Protein AF-0000000087527255 (afdb_homodimer)

Nearest PDB structures (foldseek):
  1r8g-assembly1_B  TM=9.088E-01  e=5.194E-16  Escherichia coli
  1r8g-assembly1_A  TM=9.231E-01  e=1.152E-15  Escherichia coli
  1tt4-assembly1_B  TM=8.937E-01  e=1.327E-14  Salmonella enterica subsp. enterica serovar Typhimurium str. LT2
  2d32-assembly1_C  TM=6.213E-01  e=2.165E-03  Escherichia coli
  1r8g-assembly1_A  TM=9.231E-01  e=9.782E-16  Escherichia coli

Sequence (514 aa):
MDELQLVGRQFITQGMHVHVGMPDGDTAIKVCDIIQPYLPILLALSSSSPFFRGQDTGFQSYRTKLFELLPLAGIFGYLGNWQGFAEEVNNLHAHQAIKRLKDLWWDVRPSPGFGTVEVRICDLPCRFYSILGLTAVIQALAACLAEINLSSRPVSLQLLKYNKWQAARYGLDGRFVDIYGLLGSSDLTFRQAADKLFQLIQPVTDRFHTTGYVRELCKILEQGTGADRQRQLAGGEKKNFKEMIISLRNDYWLREQMDELQLVGRQFITQGMHVHVGMPDGDTAIKVCDIIQPYLPILLALSSSSPFFRGQDTGFQSYRTKLFELLPLAGIFGYLGNWQGFAEEVNNLHAHQAIKRLKDLWWDVRPSPGFGTVEVRICDLPCRFYSILGLTAVIQALAACLAEINLSSRPVSLQLLKYNKWQAARYGLDGRFVDIYGLLGSSDLTFRQAADKLFQLIQPVTDRFHTTGYVRELCKILEQGTGADRQRQLAGGEKKNFKEMIISLRNDYWLREQ

Organism: NCBI:txid1859131

pLDDT: mean 91.33, std 10.26, range [47.25, 98.75]

InterPro domains:
  IPR006336 Glutamate--cysteine ligase, GCS2 [PF04107] (1-233)
  IPR011793 Putative glutamate--cysteine ligase YbdK [MF_01609] (1-257)
  IPR011793 Putative glutamate--cysteine ligase YbdK [TIGR02050] (2-177)
  IPR014746 Glutamine synthetase/guanido kinase, catalytic domain [SSF55931] (2-235)
  IPR050141 Glutamate--cysteine ligase type 2, YbdK subfamily [PTHR36510] (2-238)

Secondary structure (DSSP, 8-state):
-TTTHHHHHT----EEEEEEE-SSHHHHHHHHHHHGGGHHHHHHHH--B-EETTEE-S-SBHHHHHHTTSTTEE------SHHHHHHHHHHHHHTTS-SSGGG-EESEEEETTTTEEEEEEEE--SSHHHHHHHHHHHHHHHHHHHHSS-------HHHHHHHHHHHHHHGGGSEE--TT-TTS-SSEEHHHHHHHHHHHHHHHHHHHT-HHHHHHHHTHHHH--HHHHHHHHH-SSS--HHHHHHHHHHHTT----/-TTTHHHHHT----EEEEEEE-SSHHHHHHHHHHHGGGHHHHHHHH--B-EETTEE-S-SBHHHHHHTTSTTEE------SHHHHHHHHHHHHHTTS-SSGGG-EESEEEETTTTEEEEEEEEPPSSHHHHHHHHHHHHHHHHHHHHSS-------HHHHHHHHHHHHHHGGGSEE--TT-TTS-SSEEHHHHHHHHHHHHHHHHHHHT-HHHHHHHHTHHHH--HHHHHHHHH-SSS--HHHHHHHHHHHTT----

Solvent-accessible surface area (backbone atoms only — not comparable to full-atom values): 26947 Å² total; per-residue (Å²): 111,84,85,48,35,48,58,44,70,66,54,79,68,68,65,37,70,48,76,37,82,41,96,45,58,46,49,33,34,35,30,46,56,56,44,55,68,50,43,31,47,51,25,16,63,20,15,42,29,26,59,55,96,91,33,80,36,70,24,22,22,42,56,58,58,49,49,55,64,41,69,51,27,37,82,76,63,81,39,81,28,42,67,43,41,50,50,52,52,49,51,35,42,74,64,61,73,36,93,52,76,81,58,52,45,38,34,51,41,74,34,76,94,75,40,21,34,34,41,45,59,24,36,43,49,59,27,54,59,46,47,49,7,50,51,41,47,52,48,22,45,48,51,46,53,58,68,45,96,67,80,68,72,83,71,61,52,57,55,46,43,42,30,42,45,23,15,27,43,44,14,43,76,13,58,32,63,43,86,87,46,84,70,74,51,64,84,29,35,28,44,56,45,45,55,41,46,51,59,71,26,39,69,45,23,55,74,68,70,34,46,69,36,38,54,59,38,52,48,36,74,77,74,44,35,40,22,52,51,47,52,64,52,19,47,72,92,74,65,35,58,68,60,28,52,52,51,44,61,68,41,20,81,48,70,88,124,110,85,85,50,34,47,58,45,70,67,54,80,70,66,66,38,71,49,76,37,79,43,97,45,58,46,48,34,33,34,29,47,56,56,44,55,68,50,44,30,47,52,25,16,64,19,15,40,28,26,60,56,96,90,32,79,37,69,25,23,23,43,54,58,57,48,48,54,63,43,69,52,27,36,84,77,62,80,40,80,29,41,66,43,42,51,50,52,53,48,51,35,42,74,65,62,72,35,93,49,76,82,58,53,45,38,34,52,41,73,34,77,94,75,41,19,34,34,41,45,61,24,33,42,50,61,28,54,59,45,48,51,7,48,50,40,47,52,48,22,44,48,52,47,52,56,66,46,96,67,79,68,71,82,70,61,52,57,57,47,44,43,28,41,44,24,14,27,42,45,14,43,76,13,58,33,63,44,84,87,46,84,70,73,50,67,83,29,35,28,44,55,46,44,55,42,47,52,60,70,27,40,71,46,22,55,75,68,71,35,47,68,36,37,55,60,37,53,47,34,76,76,74,43,34,39,22,52,50,49,52,64,51,19,47,72,91,75,64,37,57,67,60,27,52,54,51,44,61,67,41,21,80,51,71,87,125

Structure (mmCIF, N/CA/C/O backbone):
data_AF-0000000087527255-model_v1
#
loop_
_entity.id
_entity.type
_entity.pdbx_description
1 polymer 'Putative glutamate--cysteine ligase 2'
#
loop_
_atom_site.group_PDB
_atom_site.id
_atom_site.type_symbol
_atom_site.label_atom_id
_atom_site.label_alt_id
_atom_site.label_comp_id
_atom_site.label_asym_id
_atom_site.label_entity_id
_atom_site.label_seq_id
_atom_site.pdbx_PDB_ins_code
_atom_site.Cartn_x
_atom_site.Cartn_y
_atom_site.Cartn_z
_atom_site.occupancy
_atom_site.B_iso_or_equiv
_atom_site.auth_seq_id
_atom_site.auth_comp_id
_atom_site.auth_asym_id
_atom_site.auth_atom_id
_atom_site.pdbx_PDB_model_num
ATOM 1 N N . MET A 1 1 ? -12.289 6.496 -15.75 1 50.69 1 MET A N 1
ATOM 2 C CA . MET A 1 1 ? -13.391 5.773 -15.133 1 50.69 1 MET A CA 1
ATOM 3 C C . MET A 1 1 ? -13.336 4.293 -15.484 1 50.69 1 MET A C 1
ATOM 5 O O . MET A 1 1 ? -13.484 3.436 -14.609 1 50.69 1 MET A O 1
ATOM 9 N N . ASP A 1 2 ? -12.992 3.971 -16.75 1 61 2 ASP A N 1
ATOM 10 C CA . ASP A 1 2 ? -12.969 2.568 -17.156 1 61 2 ASP A CA 1
ATOM 11 C C . ASP A 1 2 ? -11.797 1.83 -16.516 1 61 2 ASP A C 1
ATOM 13 O O . ASP A 1 2 ? -11.898 0.646 -16.203 1 61 2 ASP A O 1
ATOM 17 N N . GLU A 1 3 ? -10.781 2.584 -16.141 1 63.41 3 GLU A N 1
ATOM 18 C CA . GLU A 1 3 ? -9.578 1.945 -15.625 1 63.41 3 GLU A CA 1
ATOM 19 C C . GLU A 1 3 ? -9.75 1.546 -14.164 1 63.41 3 GLU A C 1
ATOM 21 O O . GLU A 1 3 ? -9.305 0.476 -13.75 1 63.41 3 GLU A O 1
ATOM 26 N N . LEU A 1 4 ? -10.5 2.248 -13.359 1 71.69 4 LEU A N 1
ATOM 27 C CA . LEU A 1 4 ? -10.508 2.086 -11.914 1 71.69 4 LEU A CA 1
ATOM 28 C C . LEU A 1 4 ? -11.648 1.177 -11.477 1 71.69 4 LEU A C 1
ATOM 30 O O . LEU A 1 4 ? -11.602 0.589 -10.391 1 71.69 4 LEU A O 1
ATOM 34 N N . GLN A 1 5 ? -12.711 1.046 -12.312 1 75.44 5 GLN A N 1
ATOM 35 C CA . GLN A 1 5 ? -13.844 0.172 -12.047 1 75.44 5 GLN A CA 1
ATOM 36 C C . GLN A 1 5 ? -14.414 0.418 -10.656 1 75.44 5 GLN A C 1
ATOM 38 O O . GLN A 1 5 ? -14.758 1.549 -10.305 1 75.44 5 GLN A O 1
ATOM 43 N N . LEU A 1 6 ? -14.727 -0.599 -9.859 1 66.5 6 LEU A N 1
ATOM 44 C CA . LEU A 1 6 ? -15.391 -0.474 -8.562 1 66.5 6 LEU A CA 1
ATOM 45 C C . LEU A 1 6 ? -14.586 0.418 -7.625 1 66.5 6 LEU A C 1
ATOM 47 O O . LEU A 1 6 ? -15.156 1.193 -6.852 1 66.5 6 LEU A O 1
ATOM 51 N N . VAL A 1 7 ? -13.312 0.271 -7.652 1 68.69 7 VAL A N 1
ATOM 52 C CA . VAL A 1 7 ? -12.461 1.093 -6.797 1 68.69 7 VAL A CA 1
ATOM 53 C C . VAL A 1 7 ? -12.711 2.57 -7.09 1 68.69 7 VAL A C 1
ATOM 55 O O . VAL A 1 7 ? -12.812 3.385 -6.168 1 68.69 7 VAL A O 1
ATOM 58 N N . GLY A 1 8 ? -12.789 2.842 -8.367 1 69.25 8 GLY A N 1
ATOM 59 C CA . GLY A 1 8 ? -13.07 4.215 -8.758 1 69.25 8 GLY A CA 1
ATOM 60 C C . GLY A 1 8 ? -14.461 4.676 -8.367 1 69.25 8 GLY A C 1
ATOM 61 O O . GLY A 1 8 ? -14.641 5.812 -7.922 1 69.25 8 GLY A O 1
ATOM 62 N N . ARG A 1 9 ? -15.398 3.801 -8.5 1 64 9 ARG A N 1
ATOM 63 C CA . ARG A 1 9 ? -16.797 4.141 -8.219 1 64 9 ARG A CA 1
ATOM 64 C C . ARG A 1 9 ? -17 4.418 -6.734 1 64 9 ARG A C 1
ATOM 66 O O . ARG A 1 9 ? -17.922 5.148 -6.359 1 64 9 ARG A O 1
ATOM 73 N N . GLN A 1 10 ? -16.188 3.854 -5.977 1 70.94 10 GLN A N 1
ATOM 74 C CA . GLN A 1 10 ? -16.328 4.027 -4.535 1 70.94 10 GLN A CA 1
ATOM 75 C C . GLN A 1 10 ? -15.617 5.285 -4.059 1 70.94 10 GLN A C 1
ATOM 77 O O . GLN A 1 10 ? -15.828 5.742 -2.934 1 70.94 10 GLN A O 1
ATOM 82 N N . PHE A 1 11 ? -14.938 5.828 -5.074 1 67.31 11 PHE A N 1
ATOM 83 C CA . PHE A 1 11 ? -14.094 6.945 -4.668 1 67.31 11 PHE A CA 1
ATOM 84 C C . PHE A 1 11 ? -14.828 8.266 -4.832 1 67.31 11 PHE A C 1
ATOM 86 O O . PHE A 1 11 ? -14.594 9.008 -5.793 1 67.31 11 PHE A O 1
ATOM 93 N N . ILE A 1 12 ? -15.844 8.547 -4.18 1 57.56 12 ILE A N 1
ATOM 94 C CA . ILE A 1 12 ? -16.531 9.836 -4.129 1 57.56 12 ILE A CA 1
ATOM 95 C C . ILE A 1 12 ? -16.156 10.57 -2.842 1 57.56 12 ILE A C 1
ATOM 97 O O . ILE A 1 12 ? -16.859 10.469 -1.835 1 57.56 12 ILE A O 1
ATOM 101 N N . THR A 1 13 ? -14.961 11.031 -2.893 1 69.75 13 THR A N 1
ATOM 102 C CA . THR A 1 13 ? -14.477 11.672 -1.671 1 69.75 13 THR A CA 1
ATOM 103 C C . THR A 1 13 ? -13.867 13.031 -1.976 1 69.75 13 THR A C 1
ATOM 105 O O . THR A 1 13 ? -13.547 13.336 -3.127 1 69.75 13 THR A O 1
ATOM 108 N N . GLN A 1 14 ? -13.945 13.859 -0.998 1 78 14 GLN A N 1
ATOM 109 C CA . GLN A 1 14 ? -13.344 15.188 -1.086 1 78 14 GLN A CA 1
ATOM 110 C C . GLN A 1 14 ? -12.039 15.25 -0.292 1 78 14 GLN A C 1
ATOM 112 O O . GLN A 1 14 ? -11.969 14.75 0.833 1 78 14 GLN A O 1
ATOM 117 N N . GLY A 1 15 ? -11.016 15.688 -1.021 1 86.12 15 GLY A N 1
ATOM 118 C CA . GLY A 1 15 ? -9.719 15.883 -0.39 1 86.12 15 GLY A CA 1
ATOM 119 C C . GLY A 1 15 ? -9.195 17.297 -0.529 1 86.12 15 GLY A C 1
ATOM 120 O O . GLY A 1 15 ? -9.75 18.109 -1.278 1 86.12 15 GLY A O 1
ATOM 121 N N . MET A 1 16 ? -8.289 17.656 0.339 1 90.31 16 MET A N 1
ATOM 122 C CA . MET A 1 16 ? -7.609 18.938 0.305 1 90.31 16 MET A CA 1
ATOM 123 C C . MET A 1 16 ? -6.145 18.781 -0.08 1 90.31 16 MET A C 1
ATOM 125 O O . MET A 1 16 ? -5.43 17.969 0.519 1 90.31 16 MET A O 1
ATOM 129 N N . HIS A 1 17 ? -5.805 19.547 -1.141 1 94.56 17 HIS A N 1
ATOM 130 C CA . HIS A 1 17 ? -4.41 19.562 -1.573 1 94.56 17 HIS A CA 1
ATOM 131 C C . HIS A 1 17 ? -3.797 20.938 -1.399 1 94.56 17 HIS A C 1
ATOM 133 O O . HIS A 1 17 ? -4.445 21.953 -1.683 1 94.56 17 HIS A O 1
ATOM 139 N N . VAL A 1 18 ? -2.609 21.016 -0.91 1 97.25 18 VAL A N 1
ATOM 140 C CA . VAL A 1 18 ? -1.906 22.281 -0.717 1 97.25 18 VAL A CA 1
ATOM 141 C C . VAL A 1 18 ? -0.578 22.25 -1.469 1 97.25 18 VAL A C 1
ATOM 143 O O . VAL A 1 18 ? 0.211 21.312 -1.313 1 97.25 18 VAL A O 1
ATOM 146 N N . HIS A 1 19 ? -0.345 23.25 -2.32 1 97.81 19 HIS A N 1
ATOM 147 C CA . HIS A 1 19 ? 0.912 23.453 -3.033 1 97.81 19 HIS A CA 1
ATOM 148 C C . HIS A 1 19 ? 1.808 24.438 -2.307 1 97.81 19 HIS A C 1
ATOM 150 O O . HIS A 1 19 ? 1.371 25.547 -1.972 1 97.81 19 HIS A O 1
ATOM 156 N N . VAL A 1 20 ? 3.008 24.047 -2.002 1 98.44 20 VAL A N 1
ATOM 157 C CA . VAL A 1 20 ? 3.982 24.922 -1.369 1 98.44 20 VAL A CA 1
ATOM 158 C C . VAL A 1 20 ? 5.176 25.125 -2.301 1 98.44 20 VAL A C 1
ATOM 160 O O . VAL A 1 20 ? 5.836 24.172 -2.699 1 98.44 20 VAL A O 1
ATOM 163 N N . GLY A 1 21 ? 5.492 26.359 -2.605 1 98 21 GLY A N 1
ATOM 164 C CA . GLY A 1 21 ? 6.621 26.688 -3.469 1 98 21 GLY A CA 1
ATOM 165 C C . GLY A 1 21 ? 7.957 26.266 -2.883 1 98 21 GLY A C 1
ATOM 166 O O . GLY A 1 21 ? 8.18 26.422 -1.68 1 98 21 GLY A O 1
ATOM 167 N N . MET A 1 22 ? 8.836 25.734 -3.684 1 98.06 22 MET A N 1
ATOM 168 C CA . MET A 1 22 ? 10.164 25.281 -3.295 1 98.06 22 MET A CA 1
ATOM 169 C C . MET A 1 22 ? 11.242 26.062 -4.047 1 98.06 22 MET A C 1
ATOM 171 O O . MET A 1 22 ? 11.039 26.469 -5.188 1 98.06 22 MET A O 1
ATOM 175 N N . PRO A 1 23 ? 12.383 26.219 -3.439 1 97.25 23 PRO A N 1
ATOM 176 C CA . PRO A 1 23 ? 13.438 26.984 -4.109 1 97.25 23 PRO A CA 1
ATOM 177 C C . PRO A 1 23 ? 14.086 26.203 -5.254 1 97.25 23 PRO A C 1
ATOM 179 O O . PRO A 1 23 ? 14.633 26.797 -6.184 1 97.25 23 PRO A O 1
ATOM 182 N N . ASP A 1 24 ? 14.156 24.875 -5.184 1 97.69 24 ASP A N 1
ATOM 183 C CA . ASP A 1 24 ? 14.75 24.047 -6.223 1 97.69 24 ASP A CA 1
ATOM 184 C C . ASP A 1 24 ? 14.289 22.594 -6.09 1 97.69 24 ASP A C 1
ATOM 186 O O . ASP A 1 24 ? 13.594 22.234 -5.133 1 97.69 24 ASP A O 1
ATOM 190 N N . GLY A 1 25 ? 14.68 21.797 -7.043 1 97.94 25 GLY A N 1
ATOM 191 C CA . GLY A 1 25 ? 14.242 20.406 -7.105 1 97.94 25 GLY A CA 1
ATOM 192 C C . GLY A 1 25 ? 14.773 19.578 -5.957 1 97.94 25 GLY A C 1
ATOM 193 O O . GLY A 1 25 ? 14.039 18.781 -5.375 1 97.94 25 GLY A O 1
ATOM 194 N N . ASP A 1 26 ? 16.016 19.703 -5.66 1 98.25 26 ASP A N 1
ATOM 195 C CA . ASP A 1 26 ? 16.625 18.922 -4.59 1 98.25 26 ASP A CA 1
ATOM 196 C C . ASP A 1 26 ? 15.945 19.188 -3.254 1 98.25 26 ASP A C 1
ATOM 198 O O . ASP A 1 26 ? 15.672 18.25 -2.49 1 98.25 26 ASP A O 1
ATOM 202 N N . THR A 1 27 ? 15.656 20.438 -2.99 1 98.31 27 THR A N 1
ATOM 203 C CA . THR A 1 27 ? 14.945 20.781 -1.767 1 98.31 27 THR A CA 1
ATOM 204 C C . THR A 1 27 ? 13.539 20.188 -1.77 1 98.31 27 THR A C 1
ATOM 206 O O . THR A 1 27 ? 13.07 19.703 -0.743 1 98.31 27 THR A O 1
ATOM 209 N N . ALA A 1 28 ? 12.891 20.266 -2.926 1 98.56 28 ALA A N 1
ATOM 210 C CA . ALA A 1 28 ? 11.547 19.703 -3.047 1 98.56 28 ALA A CA 1
ATOM 211 C C . ALA A 1 28 ? 11.539 18.219 -2.68 1 98.56 28 ALA A C 1
ATOM 213 O O . ALA A 1 28 ? 10.68 17.766 -1.916 1 98.56 28 ALA A O 1
ATOM 214 N N . ILE A 1 29 ? 12.531 17.484 -3.184 1 98.62 29 ILE A N 1
ATOM 215 C CA . ILE A 1 29 ? 12.578 16.047 -2.941 1 98.62 29 ILE A CA 1
ATOM 216 C C . ILE A 1 29 ? 12.969 15.781 -1.488 1 98.62 29 ILE A C 1
ATOM 218 O O . ILE A 1 29 ? 12.43 14.875 -0.85 1 98.62 29 ILE A O 1
ATOM 222 N N . LYS A 1 30 ? 13.891 16.562 -0.969 1 98.56 30 LYS A N 1
ATOM 223 C CA . LYS A 1 30 ? 14.219 16.469 0.449 1 98.56 30 LYS A CA 1
ATOM 224 C C . LYS A 1 30 ? 12.977 16.609 1.316 1 98.56 30 LYS A C 1
ATOM 226 O O . LYS A 1 30 ? 12.734 15.789 2.211 1 98.56 30 LYS A O 1
ATOM 231 N N . VAL A 1 31 ? 12.18 17.625 1.049 1 98.75 31 VAL A N 1
ATOM 232 C CA . VAL A 1 31 ? 10.953 17.891 1.799 1 98.75 31 VAL A CA 1
ATOM 233 C C . VAL A 1 31 ? 9.984 16.719 1.622 1 98.75 31 VAL A C 1
ATOM 235 O O . VAL A 1 31 ? 9.398 16.234 2.594 1 98.75 31 VAL A O 1
ATOM 238 N N . CYS A 1 32 ? 9.859 16.203 0.398 1 98.75 32 CYS A N 1
ATOM 239 C CA . CYS A 1 32 ? 8.977 15.078 0.145 1 98.75 32 CYS A CA 1
ATOM 240 C C . CYS A 1 32 ? 9.391 13.859 0.959 1 98.75 32 CYS A C 1
ATOM 242 O O . CYS A 1 32 ? 8.562 13.219 1.604 1 98.75 32 CYS A O 1
ATOM 244 N N . ASP A 1 33 ? 10.68 13.586 0.955 1 98.69 33 ASP A N 1
ATOM 245 C CA . ASP A 1 33 ? 11.195 12.406 1.646 1 98.69 33 ASP A CA 1
ATOM 246 C C . ASP A 1 33 ? 11 12.523 3.156 1 98.69 33 ASP A C 1
ATOM 248 O O . ASP A 1 33 ? 10.586 11.562 3.809 1 98.69 33 ASP A O 1
ATOM 252 N N . ILE A 1 34 ? 11.227 13.672 3.713 1 98.62 34 ILE A N 1
ATOM 253 C CA . ILE A 1 34 ? 11.25 13.82 5.164 1 98.62 34 ILE A CA 1
ATOM 254 C C . ILE A 1 34 ? 9.82 14.016 5.684 1 98.62 34 ILE A C 1
ATOM 256 O O . ILE A 1 34 ? 9.484 13.562 6.781 1 98.62 34 ILE A O 1
ATOM 260 N N . ILE A 1 35 ? 8.945 14.664 4.91 1 98.69 35 ILE A N 1
ATOM 261 C CA . ILE A 1 35 ? 7.598 14.969 5.387 1 98.69 35 ILE A CA 1
ATOM 262 C C . ILE A 1 35 ? 6.746 13.703 5.375 1 98.69 35 ILE A C 1
ATOM 264 O O . ILE A 1 35 ? 5.75 13.609 6.098 1 98.69 35 ILE A O 1
ATOM 268 N N . GLN A 1 36 ? 7.09 12.711 4.551 1 98.38 36 GLN A N 1
ATOM 269 C CA . GLN A 1 36 ? 6.266 11.531 4.312 1 98.38 36 GLN A CA 1
ATOM 270 C C . GLN A 1 36 ? 5.902 10.836 5.625 1 98.38 36 GLN A C 1
ATOM 272 O O . GLN A 1 36 ? 4.73 10.562 5.883 1 98.38 36 GLN A O 1
ATOM 277 N N . PRO A 1 37 ? 6.828 10.633 6.562 1 97.38 37 PRO A N 1
ATOM 278 C CA . PRO A 1 37 ? 6.465 9.961 7.812 1 97.38 37 PRO A CA 1
ATOM 279 C C . PRO A 1 37 ? 5.605 10.836 8.727 1 97.38 37 PRO A C 1
ATOM 281 O O . PRO A 1 37 ? 5.035 10.344 9.703 1 97.38 37 PRO A O 1
ATOM 284 N N . TYR A 1 38 ? 5.438 12.102 8.414 1 98.31 38 TYR A N 1
ATOM 285 C CA . TYR A 1 38 ? 4.715 13.023 9.289 1 98.31 38 TYR A CA 1
ATOM 286 C C . TYR A 1 38 ? 3.371 13.406 8.68 1 98.31 38 TYR A C 1
ATOM 288 O O . TYR A 1 38 ? 2.545 14.047 9.336 1 98.31 38 TYR A O 1
ATOM 296 N N . LEU A 1 39 ? 3.164 12.992 7.418 1 98.75 39 LEU A N 1
ATOM 297 C CA . LEU A 1 39 ? 1.907 13.266 6.73 1 98.75 39 LEU A CA 1
ATOM 298 C C . LEU A 1 39 ? 0.723 12.727 7.531 1 98.75 39 LEU A C 1
ATOM 300 O O . LEU A 1 39 ? -0.338 13.359 7.566 1 98.75 39 LEU A O 1
ATOM 304 N N . PRO A 1 40 ? 0.901 11.578 8.227 1 98.62 40 PRO A N 1
ATOM 305 C CA . PRO A 1 40 ? -0.238 11.047 8.977 1 98.62 40 PRO A CA 1
ATOM 306 C C . PRO A 1 40 ? -0.703 11.977 10.094 1 98.62 40 PRO A C 1
ATOM 308 O O . PRO A 1 40 ? -1.856 11.906 10.523 1 98.62 40 PRO A O 1
ATOM 311 N N . ILE A 1 41 ? 0.156 12.844 10.617 1 98.69 41 ILE A N 1
ATOM 312 C CA . ILE A 1 41 ? -0.272 13.836 11.594 1 98.69 41 ILE A CA 1
ATOM 313 C C . ILE A 1 41 ? -1.285 14.789 10.961 1 98.69 41 ILE A C 1
ATOM 315 O O . ILE A 1 41 ? -2.314 15.102 11.562 1 98.69 41 ILE A O 1
ATOM 319 N N . LEU A 1 42 ? -0.983 15.195 9.727 1 98.56 42 LEU A N 1
ATOM 320 C CA . LEU A 1 42 ? -1.899 16.062 8.984 1 98.56 42 LEU A CA 1
ATOM 321 C C . LEU A 1 42 ? -3.211 15.336 8.695 1 98.56 42 LEU A C 1
ATOM 323 O O . LEU A 1 42 ? -4.285 15.945 8.75 1 98.56 42 LEU A O 1
ATOM 327 N N . LEU A 1 43 ? -3.102 14.055 8.391 1 98.31 43 LEU A N 1
ATOM 328 C CA . LEU A 1 43 ? -4.289 13.242 8.156 1 98.31 43 LEU A CA 1
ATOM 329 C C . LEU A 1 43 ? -5.152 13.164 9.414 1 98.31 43 LEU A C 1
ATOM 331 O O . LEU A 1 43 ? -6.367 13.352 9.352 1 98.31 43 LEU A O 1
ATOM 335 N N . ALA A 1 44 ? -4.531 12.906 10.555 1 98.25 44 ALA A N 1
ATOM 336 C CA . ALA A 1 44 ? -5.258 12.82 11.82 1 98.25 44 ALA A CA 1
ATOM 337 C C . ALA A 1 44 ? -5.973 14.133 12.125 1 98.25 44 ALA A C 1
ATOM 339 O O . ALA A 1 44 ? -7.141 14.133 12.523 1 98.25 44 ALA A O 1
ATOM 340 N N . LEU A 1 45 ? -5.301 15.211 11.875 1 97.69 45 LEU A N 1
ATOM 341 C CA . LEU A 1 45 ? -5.844 16.531 12.148 1 97.69 45 LEU A CA 1
ATOM 342 C C . LEU A 1 45 ? -7.016 16.844 11.227 1 97.69 45 LEU A C 1
ATOM 344 O O . LEU A 1 45 ? -7.961 17.531 11.625 1 97.69 45 LEU A O 1
ATOM 348 N N . SER A 1 46 ? -6.977 16.312 10.039 1 96.88 46 SER A N 1
ATOM 349 C CA . SER A 1 46 ? -7.953 16.688 9.023 1 96.88 46 SER A CA 1
ATOM 350 C C . SER A 1 46 ? -9.055 15.641 8.898 1 96.88 46 SER A C 1
ATOM 352 O O . SER A 1 46 ? -9.961 15.781 8.078 1 96.88 46 SER A O 1
ATOM 354 N N . SER A 1 47 ? -8.984 14.578 9.68 1 95.56 47 SER A N 1
ATOM 355 C CA . SER A 1 47 ? -9.898 13.453 9.492 1 95.56 47 SER A CA 1
ATOM 356 C C . SER A 1 47 ? -11.352 13.906 9.523 1 95.56 47 SER A C 1
ATOM 358 O O . SER A 1 47 ? -11.766 14.625 10.438 1 95.56 47 SER A O 1
ATOM 360 N N . SER A 1 48 ? -12.172 13.5 8.492 1 93.88 48 SER A N 1
ATOM 361 C CA . SER A 1 48 ? -13.531 14.008 8.352 1 93.88 48 SER A CA 1
ATOM 362 C C . SER A 1 48 ? -14.391 13.055 7.523 1 93.88 48 SER A C 1
ATOM 364 O O . SER A 1 48 ? -15.375 13.469 6.902 1 93.88 48 SER A O 1
ATOM 366 N N . SER A 1 49 ? -14.055 11.812 7.488 1 92.88 49 SER A N 1
ATOM 367 C CA . SER A 1 49 ? -14.805 10.867 6.672 1 92.88 49 SER A CA 1
ATOM 368 C C . SER A 1 49 ? -15.062 9.562 7.418 1 92.88 49 SER A C 1
ATOM 370 O O . SER A 1 49 ? -14.641 8.5 6.973 1 92.88 49 SER A O 1
ATOM 372 N N . PRO A 1 50 ? -15.867 9.656 8.492 1 91.69 50 PRO A N 1
ATOM 373 C CA . PRO A 1 50 ? -16.109 8.469 9.312 1 91.69 50 PRO A CA 1
ATOM 374 C C . PRO A 1 50 ? -17.203 7.574 8.734 1 91.69 50 PRO A C 1
ATOM 376 O O . PRO A 1 50 ? -17.328 6.406 9.117 1 91.69 50 PRO A O 1
ATOM 379 N N . PHE A 1 51 ? -18 8.094 7.809 1 88.31 51 PHE A N 1
ATOM 380 C CA . PHE A 1 51 ? -19.125 7.34 7.281 1 88.31 51 PHE A CA 1
ATOM 381 C C . PHE A 1 51 ? -18.906 6.977 5.82 1 88.31 51 PHE A C 1
ATOM 383 O O . PHE A 1 51 ? -18.25 7.719 5.086 1 88.31 51 PHE A O 1
ATOM 390 N N . PHE A 1 52 ? -19.359 5.836 5.398 1 87.12 52 PHE A N 1
ATOM 391 C CA . PHE A 1 52 ? -19.359 5.371 4.016 1 87.12 52 PHE A CA 1
ATOM 392 C C . PHE A 1 52 ? -20.641 4.629 3.689 1 87.12 52 PHE A C 1
ATOM 394 O O . PHE A 1 52 ? -20.984 3.645 4.352 1 87.12 52 PHE A O 1
ATOM 401 N N . ARG A 1 53 ? -21.375 5.102 2.684 1 83.44 53 ARG A N 1
ATOM 402 C CA . ARG A 1 53 ? -22.656 4.527 2.281 1 83.44 53 ARG A CA 1
ATOM 403 C C . ARG A 1 53 ? -23.594 4.41 3.471 1 83.44 53 ARG A C 1
ATOM 405 O O . ARG A 1 53 ? -24.188 3.352 3.697 1 83.44 53 ARG A O 1
ATOM 412 N N . GLY A 1 54 ? -23.594 5.449 4.305 1 80.12 54 GLY A N 1
ATOM 413 C CA . GLY A 1 54 ? -24.547 5.57 5.395 1 80.12 54 GLY A CA 1
ATOM 414 C C . GLY A 1 54 ? -24.156 4.781 6.625 1 80.12 54 GLY A C 1
ATOM 415 O O . GLY A 1 54 ? -24.891 4.742 7.613 1 80.12 54 GLY A O 1
ATOM 416 N N . GLN A 1 55 ? -23 4.191 6.555 1 85.25 55 GLN A N 1
ATOM 417 C CA . GLN A 1 55 ? -22.578 3.377 7.688 1 85.25 55 GLN A CA 1
ATOM 418 C C . GLN A 1 55 ? -21.328 3.969 8.344 1 85.25 55 GLN A C 1
ATOM 420 O O . GLN A 1 55 ? -20.438 4.484 7.66 1 85.25 55 GLN A O 1
ATOM 425 N N . ASP A 1 56 ? -21.375 3.918 9.688 1 88.19 56 ASP A N 1
ATOM 426 C CA . ASP A 1 56 ? -20.141 4.242 10.398 1 88.19 56 ASP A CA 1
ATOM 427 C C . ASP A 1 56 ? -19.062 3.203 10.125 1 88.19 56 ASP A C 1
ATOM 429 O O . ASP A 1 56 ? -19.219 2.031 10.477 1 88.19 56 ASP A O 1
ATOM 433 N N . THR A 1 57 ? -17.969 3.588 9.516 1 89.94 57 THR A N 1
ATOM 434 C CA . THR A 1 57 ? -16.938 2.666 9.055 1 89.94 57 THR A CA 1
ATOM 435 C C . THR A 1 57 ? -16.047 2.229 10.211 1 89.94 57 THR A C 1
ATOM 437 O O . THR A 1 57 ? -15.305 1.253 10.094 1 89.94 57 THR A O 1
ATOM 440 N N . GLY A 1 58 ? -16.078 2.971 11.359 1 91.94 58 GLY A N 1
ATOM 441 C CA . GLY A 1 58 ? -15.133 2.773 12.445 1 91.94 58 GLY A CA 1
ATOM 442 C C . GLY A 1 58 ? -13.828 3.531 12.242 1 91.94 58 GLY A C 1
ATOM 443 O O . GLY A 1 58 ? -12.992 3.592 13.148 1 91.94 58 GLY A O 1
ATOM 444 N N . PHE A 1 59 ? -13.641 4.141 11.102 1 94.5 59 PHE A N 1
ATOM 445 C CA . PHE A 1 59 ? -12.461 4.93 10.773 1 94.5 59 PHE A CA 1
ATOM 446 C C . PHE A 1 59 ? -12.727 6.414 10.984 1 94.5 59 PHE A C 1
ATOM 448 O O . PHE A 1 59 ? -13.875 6.855 10.953 1 94.5 59 PHE A O 1
ATOM 455 N N . GLN A 1 60 ? -11.664 7.098 11.289 1 95.69 60 GLN A N 1
ATOM 456 C CA . GLN A 1 60 ? -11.766 8.555 11.289 1 95.69 60 GLN A CA 1
ATOM 457 C C . GLN A 1 60 ? -11.648 9.117 9.875 1 95.69 60 GLN A C 1
ATOM 459 O O . GLN A 1 60 ? -12.258 10.141 9.555 1 95.69 60 GLN A O 1
ATOM 464 N N . SER A 1 61 ? -10.883 8.523 9.062 1 95.62 61 SER A N 1
ATOM 465 C CA . SER A 1 61 ? -10.734 8.852 7.645 1 95.62 61 SER A CA 1
ATOM 466 C C . SER A 1 61 ? -10.852 7.609 6.773 1 95.62 61 SER A C 1
ATOM 468 O O . SER A 1 61 ? -9.844 6.98 6.441 1 95.62 61 SER A O 1
ATOM 470 N N . TYR A 1 62 ? -12.039 7.34 6.367 1 92.94 62 TYR A N 1
ATOM 471 C CA . TYR A 1 62 ? -12.227 6.195 5.48 1 92.94 62 TYR A CA 1
ATOM 472 C C . TYR A 1 62 ? -11.859 6.547 4.047 1 92.94 62 TYR A C 1
ATOM 474 O O . TYR A 1 62 ? -11.523 5.668 3.25 1 92.94 62 TYR A O 1
ATOM 482 N N . ARG A 1 63 ? -11.938 7.82 3.707 1 92.12 63 ARG A N 1
ATOM 483 C CA . ARG A 1 63 ? -11.461 8.281 2.406 1 92.12 63 ARG A CA 1
ATOM 484 C C . ARG A 1 63 ? -10.062 7.758 2.115 1 92.12 63 ARG A C 1
ATOM 486 O O . ARG A 1 63 ? -9.766 7.355 0.988 1 92.12 63 ARG A O 1
ATOM 493 N N . THR A 1 64 ? -9.195 7.789 3.109 1 93.94 64 THR A N 1
ATOM 494 C CA . THR A 1 64 ? -7.812 7.336 2.975 1 93.94 64 THR A CA 1
ATOM 495 C C . THR A 1 64 ? -7.766 5.891 2.488 1 93.94 64 THR A C 1
ATOM 497 O O . THR A 1 64 ? -6.965 5.551 1.612 1 93.94 64 THR A O 1
ATOM 500 N N . LYS A 1 65 ? -8.57 5.082 3.031 1 91.75 65 LYS A N 1
ATOM 501 C CA . LYS A 1 65 ? -8.594 3.668 2.674 1 91.75 65 LYS A CA 1
ATOM 502 C C . LYS A 1 65 ? -9.117 3.469 1.253 1 91.75 65 LYS A C 1
ATOM 504 O O . LYS A 1 65 ? -8.648 2.586 0.531 1 91.75 65 LYS A O 1
ATOM 509 N N . LEU A 1 66 ? -10.07 4.266 0.84 1 89.94 66 LEU A N 1
ATOM 510 C CA . LEU A 1 66 ? -10.555 4.211 -0.535 1 89.94 66 LEU A CA 1
ATOM 511 C C . LEU A 1 66 ? -9.477 4.668 -1.511 1 89.94 66 LEU A C 1
ATOM 513 O O . LEU A 1 66 ? -9.305 4.07 -2.574 1 89.94 66 LEU A O 1
ATOM 517 N N . PHE A 1 67 ? -8.781 5.688 -1.082 1 90.31 67 PHE A N 1
ATOM 518 C CA . PHE A 1 67 ? -7.73 6.246 -1.925 1 90.31 67 PHE A CA 1
ATOM 519 C C . PHE A 1 67 ? -6.598 5.242 -2.119 1 90.31 67 PHE A C 1
ATOM 521 O O . PHE A 1 67 ? -6.035 5.137 -3.209 1 90.31 67 PHE A O 1
ATOM 528 N N . GLU A 1 68 ? -6.293 4.527 -1.114 1 90.19 68 GLU A N 1
ATOM 529 C CA . GLU A 1 68 ? -5.184 3.576 -1.137 1 90.19 68 GLU A CA 1
ATOM 530 C C . GLU A 1 68 ? -5.453 2.438 -2.115 1 90.19 68 GLU A C 1
ATOM 532 O O . GLU A 1 68 ? -4.535 1.705 -2.492 1 90.19 68 GLU A O 1
ATOM 537 N N . LEU A 1 69 ? -6.672 2.295 -2.564 1 88.69 69 LEU A N 1
ATOM 538 C CA . LEU A 1 69 ? -7.023 1.229 -3.496 1 88.69 69 LEU A CA 1
ATOM 539 C C . LEU A 1 69 ? -6.664 1.618 -4.926 1 88.69 69 LEU A C 1
ATOM 541 O O . LEU A 1 69 ? -6.66 0.771 -5.82 1 88.69 69 LEU A O 1
ATOM 545 N N . LEU A 1 70 ? -6.363 2.857 -5.137 1 88 70 LEU A N 1
ATOM 546 C CA . LEU A 1 70 ? -5.984 3.334 -6.465 1 88 70 LEU A CA 1
ATOM 547 C C . LEU A 1 70 ? -4.562 2.902 -6.809 1 88 70 LEU A C 1
ATOM 549 O O . LEU A 1 70 ? -3.732 2.709 -5.918 1 88 70 LEU A O 1
ATOM 553 N N . PRO A 1 71 ? -4.34 2.73 -8.133 1 89.38 71 PRO A N 1
ATOM 554 C CA . PRO A 1 71 ? -2.984 2.332 -8.523 1 89.38 71 PRO A CA 1
ATOM 555 C C . PRO A 1 71 ? -1.944 3.414 -8.234 1 89.38 71 PRO A C 1
ATOM 557 O O . PRO A 1 71 ? -2.205 4.602 -8.445 1 89.38 71 PRO A O 1
ATOM 560 N N . LEU A 1 72 ? -0.787 3.041 -7.738 1 93.25 72 LEU A N 1
ATOM 561 C CA . LEU A 1 72 ? 0.362 3.918 -7.531 1 93.25 72 LEU A CA 1
ATOM 562 C C . LEU A 1 72 ? 0.004 5.07 -6.602 1 93.25 72 LEU A C 1
ATOM 564 O O . LEU A 1 72 ? 0.448 6.203 -6.809 1 93.25 72 LEU A O 1
ATOM 568 N N . ALA A 1 73 ? -0.832 4.859 -5.648 1 94.19 73 ALA A N 1
ATOM 569 C CA . ALA A 1 73 ? -1.296 5.895 -4.73 1 94.19 73 ALA A CA 1
ATOM 570 C C . ALA A 1 73 ? -0.6 5.781 -3.377 1 94.19 73 ALA A C 1
ATOM 572 O O . ALA A 1 73 ? -0.057 4.727 -3.037 1 94.19 73 ALA A O 1
ATOM 573 N N . GLY A 1 74 ? -0.609 6.863 -2.66 1 96.5 74 GLY A N 1
ATOM 574 C CA . GLY A 1 74 ? -0.239 6.836 -1.253 1 96.5 74 GLY A CA 1
ATOM 575 C C . GLY A 1 74 ? 1.259 6.938 -1.029 1 96.5 74 GLY A C 1
ATOM 576 O O . GLY A 1 74 ? 1.908 7.852 -1.537 1 96.5 74 GLY A O 1
ATOM 577 N N . ILE A 1 75 ? 1.783 5.977 -0.276 1 97.88 75 ILE A N 1
ATOM 578 C CA . ILE A 1 75 ? 3.176 5.957 0.161 1 97.88 75 ILE A CA 1
ATOM 579 C C . ILE A 1 75 ? 4.086 5.652 -1.028 1 97.88 75 ILE A C 1
ATOM 581 O O . ILE A 1 75 ? 3.768 4.797 -1.856 1 97.88 75 ILE A O 1
ATOM 585 N N . PHE A 1 76 ? 5.176 6.352 -1.174 1 97.38 76 PHE A N 1
ATOM 586 C CA . PHE A 1 76 ? 6.152 6.113 -2.232 1 97.38 76 PHE A CA 1
ATOM 587 C C . PHE A 1 76 ? 7.512 5.75 -1.646 1 97.38 76 PHE A C 1
ATOM 589 O O . PHE A 1 76 ? 7.719 5.859 -0.435 1 97.38 76 PHE A O 1
ATOM 596 N N . GLY A 1 77 ? 8.43 5.25 -2.443 1 97.19 77 GLY A N 1
ATOM 597 C CA . GLY A 1 77 ? 9.766 4.883 -2.016 1 97.19 77 GLY A CA 1
ATOM 598 C C . GLY A 1 77 ? 10.703 6.07 -1.894 1 97.19 77 GLY A C 1
ATOM 599 O O . GLY A 1 77 ? 10.438 7.137 -2.449 1 97.19 77 GLY A O 1
ATOM 600 N N . TYR A 1 78 ? 11.789 5.832 -1.152 1 97.81 78 TYR A N 1
ATOM 601 C CA . TYR A 1 78 ? 12.797 6.859 -0.918 1 97.81 78 TYR A CA 1
ATOM 602 C C . TYR A 1 78 ? 13.383 7.355 -2.234 1 97.81 78 TYR A C 1
ATOM 604 O O . TYR A 1 78 ? 13.789 6.555 -3.08 1 97.81 78 TYR A O 1
ATOM 612 N N . LEU A 1 79 ? 13.469 8.695 -2.434 1 98.12 79 LEU A N 1
ATOM 613 C CA . LEU A 1 79 ? 13.93 9.289 -3.684 1 98.12 79 LEU A CA 1
ATOM 614 C C . LEU A 1 79 ? 15.336 9.867 -3.523 1 98.12 79 LEU A C 1
ATOM 616 O O . LEU A 1 79 ? 16.141 9.812 -4.453 1 98.12 79 LEU A O 1
ATOM 620 N N . GLY A 1 80 ? 15.625 10.5 -2.432 1 98 80 GLY A N 1
ATOM 621 C CA . GLY A 1 80 ? 16.953 10.984 -2.086 1 98 80 GLY A CA 1
ATOM 622 C C . GLY A 1 80 ? 17.219 12.398 -2.57 1 98 80 GLY A C 1
ATOM 623 O O . GLY A 1 80 ? 17.531 13.281 -1.773 1 98 80 GLY A O 1
ATOM 624 N N . ASN A 1 81 ? 17.156 12.664 -3.842 1 98.06 81 ASN A N 1
ATOM 625 C CA . ASN A 1 81 ? 17.344 13.953 -4.488 1 98.06 81 ASN A CA 1
ATOM 626 C C . ASN A 1 81 ? 16.594 14.031 -5.82 1 98.06 81 ASN A C 1
ATOM 628 O O . ASN A 1 81 ? 15.883 13.094 -6.188 1 98.06 81 ASN A O 1
ATOM 632 N N . TRP A 1 82 ? 16.766 15.156 -6.445 1 98.12 82 TRP A N 1
ATOM 633 C CA . TRP A 1 82 ? 16.047 15.359 -7.703 1 98.12 82 TRP A CA 1
ATOM 634 C C . TRP A 1 82 ? 16.438 14.297 -8.727 1 98.12 82 TRP A C 1
ATOM 636 O O . TRP A 1 82 ? 15.586 13.812 -9.477 1 98.12 82 TRP A O 1
ATOM 646 N N . GLN A 1 83 ? 17.672 13.992 -8.812 1 98.44 83 GLN A N 1
ATOM 647 C CA . GLN A 1 83 ? 18.125 12.961 -9.75 1 98.44 83 GLN A CA 1
ATOM 648 C C . GLN A 1 83 ? 17.453 11.625 -9.469 1 98.44 83 GLN A C 1
ATOM 650 O O . GLN A 1 83 ? 17.031 10.93 -10.391 1 98.44 83 GLN A O 1
ATOM 655 N N . GLY A 1 84 ? 17.422 11.242 -8.156 1 98.19 84 GLY A N 1
ATOM 656 C CA . GLY A 1 84 ? 16.719 10.023 -7.789 1 98.19 84 GLY A CA 1
ATOM 657 C C . GLY A 1 84 ? 15.258 10.031 -8.203 1 98.19 84 GLY A C 1
ATOM 658 O O . GLY A 1 84 ? 14.742 9.023 -8.695 1 98.19 84 GLY A O 1
ATOM 659 N N . PHE A 1 85 ? 14.656 11.172 -8.023 1 98.38 85 PHE A N 1
ATOM 660 C CA . PHE A 1 85 ? 13.273 11.344 -8.453 1 98.38 85 PHE A CA 1
ATOM 661 C C . PHE A 1 85 ? 13.148 11.18 -9.961 1 98.38 85 PHE A C 1
ATOM 663 O O . PHE A 1 85 ? 12.289 10.445 -10.445 1 98.38 85 PHE A O 1
ATOM 670 N N . ALA A 1 86 ? 13.953 11.852 -10.68 1 97.88 86 ALA A N 1
ATOM 671 C CA . ALA A 1 86 ? 13.93 11.797 -12.141 1 97.88 86 ALA A CA 1
ATOM 672 C C . ALA A 1 86 ? 14.156 10.375 -12.641 1 97.88 86 ALA A C 1
ATOM 674 O O . ALA A 1 86 ? 13.484 9.922 -13.578 1 97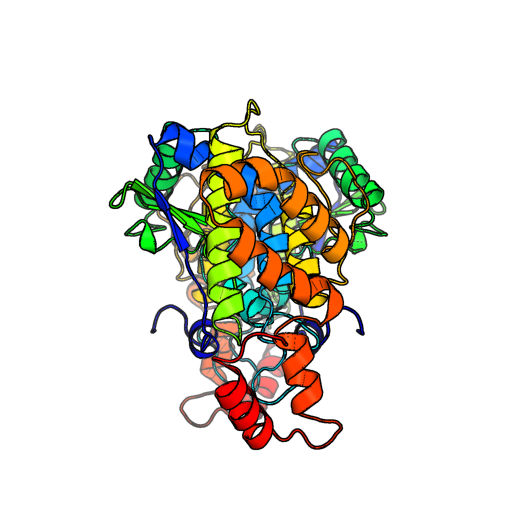.88 86 ALA A O 1
ATOM 675 N N . GLU A 1 87 ? 15.055 9.719 -12.031 1 98 87 GLU A N 1
ATOM 676 C CA . GLU A 1 87 ? 15.344 8.336 -12.406 1 98 87 GLU A CA 1
ATOM 677 C C . GLU A 1 87 ? 14.133 7.438 -12.172 1 98 87 GLU A C 1
ATOM 679 O O . GLU A 1 87 ? 13.812 6.578 -12.992 1 98 87 GLU A O 1
ATOM 684 N N . GLU A 1 88 ? 13.484 7.617 -11.039 1 97.56 88 GLU A N 1
ATOM 685 C CA . GLU A 1 88 ? 12.297 6.832 -10.734 1 97.56 88 GLU A CA 1
ATOM 686 C C . GLU A 1 88 ? 11.18 7.102 -11.75 1 97.56 88 GLU A C 1
ATOM 688 O O . GLU A 1 88 ? 10.57 6.164 -12.266 1 97.56 88 GLU A O 1
ATOM 693 N N . VAL A 1 89 ? 10.953 8.336 -12.023 1 97.38 89 VAL A N 1
ATOM 694 C CA . VAL A 1 89 ? 9.906 8.719 -12.969 1 97.38 89 VAL A CA 1
ATOM 695 C C . VAL A 1 89 ? 10.234 8.18 -14.359 1 97.38 89 VAL A C 1
ATOM 697 O O . VAL A 1 89 ? 9.359 7.652 -15.047 1 97.38 89 VAL A O 1
ATOM 700 N N . ASN A 1 90 ? 11.461 8.305 -14.75 1 97.44 90 ASN A N 1
ATOM 701 C CA . ASN A 1 90 ? 11.891 7.777 -16.031 1 97.44 90 ASN A CA 1
ATOM 702 C C . ASN A 1 90 ? 11.703 6.266 -16.125 1 97.44 90 ASN A C 1
ATOM 704 O O . ASN A 1 90 ? 11.305 5.738 -17.156 1 97.44 90 ASN A O 1
ATOM 708 N N . ASN A 1 91 ? 12.078 5.637 -15.047 1 95.75 91 ASN A N 1
ATOM 709 C CA . ASN A 1 91 ? 11.906 4.191 -14.977 1 95.75 91 ASN A CA 1
ATOM 710 C C . ASN A 1 91 ? 10.445 3.795 -15.164 1 95.75 91 ASN A C 1
ATOM 712 O O . ASN A 1 91 ? 10.141 2.877 -15.93 1 95.75 91 ASN A O 1
ATOM 716 N N . LEU A 1 92 ? 9.547 4.449 -14.516 1 96.62 92 LEU A N 1
ATOM 717 C CA . LEU A 1 92 ? 8.109 4.18 -14.617 1 96.62 92 LEU A CA 1
ATOM 718 C C . LEU A 1 92 ? 7.609 4.469 -16.031 1 96.62 92 LEU A C 1
ATOM 720 O O . LEU A 1 92 ? 6.785 3.723 -16.562 1 96.62 92 LEU A O 1
ATOM 724 N N . HIS A 1 93 ? 8.125 5.512 -16.609 1 96.25 93 HIS A N 1
ATOM 725 C CA . HIS A 1 93 ? 7.77 5.848 -17.984 1 96.25 93 HIS A CA 1
ATOM 726 C C . HIS A 1 93 ? 8.25 4.773 -18.953 1 96.25 93 HIS A C 1
ATOM 728 O O . HIS A 1 93 ? 7.508 4.355 -19.844 1 96.25 93 HIS A O 1
ATOM 734 N N . ALA A 1 94 ? 9.43 4.387 -18.766 1 94.44 94 ALA A N 1
ATOM 735 C CA . ALA A 1 94 ? 10.047 3.406 -19.656 1 94.44 94 ALA A CA 1
ATOM 736 C C . ALA A 1 94 ? 9.266 2.098 -19.656 1 94.44 94 ALA A C 1
ATOM 738 O O . ALA A 1 94 ? 9.172 1.418 -20.672 1 94.44 94 ALA A O 1
ATOM 739 N N . HIS A 1 95 ? 8.695 1.813 -18.547 1 93.81 95 HIS A N 1
ATOM 740 C CA . HIS A 1 95 ? 7.926 0.58 -18.422 1 93.81 95 HIS A CA 1
ATOM 741 C C . HIS A 1 95 ? 6.441 0.827 -18.672 1 93.81 95 HIS A C 1
ATOM 743 O O . HIS A 1 95 ? 5.613 -0.061 -18.453 1 93.81 95 HIS A O 1
ATOM 749 N N . GLN A 1 96 ? 6.109 2.029 -19 1 93.31 96 GLN A N 1
ATOM 750 C CA . GLN A 1 96 ? 4.746 2.434 -19.328 1 93.31 96 GLN A CA 1
ATOM 751 C C . GLN A 1 96 ? 3.812 2.258 -18.141 1 93.31 96 GLN A C 1
ATOM 753 O O . GLN A 1 96 ? 2.635 1.938 -18.312 1 93.31 96 GLN A O 1
ATOM 758 N N . ALA A 1 97 ? 4.492 2.322 -17 1 94.25 97 ALA A N 1
ATOM 759 C CA . ALA A 1 97 ? 3.676 2.256 -15.781 1 94.25 97 ALA A CA 1
ATOM 760 C C . ALA A 1 97 ? 2.906 3.557 -15.57 1 94.25 97 ALA A C 1
ATOM 762 O O . ALA A 1 97 ? 1.872 3.568 -14.898 1 94.25 97 ALA A O 1
ATOM 763 N N . ILE A 1 98 ? 3.471 4.656 -16.094 1 95.44 98 ILE A N 1
ATOM 764 C CA . ILE A 1 98 ? 2.801 5.949 -16.062 1 95.44 98 ILE A CA 1
ATOM 765 C C . ILE A 1 98 ? 2.947 6.645 -17.422 1 95.44 98 ILE A C 1
ATOM 767 O O . ILE A 1 98 ? 3.885 6.363 -18.172 1 95.44 98 ILE A O 1
ATOM 771 N N . LYS A 1 99 ? 1.973 7.426 -17.781 1 94.44 99 LYS A N 1
ATOM 772 C CA . LYS A 1 99 ? 2.074 8.297 -18.953 1 94.44 99 LYS A CA 1
ATOM 773 C C . LYS A 1 99 ? 2.525 9.695 -18.562 1 94.44 99 LYS A C 1
ATOM 775 O O . LYS A 1 99 ? 3.271 10.344 -19.297 1 94.44 99 LYS A O 1
ATOM 780 N N . ARG A 1 100 ? 2.027 10.203 -17.453 1 93.44 100 ARG A N 1
ATOM 781 C CA . ARG A 1 100 ? 2.344 11.523 -16.906 1 93.44 100 ARG A CA 1
ATOM 782 C C . ARG A 1 100 ? 2.531 11.461 -15.391 1 93.44 100 ARG A C 1
ATOM 784 O O . ARG A 1 100 ? 2.084 10.516 -14.742 1 93.44 100 ARG A O 1
ATOM 791 N N . LEU A 1 101 ? 3.23 12.477 -14.844 1 92.38 101 LEU A N 1
ATOM 792 C CA . LEU A 1 101 ? 3.492 12.562 -13.406 1 92.38 101 LEU A CA 1
ATOM 793 C C . LEU A 1 101 ? 2.188 12.547 -12.617 1 92.38 101 LEU A C 1
ATOM 795 O O . LEU A 1 101 ? 2.139 12.016 -11.508 1 92.38 101 LEU A O 1
ATOM 799 N N . LYS A 1 102 ? 1.171 13.031 -13.195 1 90.5 102 LYS A N 1
ATOM 800 C CA . LYS A 1 102 ? -0.123 13.133 -12.523 1 90.5 102 LYS A CA 1
ATOM 801 C C . LYS A 1 102 ? -0.734 11.75 -12.305 1 90.5 102 LYS A C 1
ATOM 803 O O . LYS A 1 102 ? -1.701 11.609 -11.547 1 90.5 102 LYS A O 1
ATOM 808 N N . ASP A 1 103 ? -0.155 10.727 -12.945 1 92.88 103 ASP A N 1
ATOM 809 C CA . ASP A 1 103 ? -0.614 9.359 -12.734 1 92.88 103 ASP A CA 1
ATOM 810 C C . ASP A 1 103 ? -0.113 8.812 -11.398 1 92.88 103 ASP A C 1
ATOM 812 O O . ASP A 1 103 ? -0.562 7.754 -10.945 1 92.88 103 ASP A O 1
ATOM 816 N N . LEU A 1 104 ? 0.825 9.523 -10.797 1 94.81 104 LEU A N 1
ATOM 817 C CA . LEU A 1 104 ? 1.296 9.164 -9.461 1 94.81 104 LEU A CA 1
ATOM 818 C C . LEU A 1 104 ? 0.438 9.82 -8.383 1 94.81 104 LEU A C 1
ATOM 820 O O . LEU A 1 104 ? 0.538 11.031 -8.164 1 94.81 104 LEU A O 1
ATOM 824 N N . TRP A 1 105 ? -0.342 9.039 -7.719 1 94.12 105 TRP A N 1
ATOM 825 C CA . TRP A 1 105 ? -1.253 9.547 -6.699 1 94.12 105 TRP A CA 1
ATOM 826 C C . TRP A 1 105 ? -0.625 9.453 -5.312 1 94.12 105 TRP A C 1
ATOM 828 O O . TRP A 1 105 ? -1.245 8.938 -4.375 1 94.12 105 TRP A O 1
ATOM 838 N N . TRP A 1 106 ? 0.514 10.039 -5.242 1 97.25 106 TRP A N 1
ATOM 839 C CA . TRP A 1 106 ? 1.262 10.023 -3.988 1 97.25 106 TRP A CA 1
ATOM 840 C C . TRP A 1 106 ? 0.646 10.984 -2.975 1 97.25 106 TRP A C 1
ATOM 842 O O . TRP A 1 106 ? 0.011 11.969 -3.354 1 97.25 106 TRP A O 1
ATOM 852 N N . ASP A 1 107 ? 0.813 10.672 -1.666 1 97.94 107 ASP A N 1
ATOM 853 C CA . ASP A 1 107 ? 0.31 11.523 -0.591 1 97.94 107 ASP A CA 1
ATOM 854 C C . ASP A 1 107 ? 1.018 12.875 -0.583 1 97.94 107 ASP A C 1
ATOM 856 O O . ASP A 1 107 ? 0.507 13.844 -0.02 1 97.94 107 ASP A O 1
ATOM 860 N N . VAL A 1 108 ? 2.189 12.914 -1.025 1 98.38 108 VAL A N 1
ATOM 861 C CA . VAL A 1 108 ? 2.969 14.117 -1.287 1 98.38 108 VAL A CA 1
ATOM 862 C C . VAL A 1 108 ? 3.832 13.914 -2.531 1 98.38 108 VAL A C 1
ATOM 864 O O . VAL A 1 108 ? 4.379 12.836 -2.746 1 98.38 108 VAL A O 1
ATOM 867 N N . ARG A 1 109 ? 3.848 14.922 -3.355 1 97.31 109 ARG A N 1
ATOM 868 C CA . ARG A 1 109 ? 4.641 14.781 -4.574 1 97.31 109 ARG A CA 1
ATOM 869 C C . ARG A 1 109 ? 5.129 16.141 -5.066 1 97.31 109 ARG A C 1
ATOM 871 O O . ARG A 1 109 ? 4.484 17.156 -4.82 1 97.31 109 ARG A O 1
ATOM 878 N N . PRO A 1 110 ? 6.289 16.109 -5.715 1 97.25 110 PRO A N 1
ATOM 879 C CA . PRO A 1 110 ? 6.688 17.359 -6.367 1 97.25 110 PRO A CA 1
ATOM 880 C C . PRO A 1 110 ? 5.824 17.703 -7.578 1 97.25 110 PRO A C 1
ATOM 882 O O . PRO A 1 110 ? 5.277 16.812 -8.219 1 97.25 110 PRO A O 1
ATOM 885 N N . SER A 1 111 ? 5.633 18.891 -7.773 1 95.44 111 SER A N 1
ATOM 886 C CA . SER A 1 111 ? 5.027 19.422 -8.992 1 95.44 111 SER A CA 1
ATOM 887 C C . SER A 1 111 ? 6.016 20.297 -9.766 1 95.44 111 SER A C 1
ATOM 889 O O . SER A 1 111 ? 6.008 21.516 -9.633 1 95.44 111 SER A O 1
ATOM 891 N N . PRO A 1 112 ? 6.719 19.641 -10.641 1 92.12 112 PRO A N 1
ATOM 892 C CA . PRO A 1 112 ? 7.773 20.391 -11.336 1 92.12 112 PRO A CA 1
ATOM 893 C C . PRO A 1 112 ? 7.234 21.562 -12.156 1 92.12 112 PRO A C 1
ATOM 895 O O . PRO A 1 112 ? 7.891 22.594 -12.258 1 92.12 112 PRO A O 1
ATOM 898 N N . GLY A 1 113 ? 6.141 21.406 -12.766 1 90.31 113 GLY A N 1
ATOM 899 C CA . GLY A 1 113 ? 5.551 22.469 -13.562 1 90.31 113 GLY A CA 1
ATOM 900 C C . GLY A 1 113 ? 5.305 23.734 -12.766 1 90.31 113 GLY A C 1
ATOM 901 O O . GLY A 1 113 ? 5.484 24.844 -13.281 1 90.31 113 GLY A O 1
ATOM 902 N N . PHE A 1 114 ? 5.008 23.594 -11.477 1 91.06 114 PHE A N 1
ATOM 903 C CA . PHE A 1 114 ? 4.668 24.719 -10.617 1 91.06 114 PHE A CA 1
ATOM 904 C C . PHE A 1 114 ? 5.836 25.078 -9.703 1 91.06 114 PHE A C 1
ATOM 906 O O . PHE A 1 114 ? 5.84 26.141 -9.078 1 91.06 114 PHE A O 1
ATOM 913 N N . GLY A 1 115 ? 6.801 24.188 -9.664 1 96 115 GLY A N 1
ATOM 914 C CA . GLY A 1 115 ? 7.883 24.375 -8.719 1 96 115 GLY A CA 1
ATOM 915 C C . GLY A 1 115 ? 7.445 24.219 -7.273 1 96 115 GLY A C 1
ATOM 916 O O . GLY A 1 115 ? 7.883 24.984 -6.398 1 96 115 GLY A O 1
ATOM 917 N N . THR A 1 116 ? 6.473 23.328 -7.027 1 97.56 116 THR A N 1
ATOM 918 C CA . THR A 1 116 ? 5.91 23.188 -5.688 1 97.56 116 THR A CA 1
ATOM 919 C C . THR A 1 116 ? 5.984 21.75 -5.215 1 97.56 116 THR A C 1
ATOM 921 O O . THR A 1 116 ? 6.293 20.844 -5.996 1 97.56 116 THR A O 1
ATOM 924 N N . VAL A 1 117 ? 5.879 21.562 -3.949 1 98.5 117 VAL A N 1
ATOM 925 C CA . VAL A 1 117 ? 5.5 20.297 -3.326 1 98.5 117 VAL A CA 1
ATOM 926 C C . VAL A 1 117 ? 4.008 20.312 -3.014 1 98.5 117 VAL A C 1
ATOM 928 O O . VAL A 1 117 ? 3.492 21.266 -2.422 1 98.5 117 VAL A O 1
ATOM 931 N N . GLU A 1 118 ? 3.363 19.312 -3.496 1 98.31 118 GLU A N 1
ATOM 932 C CA . GLU A 1 118 ? 1.926 19.172 -3.293 1 98.31 118 GLU A CA 1
ATOM 933 C C . GLU A 1 118 ? 1.622 18.141 -2.207 1 98.31 118 GLU A C 1
ATOM 935 O O . GLU A 1 118 ? 1.943 16.969 -2.357 1 98.31 118 GLU A O 1
ATOM 940 N N . VAL A 1 119 ? 1.052 18.578 -1.125 1 98.44 119 VAL A N 1
ATOM 941 C CA . VAL A 1 119 ? 0.599 17.688 -0.058 1 98.44 119 VAL A CA 1
ATOM 942 C C . VAL A 1 119 ? -0.86 17.297 -0.292 1 98.44 119 VAL A C 1
ATOM 944 O O . VAL A 1 119 ? -1.73 18.172 -0.394 1 98.44 119 VAL A O 1
ATOM 947 N N . ARG A 1 120 ? -1.136 15.969 -0.306 1 97.06 120 ARG A N 1
ATOM 948 C CA . ARG A 1 120 ? -2.42 15.508 -0.825 1 97.06 120 ARG A CA 1
ATOM 949 C C . ARG A 1 120 ? -3.115 14.586 0.173 1 97.06 120 ARG A C 1
ATOM 951 O O . ARG A 1 120 ? -4.16 14.008 -0.132 1 97.06 120 ARG A O 1
ATOM 958 N N . ILE A 1 121 ? -2.621 14.461 1.392 1 97.62 121 ILE A N 1
ATOM 959 C CA . ILE A 1 121 ? -3.037 13.383 2.279 1 97.62 121 ILE A CA 1
ATOM 960 C C . ILE A 1 121 ? -4.312 13.781 3.02 1 97.62 121 ILE A C 1
ATOM 962 O O . ILE A 1 121 ? -5.031 12.93 3.537 1 97.62 121 ILE A O 1
ATOM 966 N N . CYS A 1 122 ? -4.715 15.039 3.098 1 97.12 122 CYS A N 1
ATOM 967 C CA . CYS A 1 122 ? -5.73 15.547 4.012 1 97.12 122 CYS A CA 1
ATOM 968 C C . CYS A 1 122 ? -7.133 15.242 3.492 1 97.12 122 CYS A C 1
ATOM 970 O O . CYS A 1 122 ? -7.387 15.328 2.291 1 97.12 122 CYS A O 1
ATOM 972 N N . ASP A 1 123 ? -8.023 14.93 4.441 1 94.94 123 ASP A N 1
ATOM 973 C CA . ASP A 1 123 ? -9.445 15.078 4.148 1 94.94 123 ASP A CA 1
ATOM 974 C C . ASP A 1 123 ? -9.828 16.562 4.008 1 94.94 123 ASP A C 1
ATOM 976 O O . ASP A 1 123 ? -9.062 17.438 4.402 1 94.94 123 ASP A O 1
ATOM 980 N N . LEU A 1 124 ? -10.953 16.766 3.402 1 88.88 124 LEU A N 1
ATOM 981 C CA . LEU A 1 124 ? -11.492 18.125 3.469 1 88.88 124 LEU A CA 1
ATOM 982 C C . LEU A 1 124 ? -12.164 18.375 4.816 1 88.88 124 LEU A C 1
ATOM 984 O O . LEU A 1 124 ? -13.141 17.703 5.16 1 88.88 124 LEU A O 1
ATOM 988 N N . PRO A 1 125 ? -11.586 19.312 5.582 1 84.38 125 PRO A N 1
ATOM 989 C CA . PRO A 1 125 ? -12.219 19.625 6.867 1 84.38 125 PRO A CA 1
ATOM 990 C C . PRO A 1 125 ? -13.625 20.203 6.707 1 84.38 125 PRO A C 1
ATOM 992 O O . PRO A 1 125 ? -13.961 20.734 5.645 1 84.38 125 PRO A O 1
ATOM 995 N N . CYS A 1 126 ? -14.32 20.156 7.789 1 81.94 126 CYS A N 1
ATOM 996 C CA . CYS A 1 126 ? -15.711 20.609 7.766 1 81.94 126 CYS A CA 1
ATOM 997 C C . CYS A 1 126 ? -15.797 22.109 8.047 1 81.94 126 CYS A C 1
ATOM 999 O O . CYS A 1 126 ? -16.859 22.719 7.891 1 81.94 126 CYS A O 1
ATOM 1001 N N . ARG A 1 127 ? -14.719 22.719 8.453 1 84.44 127 ARG A N 1
ATOM 1002 C CA . ARG A 1 127 ? -14.719 24.141 8.781 1 84.44 127 ARG A CA 1
ATOM 1003 C C . ARG A 1 127 ? -13.672 24.891 7.98 1 84.44 127 ARG A C 1
ATOM 1005 O O . ARG A 1 127 ? -12.562 24.391 7.762 1 84.44 127 ARG A O 1
ATOM 1012 N N . PHE A 1 128 ? -14 26.062 7.594 1 86.25 128 PHE A N 1
ATOM 1013 C CA . PHE A 1 128 ? -13.102 26.891 6.805 1 86.25 128 PHE A CA 1
ATOM 1014 C C . PHE A 1 128 ? -11.844 27.219 7.59 1 86.25 128 PHE A C 1
ATOM 1016 O O . PHE A 1 128 ? -10.734 27.188 7.047 1 86.25 128 PHE A O 1
ATOM 1023 N N . TYR A 1 129 ? -11.984 27.516 8.812 1 86.25 129 TYR A N 1
ATOM 1024 C CA . TYR A 1 129 ? -10.836 27.891 9.633 1 86.25 129 TYR A CA 1
ATOM 1025 C C . TYR A 1 129 ? -9.867 26.734 9.781 1 86.25 129 TYR A C 1
ATOM 1027 O O . TYR A 1 129 ? -8.648 26.938 9.867 1 86.25 129 TYR A O 1
ATOM 1035 N N . SER A 1 130 ? -10.453 25.547 9.781 1 90 130 SER A N 1
ATOM 1036 C CA . SER A 1 130 ? -9.586 24.375 9.812 1 90 130 SER A CA 1
ATOM 1037 C C . SER A 1 130 ? -8.781 24.25 8.531 1 90 130 SER A C 1
ATOM 1039 O O . SER A 1 130 ? -7.621 23.812 8.555 1 90 130 SER A O 1
ATOM 1041 N N . ILE A 1 131 ? -9.383 24.656 7.414 1 92.06 131 ILE A N 1
ATOM 1042 C CA . ILE A 1 131 ? -8.695 24.641 6.129 1 92.06 131 ILE A CA 1
ATOM 1043 C C . ILE A 1 131 ? -7.516 25.609 6.168 1 92.06 131 ILE A C 1
ATOM 1045 O O . ILE A 1 131 ? -6.402 25.25 5.773 1 92.06 131 ILE A O 1
ATOM 1049 N N . LEU A 1 132 ? -7.77 26.812 6.699 1 93.88 132 LEU A N 1
ATOM 1050 C CA . LEU A 1 132 ? -6.723 27.812 6.781 1 93.88 132 LEU A CA 1
ATOM 1051 C C . LEU A 1 132 ? -5.621 27.375 7.742 1 93.88 132 LEU A C 1
ATOM 1053 O O . LEU A 1 132 ? -4.434 27.562 7.461 1 93.88 132 LEU A O 1
ATOM 1057 N N . GLY A 1 133 ? -6.039 26.859 8.875 1 95.94 133 GLY A N 1
ATOM 1058 C CA . GLY A 1 133 ? -5.066 26.359 9.836 1 95.94 133 GLY A CA 1
ATOM 1059 C C . GLY A 1 133 ? -4.188 25.25 9.273 1 95.94 133 GLY A C 1
ATOM 1060 O O . GLY A 1 133 ? -2.965 25.281 9.445 1 95.94 133 GLY A O 1
ATOM 1061 N N . LEU A 1 134 ? -4.812 24.297 8.609 1 97 134 LEU A N 1
ATOM 1062 C CA . LEU A 1 134 ? -4.066 23.203 8 1 97 134 LEU A CA 1
ATOM 1063 C C . LEU A 1 134 ? -3.111 23.734 6.93 1 97 134 LEU A C 1
ATOM 1065 O O . LEU A 1 134 ? -1.973 23.266 6.828 1 97 134 LEU A O 1
ATOM 1069 N N . THR A 1 135 ? -3.584 24.656 6.102 1 97.5 135 THR A N 1
ATOM 1070 C CA . THR A 1 135 ? -2.744 25.25 5.074 1 97.5 135 THR A CA 1
ATOM 1071 C C . THR A 1 135 ? -1.513 25.906 5.695 1 97.5 135 THR A C 1
ATOM 1073 O O . THR A 1 135 ? -0.392 25.703 5.219 1 97.5 135 THR A O 1
ATOM 1076 N N . ALA A 1 136 ? -1.737 26.641 6.781 1 98 136 ALA A N 1
ATOM 1077 C CA . ALA A 1 136 ? -0.64 27.312 7.484 1 98 136 ALA A CA 1
ATOM 1078 C C . ALA A 1 136 ? 0.345 26.281 8.047 1 98 136 ALA A C 1
ATOM 1080 O O . ALA A 1 136 ? 1.561 26.484 7.965 1 98 136 ALA A O 1
ATOM 1081 N N . VAL A 1 137 ? -0.145 25.25 8.609 1 98.56 137 VAL A N 1
ATOM 1082 C CA . VAL A 1 137 ? 0.698 24.203 9.195 1 98.56 137 VAL A CA 1
ATOM 1083 C C . VAL A 1 137 ? 1.533 23.547 8.102 1 98.56 137 VAL A C 1
ATOM 1085 O O . VAL A 1 137 ? 2.738 23.344 8.273 1 98.56 137 VAL A O 1
ATOM 1088 N N . ILE A 1 138 ? 0.889 23.172 6.969 1 98.69 138 ILE A N 1
ATOM 1089 C CA . ILE A 1 138 ? 1.573 22.516 5.863 1 98.69 138 ILE A CA 1
ATOM 1090 C C . ILE A 1 138 ? 2.672 23.422 5.32 1 98.69 138 ILE A C 1
ATOM 1092 O O . ILE A 1 138 ? 3.799 22.984 5.09 1 98.69 138 ILE A O 1
ATOM 1096 N N . GLN A 1 139 ? 2.355 24.703 5.129 1 98.56 139 GLN A N 1
ATOM 1097 C CA . GLN A 1 139 ? 3.338 25.656 4.648 1 98.56 139 GLN A CA 1
ATOM 1098 C C . GLN A 1 139 ? 4.527 25.75 5.602 1 98.56 139 GLN A C 1
ATOM 1100 O O . GLN A 1 139 ? 5.68 25.688 5.172 1 98.56 139 GLN A O 1
ATOM 1105 N N . ALA A 1 140 ? 4.207 25.922 6.855 1 98.69 140 ALA A N 1
ATOM 1106 C CA . ALA A 1 140 ? 5.254 26.094 7.859 1 98.69 140 ALA A CA 1
ATOM 1107 C C . ALA A 1 140 ? 6.098 24.828 7.984 1 98.69 140 ALA A C 1
ATOM 1109 O O . ALA A 1 140 ? 7.32 24.906 8.141 1 98.69 140 ALA A O 1
ATOM 1110 N N . LEU A 1 141 ? 5.441 23.672 7.961 1 98.69 141 LEU A N 1
ATOM 1111 C CA . LEU A 1 141 ? 6.16 22.406 8.055 1 98.69 141 LEU A CA 1
ATOM 1112 C C . LEU A 1 141 ? 7.098 22.219 6.871 1 98.69 141 LEU A C 1
ATOM 1114 O O . LEU A 1 141 ? 8.266 21.859 7.043 1 98.69 141 LEU A O 1
ATOM 1118 N N . ALA A 1 142 ? 6.617 22.438 5.664 1 98.69 142 ALA A N 1
ATOM 1119 C CA . ALA A 1 142 ? 7.449 22.344 4.469 1 98.69 142 ALA A CA 1
ATOM 1120 C C . ALA A 1 142 ? 8.656 23.266 4.562 1 98.69 142 ALA A C 1
ATOM 1122 O O . ALA A 1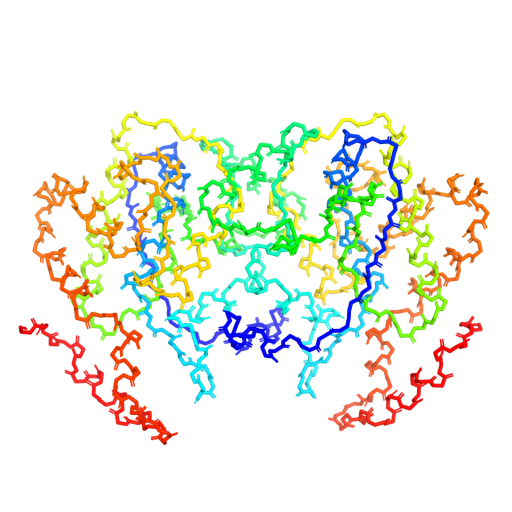 142 ? 9.773 22.875 4.234 1 98.69 142 ALA A O 1
ATOM 1123 N N . ALA A 1 143 ? 8.414 24.516 4.996 1 98.5 143 ALA A N 1
ATOM 1124 C CA . ALA A 1 143 ? 9.5 25.484 5.145 1 98.5 143 ALA A CA 1
ATOM 1125 C C . ALA A 1 143 ? 10.5 25.016 6.195 1 98.5 143 ALA A C 1
ATOM 1127 O O . ALA A 1 143 ? 11.711 25.109 5.984 1 98.5 143 ALA A O 1
ATOM 1128 N N . CYS A 1 144 ? 9.93 24.578 7.293 1 98.31 144 CYS A N 1
ATOM 1129 C CA . CYS A 1 144 ? 10.789 24.062 8.359 1 98.31 144 CYS A CA 1
ATOM 1130 C C . CYS A 1 144 ? 11.68 22.938 7.852 1 98.31 144 CYS A C 1
ATOM 1132 O O . CYS A 1 144 ? 12.891 22.953 8.086 1 98.31 144 CYS A O 1
ATOM 1134 N N . LEU A 1 145 ? 11.164 21.984 7.129 1 98.25 145 LEU A N 1
ATOM 1135 C CA . LEU A 1 145 ? 11.898 20.828 6.625 1 98.25 145 LEU A CA 1
ATOM 1136 C C . LEU A 1 145 ? 12.883 21.25 5.539 1 98.25 145 LEU A C 1
ATOM 1138 O O . LEU A 1 145 ? 13.953 20.656 5.406 1 98.25 145 LEU A O 1
ATOM 1142 N N . ALA A 1 146 ? 12.523 22.25 4.754 1 97.88 146 ALA A N 1
ATOM 1143 C CA . ALA A 1 146 ? 13.422 22.766 3.73 1 97.88 146 ALA A CA 1
ATOM 1144 C C . ALA A 1 146 ? 14.672 23.375 4.363 1 97.88 146 ALA A C 1
ATOM 1146 O O . ALA A 1 146 ? 15.758 23.312 3.787 1 97.88 146 ALA A O 1
ATOM 1147 N N . GLU A 1 147 ? 14.516 23.922 5.559 1 97.06 147 GLU A N 1
ATOM 1148 C CA . GLU A 1 147 ? 15.57 24.719 6.164 1 97.06 147 GLU A CA 1
ATOM 1149 C C . GLU A 1 147 ? 16.375 23.906 7.176 1 97.06 147 GLU A C 1
ATOM 1151 O O . GLU A 1 147 ? 17.5 24.266 7.531 1 97.06 147 GLU A O 1
ATOM 1156 N N . ILE A 1 148 ? 15.789 22.828 7.602 1 95.38 148 ILE A N 1
ATOM 1157 C CA . ILE A 1 148 ? 16.422 22.078 8.68 1 95.38 148 ILE A CA 1
ATOM 1158 C C . ILE A 1 148 ? 17.703 21.406 8.172 1 95.38 148 ILE A C 1
ATOM 1160 O O . ILE A 1 148 ? 17.781 21.047 6.992 1 95.38 148 ILE A O 1
ATOM 1164 N N . ASN A 1 149 ? 18.688 21.281 9.055 1 94 149 ASN A N 1
ATOM 1165 C CA . ASN A 1 149 ? 19.922 20.578 8.734 1 94 149 ASN A CA 1
ATOM 1166 C C . ASN A 1 149 ? 19.797 19.078 8.977 1 94 149 ASN A C 1
ATOM 1168 O O . ASN A 1 149 ? 20.438 18.531 9.875 1 94 149 ASN A O 1
ATOM 1172 N N . LEU A 1 150 ? 19 18.453 8.281 1 93.69 150 LEU A N 1
ATOM 1173 C CA . LEU A 1 150 ? 18.734 17.031 8.32 1 93.69 150 LEU A CA 1
ATOM 1174 C C . LEU A 1 150 ? 18.734 16.438 6.914 1 93.69 150 LEU A C 1
ATOM 1176 O O . LEU A 1 150 ? 18.125 16.984 6.004 1 93.69 150 LEU A O 1
ATOM 1180 N N . SER A 1 151 ? 19.562 15.398 6.773 1 94.06 151 SER A N 1
ATOM 1181 C CA . SER A 1 151 ? 19.531 14.68 5.504 1 94.06 151 SER A CA 1
ATOM 1182 C C . SER A 1 151 ? 18.453 13.609 5.496 1 94.06 151 SER A C 1
ATOM 1184 O O . SER A 1 151 ? 18.234 12.922 6.504 1 94.06 151 SER A O 1
ATOM 1186 N N . SER A 1 152 ? 17.766 13.555 4.41 1 96.94 152 SER A N 1
ATOM 1187 C CA . SER A 1 152 ? 16.781 12.477 4.281 1 96.94 152 SER A CA 1
ATOM 1188 C C . SER A 1 152 ? 17.469 11.117 4.223 1 96.94 152 SER A C 1
ATOM 1190 O O . SER A 1 152 ? 18.641 11.023 3.885 1 96.94 152 SER A O 1
ATOM 1192 N N . ARG A 1 153 ? 16.766 10.086 4.629 1 97 153 ARG A N 1
ATOM 1193 C CA . ARG A 1 153 ? 17.219 8.695 4.605 1 97 153 ARG A CA 1
ATOM 1194 C C . ARG A 1 153 ? 16.047 7.742 4.395 1 97 153 ARG A C 1
ATOM 1196 O O . ARG A 1 153 ? 14.898 8.094 4.672 1 97 153 ARG A O 1
ATOM 1203 N N . PRO A 1 154 ? 16.391 6.523 3.871 1 96.25 154 PRO A N 1
ATOM 1204 C CA . PRO A 1 154 ? 15.312 5.527 3.801 1 96.25 154 PRO A CA 1
ATOM 1205 C C . PRO A 1 154 ? 14.719 5.207 5.168 1 96.25 154 PRO A C 1
ATOM 1207 O O . PRO A 1 154 ? 15.438 5.18 6.172 1 96.25 154 PRO A O 1
ATOM 1210 N N . VAL A 1 155 ? 13.438 5.043 5.188 1 96.5 155 VAL A N 1
ATOM 1211 C CA . VAL A 1 155 ? 12.758 4.676 6.422 1 96.5 155 VAL A CA 1
ATOM 1212 C C . VAL A 1 155 ? 11.953 3.398 6.207 1 96.5 155 VAL A C 1
ATOM 1214 O O . VAL A 1 155 ? 11.734 2.975 5.07 1 96.5 155 VAL A O 1
ATOM 1217 N N . SER A 1 156 ? 11.547 2.768 7.289 1 96.94 156 SER A N 1
ATOM 1218 C CA . SER A 1 156 ? 10.773 1.531 7.246 1 96.94 156 SER A CA 1
ATOM 1219 C C . SER A 1 156 ? 9.422 1.75 6.578 1 96.94 156 SER A C 1
ATOM 1221 O O . SER A 1 156 ? 8.625 2.572 7.031 1 96.94 156 SER A O 1
ATOM 1223 N N . LEU A 1 157 ? 9.211 0.973 5.492 1 97.69 157 LEU A N 1
ATOM 1224 C CA . LEU A 1 157 ? 7.902 1.004 4.84 1 97.69 157 LEU A CA 1
ATOM 1225 C C . LEU A 1 157 ? 6.801 0.587 5.805 1 97.69 157 LEU A C 1
ATOM 1227 O O . LEU A 1 157 ? 5.703 1.149 5.781 1 97.69 157 LEU A O 1
ATOM 1231 N N . GLN A 1 158 ? 7.102 -0.309 6.672 1 97.19 158 GLN A N 1
ATOM 1232 C CA . GLN A 1 158 ? 6.113 -0.814 7.617 1 97.19 158 GLN A CA 1
ATOM 1233 C C . GLN A 1 158 ? 5.727 0.257 8.633 1 97.19 158 GLN A C 1
ATOM 1235 O O . GLN A 1 158 ? 4.559 0.361 9.016 1 97.19 158 GLN A O 1
ATOM 1240 N N . LEU A 1 159 ? 6.648 0.983 9.047 1 97.06 159 LEU A N 1
ATOM 1241 C CA . LEU A 1 159 ? 6.336 2.043 10 1 97.06 159 LEU A CA 1
ATOM 1242 C C . LEU A 1 159 ? 5.539 3.158 9.328 1 97.06 159 LEU A C 1
ATOM 1244 O O . LEU A 1 159 ? 4.68 3.779 9.953 1 97.06 159 LEU A O 1
ATOM 1248 N N . LEU A 1 160 ? 5.91 3.449 8.039 1 97.88 160 LEU A N 1
ATOM 1249 C CA . LEU A 1 160 ? 5.094 4.398 7.285 1 97.88 160 LEU A CA 1
ATOM 1250 C C . LEU A 1 160 ? 3.645 3.934 7.215 1 97.88 160 LEU A C 1
ATOM 1252 O O . LEU A 1 160 ? 2.725 4.711 7.473 1 97.88 160 LEU A O 1
ATOM 1256 N N . LYS A 1 161 ? 3.482 2.672 6.871 1 97.56 161 LYS A N 1
ATOM 1257 C CA . LYS A 1 161 ? 2.15 2.084 6.773 1 97.56 161 LYS A CA 1
ATOM 1258 C C . LYS A 1 161 ? 1.439 2.111 8.125 1 97.56 161 LYS A C 1
ATOM 1260 O O . LYS A 1 161 ? 0.242 2.395 8.195 1 97.56 161 LYS A O 1
ATOM 1265 N N . TYR A 1 162 ? 2.15 1.82 9.156 1 96.88 162 TYR A N 1
ATOM 1266 C CA . TYR A 1 162 ? 1.592 1.795 10.5 1 96.88 162 TYR A CA 1
ATOM 1267 C C . TYR A 1 162 ? 1.051 3.166 10.898 1 96.88 162 TYR A C 1
ATOM 1269 O O . TYR A 1 162 ? -0.089 3.283 11.352 1 96.88 162 TYR A O 1
ATOM 1277 N N . ASN A 1 163 ? 1.886 4.176 10.773 1 97.88 163 ASN A N 1
ATOM 1278 C CA . ASN A 1 163 ? 1.453 5.531 11.102 1 97.88 163 ASN A CA 1
ATOM 1279 C C . ASN A 1 163 ? 0.2 5.926 10.32 1 97.88 163 ASN A C 1
ATOM 1281 O O . ASN A 1 163 ? -0.721 6.52 10.883 1 97.88 163 ASN A O 1
ATOM 1285 N N . LYS A 1 164 ? 0.212 5.629 9.047 1 97.88 164 LYS A N 1
ATOM 1286 C CA . LYS A 1 164 ? -0.922 6.004 8.211 1 97.88 164 LYS A CA 1
ATOM 1287 C C . LYS A 1 164 ? -2.189 5.27 8.633 1 97.88 164 LYS A C 1
ATOM 1289 O O . LYS A 1 164 ? -3.27 5.859 8.688 1 97.88 164 LYS A O 1
ATOM 1294 N N . TRP A 1 165 ? -2.051 3.977 8.961 1 96.94 165 TRP A N 1
ATOM 1295 C CA . TRP A 1 165 ? -3.182 3.201 9.453 1 96.94 165 TRP A CA 1
ATOM 1296 C C . TRP A 1 165 ? -3.721 3.797 10.75 1 96.94 165 TRP A C 1
ATOM 1298 O O . TRP A 1 165 ? -4.93 3.98 10.906 1 96.94 165 TRP A O 1
ATOM 1308 N N . GLN A 1 166 ? -2.844 4.082 11.641 1 97.19 166 GLN A N 1
ATOM 1309 C CA . GLN A 1 166 ? -3.232 4.617 12.938 1 97.19 166 GLN A CA 1
ATOM 1310 C C . GLN A 1 166 ? -3.977 5.941 12.789 1 97.19 166 GLN A C 1
ATOM 1312 O O . GLN A 1 166 ? -4.977 6.18 13.469 1 97.19 166 GLN A O 1
ATOM 1317 N N . ALA A 1 167 ? -3.484 6.762 11.914 1 98.12 167 ALA A N 1
ATOM 1318 C CA . ALA A 1 167 ? -4.129 8.047 11.68 1 98.12 167 ALA A CA 1
ATOM 1319 C C . ALA A 1 167 ? -5.516 7.867 11.07 1 98.12 167 ALA A C 1
ATOM 1321 O O . ALA A 1 167 ? -6.473 8.523 11.484 1 98.12 167 ALA A O 1
ATOM 1322 N N . ALA A 1 168 ? -5.59 6.996 10.094 1 97.06 168 ALA A N 1
ATOM 1323 C CA . ALA A 1 168 ? -6.859 6.781 9.398 1 97.06 168 ALA A CA 1
ATOM 1324 C C . ALA A 1 168 ? -7.891 6.152 10.328 1 97.06 168 ALA A C 1
ATOM 1326 O O . ALA A 1 168 ? -9.062 6.539 10.312 1 97.06 168 ALA A O 1
ATOM 1327 N N . ARG A 1 169 ? -7.457 5.215 11.148 1 96.56 169 ARG A N 1
ATOM 1328 C CA . ARG A 1 169 ? -8.352 4.414 11.977 1 96.56 169 ARG A CA 1
ATOM 1329 C C . ARG A 1 169 ? -8.75 5.168 13.242 1 96.56 169 ARG A C 1
ATOM 1331 O O . ARG A 1 169 ? -9.93 5.219 13.594 1 96.56 169 ARG A O 1
ATOM 1338 N N . TYR A 1 170 ? -7.75 5.793 13.891 1 96.25 170 TYR A N 1
ATOM 1339 C CA . TYR A 1 170 ? -7.984 6.281 15.242 1 96.25 170 TYR A CA 1
ATOM 1340 C C . TYR A 1 170 ? -7.852 7.797 15.305 1 96.25 170 TYR A C 1
ATOM 1342 O O . TYR A 1 170 ? -8.094 8.406 16.344 1 96.25 170 TYR A O 1
ATOM 1350 N N . GLY A 1 171 ? -7.516 8.398 14.188 1 96.81 171 GLY A N 1
ATOM 1351 C CA . GLY A 1 171 ? -7.348 9.844 14.203 1 96.81 171 GLY A CA 1
ATOM 1352 C C . GLY A 1 171 ? -6.383 10.32 15.266 1 96.81 171 GLY A C 1
ATOM 1353 O O . GLY A 1 171 ? -5.273 9.797 15.391 1 96.81 171 GLY A O 1
ATOM 1354 N N . LEU A 1 172 ? -6.816 11.32 16.016 1 97.75 172 LEU A N 1
ATOM 1355 C CA . LEU A 1 172 ? -5.957 11.969 17 1 97.75 172 LEU A CA 1
ATOM 1356 C C . LEU A 1 172 ? -5.645 11.023 18.156 1 97.75 172 LEU A C 1
ATOM 1358 O O . LEU A 1 172 ? -4.688 11.242 18.891 1 97.75 172 LEU A O 1
ATOM 1362 N N . ASP A 1 173 ? -6.391 9.984 18.312 1 96.62 173 ASP A N 1
ATOM 1363 C CA . ASP A 1 173 ? -6.223 9.078 19.453 1 96.62 173 ASP A CA 1
ATOM 1364 C C . ASP A 1 173 ? -5.336 7.891 19.078 1 96.62 173 ASP A C 1
ATOM 1366 O O . ASP A 1 173 ? -5.039 7.043 19.922 1 96.62 173 ASP A O 1
ATOM 1370 N N . GLY A 1 174 ? -4.945 7.836 17.812 1 97.12 174 GLY A N 1
ATOM 1371 C CA . GLY A 1 174 ? -4.039 6.777 17.391 1 97.12 174 GLY A CA 1
ATOM 1372 C C . GLY A 1 174 ? -2.617 6.984 17.875 1 97.12 174 GLY A C 1
ATOM 1373 O O . GLY A 1 174 ? -2.277 8.055 18.375 1 97.12 174 GLY A O 1
ATOM 1374 N N . ARG A 1 175 ? -1.853 5.949 17.734 1 97 175 ARG A N 1
ATOM 1375 C CA . ARG A 1 175 ? -0.435 5.996 18.078 1 97 175 ARG A CA 1
ATOM 1376 C C . ARG A 1 175 ? 0.398 6.488 16.891 1 97 175 ARG A C 1
ATOM 1378 O O . ARG A 1 175 ? 0.105 6.168 15.742 1 97 175 ARG A O 1
ATOM 1385 N N . PHE A 1 176 ? 1.441 7.25 17.234 1 98 176 PHE A N 1
ATOM 1386 C CA . PHE A 1 176 ? 2.332 7.812 16.219 1 98 176 PHE A CA 1
ATOM 1387 C C . PHE A 1 176 ? 3.781 7.441 16.516 1 98 176 PHE A C 1
ATOM 1389 O O . PHE A 1 176 ? 4.238 7.535 17.656 1 98 176 PHE A O 1
ATOM 1396 N N . VAL A 1 177 ? 4.492 6.98 15.516 1 97.12 177 VAL A N 1
ATOM 1397 C CA . VAL A 1 177 ? 5.922 6.707 15.602 1 97.12 177 VAL A CA 1
ATOM 1398 C C . VAL A 1 177 ? 6.707 7.824 14.922 1 97.12 177 VAL A C 1
ATOM 1400 O O . VAL A 1 177 ? 6.52 8.086 13.734 1 97.12 177 VAL A O 1
ATOM 1403 N N . ASP A 1 178 ? 7.562 8.516 15.664 1 97 178 ASP A N 1
ATOM 1404 C CA . ASP A 1 178 ? 8.406 9.586 15.148 1 97 178 ASP A CA 1
ATOM 1405 C C . ASP A 1 178 ? 9.68 9.023 14.508 1 97 178 ASP A C 1
ATOM 1407 O O . ASP A 1 178 ? 10.734 9.008 15.141 1 97 178 ASP A O 1
ATOM 1411 N N . ILE A 1 179 ? 9.633 8.789 13.281 1 94.31 179 ILE A N 1
ATOM 1412 C CA . ILE A 1 179 ? 10.617 7.969 12.586 1 94.31 179 ILE A CA 1
ATOM 1413 C C . ILE A 1 179 ? 11.938 8.727 12.477 1 94.31 179 ILE A C 1
ATOM 1415 O O . ILE A 1 179 ? 13.008 8.148 12.648 1 94.31 179 ILE A O 1
ATOM 1419 N N . TYR A 1 180 ? 11.914 10.047 12.203 1 95.12 180 TYR A N 1
ATOM 1420 C CA . TYR A 1 180 ? 1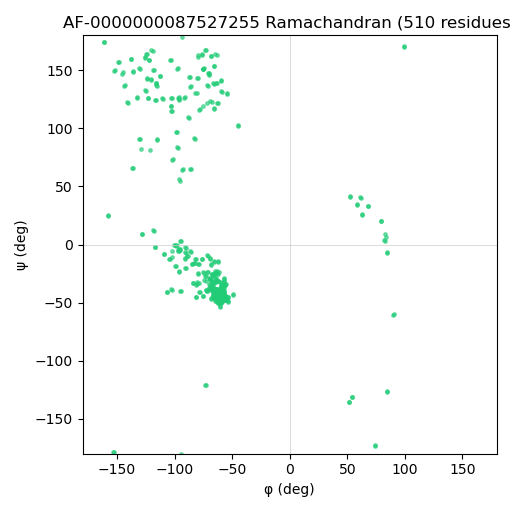3.141 10.82 12.062 1 95.12 180 TYR A CA 1
ATOM 1421 C C . TYR A 1 180 ? 13.578 11.414 13.398 1 95.12 180 TYR A C 1
ATOM 1423 O O . TYR A 1 180 ? 14.672 11.969 13.508 1 95.12 180 TYR A O 1
ATOM 1431 N N . GLY A 1 181 ? 12.688 11.359 14.398 1 94.62 181 GLY A N 1
ATOM 1432 C CA . GLY A 1 181 ? 12.992 11.914 15.703 1 94.62 181 GLY A CA 1
ATOM 1433 C C . GLY A 1 181 ? 12.836 13.422 15.758 1 94.62 181 GLY A C 1
ATOM 1434 O O . GLY A 1 181 ? 13.406 14.078 16.625 1 94.62 181 GLY A O 1
ATOM 1435 N N . LEU A 1 182 ? 12.102 13.984 14.852 1 95.19 182 LEU A N 1
ATOM 1436 C CA . LEU A 1 182 ? 11.938 15.43 14.773 1 95.19 182 LEU A CA 1
ATOM 1437 C C . LEU A 1 182 ? 11.141 15.953 15.969 1 95.19 182 LEU A C 1
ATOM 1439 O O . LEU A 1 182 ? 11.297 17.109 16.359 1 95.19 182 LEU A O 1
ATOM 1443 N N . LEU A 1 183 ? 10.258 15.094 16.453 1 96.12 183 LEU A N 1
ATOM 1444 C CA . LEU A 1 183 ? 9.359 15.531 17.516 1 96.12 183 LEU A CA 1
ATOM 1445 C C . LEU A 1 183 ? 9.891 15.125 18.891 1 96.12 183 LEU A C 1
ATOM 1447 O O . LEU A 1 183 ? 9.305 15.469 19.922 1 96.12 183 LEU A O 1
ATOM 1451 N N . GLY A 1 184 ? 10.992 14.375 19 1 88.56 184 GLY A N 1
ATOM 1452 C CA . GLY A 1 184 ? 11.766 14.141 20.203 1 88.56 184 GLY A CA 1
ATOM 1453 C C . GLY A 1 184 ? 11.211 13.023 21.062 1 88.56 184 GLY A C 1
ATOM 1454 O O . GLY A 1 184 ? 11.562 12.898 22.234 1 88.56 184 GLY A O 1
ATOM 1455 N N . SER A 1 185 ? 10.164 12.25 20.625 1 79 185 SER A N 1
ATOM 1456 C CA . SER A 1 185 ? 9.594 11.148 21.406 1 79 185 SER A CA 1
ATOM 1457 C C . SER A 1 185 ? 9.148 10.008 20.5 1 79 185 SER A C 1
ATOM 1459 O O . SER A 1 185 ? 8.734 10.234 19.359 1 79 185 SER A O 1
ATOM 1461 N N . SER A 1 186 ? 9.273 8.805 21.094 1 75.94 186 SER A N 1
ATOM 1462 C CA . SER A 1 186 ? 8.906 7.645 20.281 1 75.94 186 SER A CA 1
ATOM 1463 C C . SER A 1 186 ? 7.527 7.121 20.672 1 75.94 186 SER A C 1
ATOM 1465 O O . SER A 1 186 ? 6.918 6.355 19.922 1 75.94 186 SER A O 1
ATOM 1467 N N . ASP A 1 187 ? 6.934 7.496 21.656 1 84.88 187 ASP A N 1
ATOM 1468 C CA . ASP A 1 187 ? 5.629 7.023 22.094 1 84.88 187 ASP A CA 1
ATOM 1469 C C . ASP A 1 187 ? 4.629 8.18 22.188 1 84.88 187 ASP A C 1
ATOM 1471 O O . ASP A 1 187 ? 4.453 8.766 23.266 1 84.88 187 ASP A O 1
ATOM 1475 N N . LEU A 1 188 ? 4.105 8.523 21.062 1 95.25 188 LEU A N 1
ATOM 1476 C CA . LEU A 1 188 ? 3.168 9.641 21 1 95.25 188 LEU A CA 1
ATOM 1477 C C . LEU A 1 188 ? 1.816 9.18 20.453 1 95.25 188 LEU A C 1
ATOM 1479 O O . LEU A 1 188 ? 1.749 8.281 19.625 1 95.25 188 LEU A O 1
ATOM 1483 N N . THR A 1 189 ? 0.783 9.781 21.062 1 97.06 189 THR A N 1
ATOM 1484 C CA . THR A 1 189 ? -0.454 9.789 20.297 1 97.06 189 THR A CA 1
ATOM 1485 C C . THR A 1 189 ? -0.387 10.836 19.188 1 97.06 189 THR A C 1
ATOM 1487 O O . THR A 1 189 ? 0.473 11.719 19.203 1 97.06 189 THR A O 1
ATOM 1490 N N . PHE A 1 190 ? -1.25 10.75 18.234 1 98.19 190 PHE A N 1
ATOM 1491 C CA . PHE A 1 190 ? -1.283 11.766 17.188 1 98.19 190 PHE A CA 1
ATOM 1492 C C . PHE A 1 190 ? -1.621 13.133 17.766 1 98.19 190 PHE A C 1
ATOM 1494 O O . PHE A 1 190 ? -1.168 14.156 17.266 1 98.19 190 PHE A O 1
ATOM 1501 N N . ARG A 1 191 ? -2.434 13.156 18.859 1 97.69 191 ARG A N 1
ATOM 1502 C CA . ARG A 1 191 ? -2.719 14.398 19.562 1 97.69 191 ARG A CA 1
ATOM 1503 C C . ARG A 1 191 ? -1.438 15.031 20.109 1 97.69 191 ARG A C 1
ATOM 1505 O O . ARG A 1 191 ? -1.198 16.219 19.906 1 97.69 191 ARG A O 1
ATOM 1512 N N . GLN A 1 192 ? -0.682 14.234 20.766 1 97.38 192 GLN A N 1
ATOM 1513 C CA . GLN A 1 192 ? 0.593 14.695 21.297 1 97.38 192 GLN A CA 1
ATOM 1514 C C . GLN A 1 192 ? 1.556 15.078 20.172 1 97.38 192 GLN A C 1
ATOM 1516 O O . GLN A 1 192 ? 2.266 16.078 20.281 1 97.38 192 GLN A O 1
ATOM 1521 N N . ALA A 1 193 ? 1.629 14.281 19.125 1 98.19 193 ALA A N 1
ATOM 1522 C CA . ALA A 1 193 ? 2.492 14.555 17.984 1 98.19 193 ALA A CA 1
ATOM 1523 C C . ALA A 1 193 ? 2.129 15.883 17.328 1 98.19 193 ALA A C 1
ATOM 1525 O O . ALA A 1 193 ? 3.012 16.656 16.938 1 98.19 193 ALA A O 1
ATOM 1526 N N . ALA A 1 194 ? 0.827 16.125 17.188 1 98.12 194 ALA A N 1
ATOM 1527 C CA . ALA A 1 194 ? 0.368 17.391 16.609 1 98.12 194 ALA A CA 1
ATOM 1528 C C . ALA A 1 194 ? 0.82 18.578 17.453 1 98.12 194 ALA A C 1
ATOM 1530 O O . ALA A 1 194 ? 1.301 19.578 16.906 1 98.12 194 ALA A O 1
ATOM 1531 N N . ASP A 1 195 ? 0.63 18.453 18.719 1 96.94 195 ASP A N 1
ATOM 1532 C CA . ASP A 1 195 ? 1.056 19.516 19.625 1 96.94 195 ASP A CA 1
ATOM 1533 C C . ASP A 1 195 ? 2.549 19.797 19.484 1 96.94 195 ASP A C 1
ATOM 1535 O O . ASP A 1 195 ? 2.963 20.953 19.391 1 96.94 195 ASP A O 1
ATOM 1539 N N . LYS A 1 196 ? 3.363 18.781 19.469 1 97.38 196 LYS A N 1
ATOM 1540 C CA . LYS A 1 196 ? 4.809 18.906 19.297 1 97.38 196 LYS A CA 1
ATOM 1541 C C . LYS A 1 196 ? 5.156 19.484 17.938 1 97.38 196 LYS A C 1
ATOM 1543 O O . LYS A 1 196 ? 6.098 20.281 17.797 1 97.38 196 LYS A O 1
ATOM 1548 N N . LEU A 1 197 ? 4.441 19.062 16.953 1 97.88 197 LEU A N 1
ATOM 1549 C CA . LEU A 1 197 ? 4.656 19.594 15.609 1 97.88 197 LEU A CA 1
ATOM 1550 C C . LEU A 1 197 ? 4.387 21.094 15.562 1 97.88 197 LEU A C 1
ATOM 1552 O O . LEU A 1 197 ? 5.145 21.844 14.945 1 97.88 197 LEU A O 1
ATOM 1556 N N . PHE A 1 198 ? 3.299 21.516 16.234 1 97.81 198 PHE A N 1
ATOM 1557 C CA . PHE A 1 198 ? 2.975 22.938 16.281 1 97.81 198 PHE A CA 1
ATOM 1558 C C . PHE A 1 198 ? 4.105 23.719 16.938 1 97.81 198 PHE A C 1
ATOM 1560 O O . PHE A 1 198 ? 4.441 24.828 16.5 1 97.81 198 PHE A O 1
ATOM 1567 N N . GLN A 1 199 ? 4.656 23.141 17.938 1 96.75 199 GLN A N 1
ATOM 1568 C CA . GLN A 1 199 ? 5.789 23.781 18.594 1 96.75 199 GLN A CA 1
ATOM 1569 C C . GLN A 1 199 ? 7 23.844 17.672 1 96.75 199 GLN A C 1
ATOM 1571 O O . GLN A 1 199 ? 7.68 24.875 17.609 1 96.75 199 GLN A O 1
ATOM 1576 N N . LEU A 1 200 ? 7.238 22.781 17 1 96.69 200 LEU A N 1
ATOM 1577 C CA . LEU A 1 200 ? 8.375 22.688 16.094 1 96.69 200 LEU A CA 1
ATOM 1578 C C . LEU A 1 200 ? 8.305 23.766 15.016 1 96.69 200 LEU A C 1
ATOM 1580 O O . LEU A 1 200 ? 9.32 24.359 14.648 1 96.69 200 LEU A O 1
ATOM 1584 N N . ILE A 1 201 ? 7.113 24.078 14.523 1 97.94 201 ILE A N 1
ATOM 1585 C CA . ILE A 1 201 ? 7.008 24.953 13.359 1 97.94 201 ILE A CA 1
ATOM 1586 C C . ILE A 1 201 ? 6.707 26.391 13.812 1 97.94 201 ILE A C 1
ATOM 1588 O O . ILE A 1 201 ? 6.602 27.297 12.992 1 97.94 201 ILE A O 1
ATOM 1592 N N . GLN A 1 202 ? 6.574 26.641 15.07 1 97.69 202 GLN A N 1
ATOM 1593 C CA . GLN A 1 202 ? 6.172 27.938 15.617 1 97.69 202 GLN A CA 1
ATOM 1594 C C . GLN A 1 202 ? 7.078 29.062 15.117 1 97.69 202 GLN A C 1
ATOM 1596 O O . GLN A 1 202 ? 6.594 30.109 14.711 1 97.69 202 GLN A O 1
ATOM 1601 N N . PRO A 1 203 ? 8.438 28.906 15.133 1 97.94 203 PRO A N 1
ATOM 1602 C CA . PRO A 1 203 ? 9.281 29.984 14.617 1 97.94 203 PRO A CA 1
ATOM 1603 C C . PRO A 1 203 ? 8.938 30.359 13.172 1 97.94 203 PRO A C 1
ATOM 1605 O O . PRO A 1 203 ? 9.016 31.531 12.805 1 97.94 203 PRO A O 1
ATOM 1608 N N . VAL A 1 204 ? 8.547 29.375 12.391 1 98.06 204 VAL A N 1
ATOM 1609 C CA . VAL A 1 204 ? 8.234 29.625 10.984 1 98.06 204 VAL A CA 1
ATOM 1610 C C . VAL A 1 204 ? 6.879 30.312 10.867 1 98.06 204 VAL A C 1
ATOM 1612 O O . VAL A 1 204 ? 6.723 31.266 10.094 1 98.06 204 VAL A O 1
ATOM 1615 N N . THR A 1 205 ? 5.902 29.781 11.664 1 98 205 THR A N 1
ATOM 1616 C CA . THR A 1 205 ? 4.59 30.422 11.594 1 98 205 THR A CA 1
ATOM 1617 C C . THR A 1 205 ? 4.652 31.859 12.086 1 98 205 THR A C 1
ATOM 1619 O O . THR A 1 205 ? 3.918 32.719 11.602 1 98 205 THR A O 1
ATOM 1622 N N . ASP A 1 206 ? 5.512 32.156 12.992 1 98 206 ASP A N 1
ATOM 1623 C CA . ASP A 1 206 ? 5.738 33.531 13.43 1 98 206 ASP A CA 1
ATOM 1624 C C . ASP A 1 206 ? 6.305 34.375 12.289 1 98 206 ASP A C 1
ATOM 1626 O O . ASP A 1 206 ? 5.805 35.469 12.016 1 98 206 ASP A O 1
ATOM 1630 N N . ARG A 1 207 ? 7.328 33.812 11.656 1 98.06 207 ARG A N 1
ATOM 1631 C CA . ARG A 1 207 ? 7.965 34.5 10.547 1 98.06 207 ARG A CA 1
ATOM 1632 C C . ARG A 1 207 ? 6.965 34.781 9.422 1 98.06 207 ARG A C 1
ATOM 1634 O O . ARG A 1 207 ? 6.996 35.844 8.805 1 98.06 207 ARG A O 1
ATOM 1641 N N . PHE A 1 208 ? 6.035 33.844 9.219 1 97.62 208 PHE A N 1
ATOM 1642 C CA . PHE A 1 208 ? 5.082 33.938 8.117 1 97.62 208 PHE A CA 1
ATOM 1643 C C . PHE A 1 208 ? 3.826 34.688 8.555 1 97.62 208 PHE A C 1
ATOM 1645 O O . PHE A 1 208 ? 2.947 34.938 7.738 1 97.62 208 PHE A O 1
ATOM 1652 N N . HIS A 1 209 ? 3.662 35.031 9.844 1 97.56 209 HIS A N 1
ATOM 1653 C CA . HIS A 1 209 ? 2.506 35.719 10.422 1 97.56 209 HIS A CA 1
ATOM 1654 C C . HIS A 1 209 ? 1.238 34.875 10.25 1 97.56 209 HIS A C 1
ATOM 1656 O O . HIS A 1 209 ? 0.189 35.406 9.875 1 97.56 209 HIS A O 1
ATOM 1662 N N . THR A 1 210 ? 1.412 33.594 10.438 1 96.62 210 THR A N 1
ATOM 1663 C CA . THR A 1 210 ? 0.277 32.688 10.273 1 96.62 210 THR A CA 1
ATOM 1664 C C . THR A 1 210 ? -0.035 31.984 11.586 1 96.62 210 THR A C 1
ATOM 1666 O O . THR A 1 210 ? -0.813 31.031 11.602 1 96.62 210 THR A O 1
ATOM 1669 N N . THR A 1 211 ? 0.532 32.406 12.672 1 96.44 211 THR A N 1
ATOM 1670 C CA . THR A 1 211 ? 0.35 31.781 13.977 1 96.44 211 THR A CA 1
ATOM 1671 C C . THR A 1 211 ? -1.123 31.781 14.375 1 96.44 211 THR A C 1
ATOM 1673 O O . THR A 1 211 ? -1.599 30.828 15.008 1 96.44 211 THR A O 1
ATOM 1676 N N . GLY A 1 212 ? -1.82 32.781 14.031 1 94.5 212 GLY A N 1
ATOM 1677 C CA . GLY A 1 212 ? -3.236 32.875 14.352 1 94.5 212 GLY A CA 1
ATOM 1678 C C . GLY A 1 212 ? -4.055 31.75 13.758 1 94.5 212 GLY A C 1
ATOM 1679 O O . GLY A 1 212 ? -4.949 31.203 14.414 1 94.5 212 GLY A O 1
ATOM 1680 N N . TYR A 1 213 ? -3.74 31.422 12.523 1 94.62 213 TYR A N 1
ATOM 1681 C CA . TYR A 1 213 ? -4.445 30.328 11.859 1 94.62 213 TYR A CA 1
ATOM 1682 C C . TYR A 1 213 ? -4.148 29 12.547 1 94.62 213 TYR A C 1
ATOM 1684 O O . TYR A 1 213 ? -5.047 28.172 12.719 1 94.62 213 TYR A O 1
ATOM 1692 N N . VAL A 1 214 ? -2.9 28.812 12.969 1 95.5 214 VAL A N 1
ATOM 1693 C CA . VAL A 1 214 ? -2.486 27.578 13.617 1 95.5 214 VAL A CA 1
ATOM 1694 C C . VAL A 1 214 ? -3.172 27.453 14.977 1 95.5 214 VAL A C 1
ATOM 1696 O O . VAL A 1 214 ? -3.582 26.359 15.375 1 95.5 214 VAL A O 1
ATOM 1699 N N . ARG A 1 215 ? -3.318 28.531 15.656 1 92.69 215 ARG A N 1
ATOM 1700 C CA . ARG A 1 215 ? -3.971 28.547 16.953 1 92.69 215 ARG A CA 1
ATOM 1701 C C . ARG A 1 215 ? -5.41 28.047 16.859 1 92.69 215 ARG A C 1
ATOM 1703 O O . ARG A 1 215 ? -5.895 27.328 17.734 1 92.69 215 ARG A O 1
ATOM 1710 N N . GLU A 1 216 ? -6.055 28.484 15.828 1 87.5 216 GLU A N 1
ATOM 1711 C CA . GLU A 1 216 ? -7.426 28.031 15.617 1 87.5 216 GLU A CA 1
ATOM 1712 C C . GLU A 1 216 ? -7.48 26.531 15.391 1 87.5 216 GLU A C 1
ATOM 1714 O O . GLU A 1 216 ? -8.398 25.859 15.867 1 87.5 216 GLU A O 1
ATOM 1719 N N . LEU A 1 217 ? -6.492 26.031 14.68 1 91.12 217 LEU A N 1
ATOM 1720 C CA . LEU A 1 217 ? -6.43 24.594 14.406 1 91.12 217 LEU A CA 1
ATOM 1721 C C . LEU A 1 217 ? -6.125 23.812 15.688 1 91.12 217 LEU A C 1
ATOM 1723 O O . LEU A 1 217 ? -6.605 22.688 15.859 1 91.12 217 LEU A O 1
ATOM 1727 N N . CYS A 1 218 ? -5.426 24.453 16.562 1 92.31 218 CYS A N 1
ATOM 1728 C CA . CYS A 1 218 ? -5.047 23.812 17.812 1 92.31 218 CYS A CA 1
ATOM 1729 C C . CYS A 1 218 ? -6.281 23.438 18.625 1 92.31 218 CYS A C 1
ATOM 1731 O O . CYS A 1 218 ? -6.254 22.469 19.391 1 92.31 218 CYS A O 1
ATOM 1733 N N . LYS A 1 219 ? -7.324 24.094 18.422 1 90.44 219 LYS A N 1
ATOM 1734 C CA . LYS A 1 219 ? -8.555 23.828 19.156 1 90.44 219 LYS A CA 1
ATOM 1735 C C . LYS A 1 219 ? -9.086 22.422 18.859 1 90.44 219 LYS A C 1
ATOM 1737 O O . LYS A 1 219 ? -9.805 21.844 19.672 1 90.44 219 LYS A O 1
ATOM 1742 N N . ILE A 1 220 ? -8.703 21.922 17.766 1 92.5 220 ILE A N 1
ATOM 1743 C CA . ILE A 1 220 ? -9.164 20.594 17.344 1 92.5 220 ILE A CA 1
ATOM 1744 C C . ILE A 1 220 ? -8.602 19.531 18.281 1 92.5 220 ILE A C 1
ATOM 1746 O O . ILE A 1 220 ? -9.203 18.469 18.469 1 92.5 220 ILE A O 1
ATOM 1750 N N . LEU A 1 221 ? -7.48 19.797 18.891 1 95.19 221 LEU A N 1
ATOM 1751 C CA . LEU A 1 221 ? -6.855 18.828 19.797 1 95.19 221 LEU A CA 1
ATOM 1752 C C . LEU A 1 221 ? -7.73 18.578 21.016 1 95.19 221 LEU A C 1
ATOM 1754 O O . LEU A 1 221 ? -7.699 17.5 21.594 1 95.19 221 LEU A O 1
ATOM 1758 N N . GLU A 1 222 ? -8.547 19.547 21.312 1 92.69 222 GLU A N 1
ATOM 1759 C CA . GLU A 1 222 ? -9.438 19.422 22.453 1 92.69 222 GLU A CA 1
ATOM 1760 C C . GLU A 1 222 ? -10.867 19.109 22.016 1 92.69 222 GLU A C 1
ATOM 1762 O O . GLU A 1 222 ? -11.555 18.312 22.641 1 9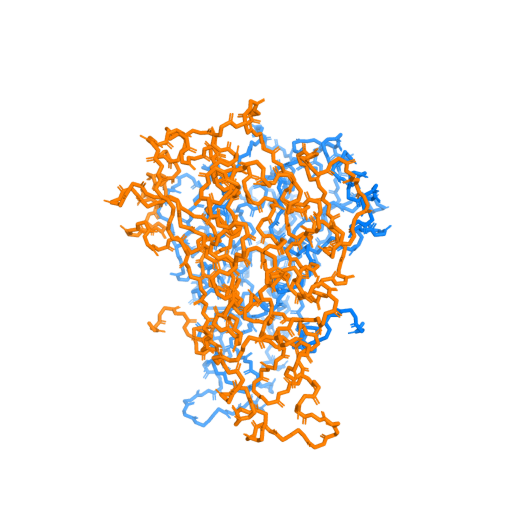2.69 222 GLU A O 1
ATOM 1767 N N . GLN A 1 223 ? -11.297 19.688 20.953 1 90.69 223 GLN A N 1
ATOM 1768 C CA . GLN A 1 223 ? -12.695 19.656 20.547 1 90.69 223 GLN A CA 1
ATOM 1769 C C . GLN A 1 223 ? -12.977 18.469 19.625 1 90.69 223 GLN A C 1
ATOM 1771 O O . GLN A 1 223 ? -14.125 18.062 19.453 1 90.69 223 GLN A O 1
ATOM 1776 N N . GLY A 1 224 ? -11.922 17.938 19.016 1 92.19 224 GLY A N 1
ATOM 1777 C CA . GLY A 1 224 ? -12.102 16.844 18.078 1 92.19 224 GLY A CA 1
ATOM 1778 C C . GLY A 1 224 ? -12.086 17.281 16.641 1 92.19 224 GLY A C 1
ATOM 1779 O O . GLY A 1 224 ? -12.141 18.469 16.344 1 92.19 224 GLY A O 1
ATOM 1780 N N . THR A 1 225 ? -12.055 16.344 15.812 1 93.19 225 THR A N 1
ATOM 1781 C CA . THR A 1 225 ? -11.961 16.594 14.375 1 93.19 225 THR A CA 1
ATOM 1782 C C . THR A 1 225 ? -13.344 16.609 13.742 1 93.19 225 THR A C 1
ATOM 1784 O O . THR A 1 225 ? -14.352 16.484 14.43 1 93.19 225 THR A O 1
ATOM 1787 N N . GLY A 1 226 ? -13.336 16.844 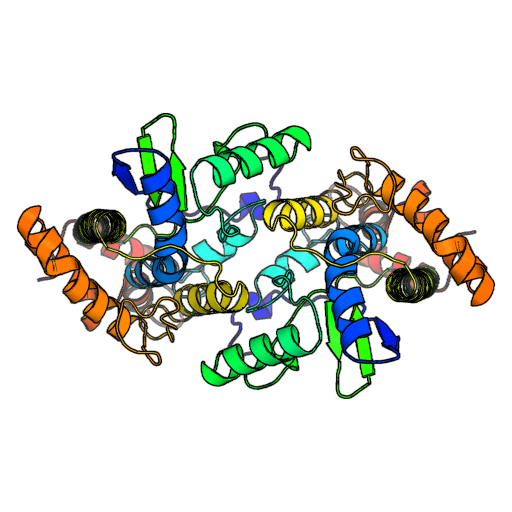12.344 1 91.31 226 GLY A N 1
ATOM 1788 C CA . GLY A 1 226 ? -14.594 16.781 11.609 1 91.31 226 GLY A CA 1
ATOM 1789 C C . GLY A 1 226 ? -15.289 15.438 11.75 1 91.31 226 GLY A C 1
ATOM 1790 O O . GLY A 1 226 ? -16.516 15.375 11.812 1 91.31 226 GLY A O 1
ATOM 1791 N N . ALA A 1 227 ? -14.531 14.391 11.797 1 93.12 227 ALA A N 1
ATOM 1792 C CA . ALA A 1 227 ? -15.102 13.055 11.969 1 93.12 227 ALA A CA 1
ATOM 1793 C C . ALA A 1 227 ? -15.82 12.938 13.312 1 93.12 227 ALA A C 1
ATOM 1795 O O . ALA A 1 227 ? -16.922 12.391 13.383 1 93.12 227 ALA A O 1
ATOM 1796 N N . ASP A 1 228 ? -15.211 13.438 14.352 1 92.38 228 ASP A N 1
ATOM 1797 C CA . ASP A 1 228 ? -15.812 13.414 15.68 1 92.38 228 ASP A CA 1
ATOM 1798 C C . ASP A 1 228 ? -17.125 14.203 15.695 1 92.38 228 ASP A C 1
ATOM 1800 O O . ASP A 1 228 ? -18.125 13.734 16.25 1 92.38 228 ASP A O 1
ATOM 1804 N N . ARG A 1 229 ? -17.062 15.32 15.117 1 90 229 ARG A N 1
ATOM 1805 C CA . ARG A 1 229 ? -18.25 16.172 15.078 1 90 229 ARG A CA 1
ATOM 1806 C C . ARG A 1 229 ? -19.375 15.516 14.289 1 90 229 ARG A C 1
ATOM 1808 O O . ARG A 1 229 ? -20.531 15.586 14.688 1 90 229 ARG A O 1
ATOM 1815 N N . GLN A 1 230 ? -19.047 14.938 13.195 1 90.06 230 GLN A N 1
ATOM 1816 C CA . GLN A 1 230 ? -20.031 14.234 12.383 1 90.06 230 GLN A CA 1
ATOM 1817 C C . GLN A 1 230 ? -20.719 13.133 13.188 1 90.06 230 GLN A C 1
ATOM 1819 O O . GLN A 1 230 ? -21.938 12.992 13.141 1 90.06 230 GLN A O 1
ATOM 1824 N N . ARG A 1 231 ? -19.984 12.398 13.898 1 89.31 231 ARG A N 1
ATOM 1825 C CA . ARG A 1 231 ? -20.562 11.328 14.711 1 89.31 231 ARG A CA 1
ATOM 1826 C C . ARG A 1 231 ? -21.469 11.891 15.797 1 89.31 231 ARG A C 1
ATOM 1828 O O . ARG A 1 231 ? -22.5 11.312 16.109 1 89.31 231 ARG A O 1
ATOM 1835 N N . GLN A 1 232 ? -20.984 12.945 16.391 1 87.56 232 GLN A N 1
ATOM 1836 C CA . GLN A 1 232 ? -21.781 13.586 17.422 1 87.56 232 GLN A CA 1
ATOM 1837 C C . GLN A 1 232 ? -23.125 14.055 16.875 1 87.56 232 GLN A C 1
ATOM 1839 O O . GLN A 1 232 ? -24.156 13.891 17.531 1 87.56 232 GLN A O 1
ATOM 1844 N N . LEU A 1 233 ? -23.109 14.602 15.711 1 86.25 233 LEU A N 1
ATOM 1845 C CA . LEU A 1 233 ? -24.312 15.188 15.109 1 86.25 233 LEU A CA 1
ATOM 1846 C C . LEU A 1 233 ? -25.203 14.102 14.531 1 86.25 233 LEU A C 1
ATOM 1848 O O . LEU A 1 233 ? -26.438 14.242 14.531 1 86.25 233 LEU A O 1
ATOM 1852 N N . ALA A 1 234 ? -24.609 13.164 13.922 1 83.69 234 ALA A N 1
ATOM 1853 C CA . ALA A 1 234 ? -25.391 12.102 13.289 1 83.69 234 ALA A CA 1
ATOM 1854 C C . ALA A 1 234 ? -26.203 11.32 14.328 1 83.69 234 ALA A C 1
ATOM 1856 O O . ALA A 1 234 ? -27.266 10.789 14.016 1 83.69 234 ALA A O 1
ATOM 1857 N N . GLY A 1 235 ? -25.875 11.492 15.5 1 71.31 235 GLY A N 1
ATOM 1858 C CA . GLY A 1 235 ? -26.656 10.875 16.562 1 71.31 235 GLY A CA 1
ATOM 1859 C C . GLY A 1 235 ? -26.422 9.383 16.672 1 71.31 235 GLY A C 1
ATOM 1860 O O . GLY A 1 235 ? -25.484 8.844 16.094 1 71.31 235 GLY A O 1
ATOM 1861 N N . GLY A 1 236 ? -27.25 8.664 17.578 1 62.91 236 GLY A N 1
ATOM 1862 C CA . GLY A 1 236 ? -27.141 7.273 17.984 1 62.91 236 GLY A CA 1
ATOM 1863 C C . GLY A 1 236 ? -27.547 6.293 16.906 1 62.91 236 GLY A C 1
ATOM 1864 O O . GLY A 1 236 ? -27.203 6.48 15.734 1 62.91 236 GLY A O 1
ATOM 1865 N N . GLU A 1 237 ? -28.531 5.441 17.109 1 58.47 237 GLU A N 1
ATOM 1866 C CA . GLU A 1 237 ? -28.906 4.281 16.297 1 58.47 237 GLU A CA 1
ATOM 1867 C C . GLU A 1 237 ? -29.469 4.707 14.953 1 58.47 237 GLU A C 1
ATOM 1869 O O . GLU A 1 237 ? -29.156 4.098 13.922 1 58.47 237 GLU A O 1
ATOM 1874 N N . LYS A 1 238 ? -30.375 5.691 15.023 1 59.34 238 LYS A N 1
ATOM 1875 C CA . LYS A 1 238 ? -30.953 6.207 13.781 1 59.34 238 LYS A CA 1
ATOM 1876 C C . LYS A 1 238 ? -30.25 7.492 13.344 1 59.34 238 LYS A C 1
ATOM 1878 O O . LYS A 1 238 ? -30.562 8.578 13.836 1 59.34 238 LYS A O 1
ATOM 1883 N N . LYS A 1 239 ? -29.203 7.234 12.344 1 69.81 239 LYS A N 1
ATOM 1884 C CA . LYS A 1 239 ? -28.359 8.359 11.922 1 69.81 239 LYS A CA 1
ATOM 1885 C C . LYS A 1 239 ? -29.172 9.367 11.102 1 69.81 239 LYS A C 1
ATOM 1887 O O . LYS A 1 239 ? -29.875 8.992 10.172 1 69.81 239 LYS A O 1
ATOM 1892 N N . ASN A 1 240 ? -29.125 10.586 11.633 1 76.19 240 ASN A N 1
ATOM 1893 C CA . ASN A 1 240 ? -29.781 11.656 10.898 1 76.19 240 ASN A CA 1
ATOM 1894 C C . ASN A 1 240 ? -28.797 12.461 10.055 1 76.19 240 ASN A C 1
ATOM 1896 O O . ASN A 1 240 ? -28.328 13.523 10.477 1 76.19 240 ASN A O 1
ATOM 1900 N N . PHE A 1 241 ? -28.531 11.953 8.898 1 82.5 241 PHE A N 1
ATOM 1901 C CA . PHE A 1 241 ? -27.516 12.531 8.031 1 82.5 241 PHE A CA 1
ATOM 1902 C C . PHE A 1 241 ? -27.953 13.898 7.52 1 82.5 241 PHE A C 1
ATOM 1904 O O . PHE A 1 241 ? -27.125 14.797 7.336 1 82.5 241 PHE A O 1
ATOM 1911 N N . LYS A 1 242 ? -29.172 13.969 7.277 1 79.75 242 LYS A N 1
ATOM 1912 C CA . LYS A 1 242 ? -29.672 15.242 6.781 1 79.75 242 LYS A CA 1
ATOM 1913 C C . LYS A 1 242 ? -29.422 16.359 7.789 1 79.75 242 LYS A C 1
ATOM 1915 O O . LYS A 1 242 ? -28.906 17.422 7.43 1 79.75 242 LYS A O 1
ATOM 1920 N N . GLU A 1 243 ? -29.781 16.109 8.992 1 77.56 243 GLU A N 1
ATOM 1921 C CA . GLU A 1 243 ? -29.562 17.094 10.039 1 77.56 243 GLU A CA 1
ATOM 1922 C C . GLU A 1 243 ? -28.078 17.359 10.258 1 77.56 243 GLU A C 1
ATOM 1924 O O . GLU A 1 243 ? -27.672 18.5 10.508 1 77.56 243 GLU A O 1
ATOM 1929 N N . MET A 1 244 ? -27.328 16.344 10.195 1 80.38 244 MET A N 1
ATOM 1930 C CA . MET A 1 244 ? -25.875 16.5 10.328 1 80.38 244 MET A CA 1
ATOM 1931 C C . MET A 1 244 ? -25.328 17.438 9.258 1 80.38 244 MET A C 1
ATOM 1933 O O . MET A 1 244 ? -24.578 18.359 9.562 1 80.38 244 MET A O 1
ATOM 1937 N N . ILE A 1 245 ? -25.75 17.25 8.047 1 79.62 245 ILE A N 1
ATOM 1938 C CA . ILE A 1 245 ? -25.25 18.031 6.918 1 79.62 245 ILE A CA 1
ATOM 1939 C C . ILE A 1 245 ? -25.656 19.5 7.078 1 79.62 245 ILE A C 1
ATOM 1941 O O . ILE A 1 245 ? -24.859 20.406 6.836 1 79.62 245 ILE A O 1
ATOM 1945 N N . ILE A 1 246 ? -26.875 19.688 7.539 1 76 246 ILE A N 1
ATOM 1946 C CA . ILE A 1 246 ? -27.359 21.031 7.746 1 76 246 ILE A CA 1
ATOM 1947 C C . ILE A 1 246 ? -26.547 21.719 8.836 1 76 246 ILE A C 1
ATOM 1949 O O . ILE A 1 246 ? -26.125 22.875 8.68 1 76 246 ILE A O 1
ATOM 1953 N N . SER A 1 247 ? -26.312 21 9.82 1 79.19 247 SER A N 1
ATOM 1954 C CA . SER A 1 247 ? -25.547 21.547 10.93 1 79.19 247 SER A CA 1
ATOM 1955 C C . SER A 1 247 ? -24.125 21.891 10.5 1 79.19 247 SER A C 1
ATOM 1957 O O . SER A 1 247 ? -23.609 22.953 10.844 1 79.19 247 SER A O 1
ATOM 1959 N N . LEU A 1 248 ? -23.562 21.078 9.82 1 80.38 248 LEU A N 1
ATOM 1960 C CA . LEU A 1 248 ? -22.188 21.281 9.367 1 80.38 248 LEU A CA 1
ATOM 1961 C C . LEU A 1 248 ? -22.109 22.469 8.414 1 80.38 248 LEU A C 1
ATOM 1963 O O . LEU A 1 248 ? -21.141 23.234 8.445 1 80.38 248 LEU A O 1
ATOM 1967 N N . ARG A 1 249 ? -23.062 22.578 7.551 1 75 249 ARG A N 1
ATOM 1968 C CA . ARG A 1 249 ? -23.109 23.703 6.625 1 75 249 ARG A CA 1
ATOM 1969 C C . ARG A 1 249 ? -23.172 25.031 7.379 1 75 249 ARG A C 1
ATOM 1971 O O . ARG A 1 249 ? -22.484 25.984 7.027 1 75 249 ARG A O 1
ATOM 1978 N N . ASN A 1 250 ? -23.922 25.031 8.391 1 72.19 250 ASN A N 1
ATOM 1979 C CA . ASN A 1 250 ? -24.094 26.25 9.188 1 72.19 250 ASN A CA 1
ATOM 1980 C C . ASN A 1 250 ? -22.812 26.594 9.953 1 72.19 250 ASN A C 1
ATOM 1982 O O . ASN A 1 250 ? -22.531 27.781 10.172 1 72.19 250 ASN A O 1
ATOM 1986 N N . ASP A 1 251 ? -22.125 25.562 10.242 1 72.81 251 ASP A N 1
ATOM 1987 C CA . ASP A 1 251 ? -20.938 25.75 11.062 1 72.81 251 ASP A CA 1
ATOM 1988 C C . ASP A 1 251 ? -19.703 26.016 10.203 1 72.81 251 ASP A C 1
ATOM 1990 O O . ASP A 1 251 ? -18.641 26.328 10.727 1 72.81 251 ASP A O 1
ATOM 1994 N N . TYR A 1 252 ? -19.953 25.953 8.922 1 77.06 252 TYR A N 1
ATOM 1995 C CA . TYR A 1 252 ? -18.797 25.953 8.031 1 77.06 252 TYR A CA 1
ATOM 1996 C C . TYR A 1 252 ? -17.969 27.219 8.188 1 77.06 252 TYR A C 1
ATOM 1998 O O . TYR A 1 252 ? -16.75 27.172 8.211 1 77.06 252 TYR A O 1
ATOM 2006 N N . TRP A 1 253 ? -18.656 28.312 8.336 1 69.56 253 TRP A N 1
ATOM 2007 C CA . TRP A 1 253 ? -17.969 29.594 8.352 1 69.56 253 TRP A CA 1
ATOM 2008 C C . TRP A 1 253 ? -17.703 30.062 9.773 1 69.56 253 TRP A C 1
ATOM 2010 O O . TRP A 1 253 ? -17.062 31.094 9.992 1 69.56 253 TRP A O 1
ATOM 2020 N N . LEU A 1 254 ? -18.234 29.312 10.758 1 65.25 254 LEU A N 1
ATOM 2021 C CA . LEU A 1 254 ? -18.141 29.75 12.141 1 65.25 254 LEU A CA 1
ATOM 2022 C C . LEU A 1 254 ? -16.781 29.391 12.742 1 65.25 254 LEU A C 1
ATOM 2024 O O . LEU A 1 254 ? -16.25 28.328 12.453 1 65.25 254 LEU A O 1
ATOM 2028 N N . ARG A 1 255 ? -16.219 30.5 13.375 1 58.34 255 ARG A N 1
ATOM 2029 C CA . ARG A 1 255 ? -15.008 30.25 14.148 1 58.34 255 ARG A CA 1
ATOM 2030 C C . ARG A 1 255 ? -15.328 29.484 15.43 1 58.34 255 ARG A C 1
ATOM 2032 O O . ARG A 1 255 ? -16.391 29.672 16.016 1 58.34 255 ARG A O 1
ATOM 2039 N N . GLU A 1 256 ? -14.727 28.328 15.594 1 50.88 256 GLU A N 1
ATOM 2040 C CA . GLU A 1 256 ? -14.953 27.656 16.875 1 50.88 256 GLU A CA 1
ATOM 2041 C C . GLU A 1 256 ? -14.82 28.641 18.031 1 50.88 256 GLU A C 1
ATOM 2043 O O . GLU A 1 256 ? -13.867 29.422 18.094 1 50.88 256 GLU A O 1
ATOM 2048 N N . GLN A 1 257 ? -16.031 29.109 18.609 1 47.25 257 GLN A N 1
ATOM 2049 C CA . GLN A 1 257 ? -16.016 30.016 19.75 1 47.25 257 GLN A CA 1
ATOM 2050 C C . GLN A 1 257 ? -15.25 29.422 20.922 1 47.25 257 GLN A C 1
ATOM 2052 O O . GLN A 1 257 ? -15.25 28.203 21.109 1 47.25 257 GLN A O 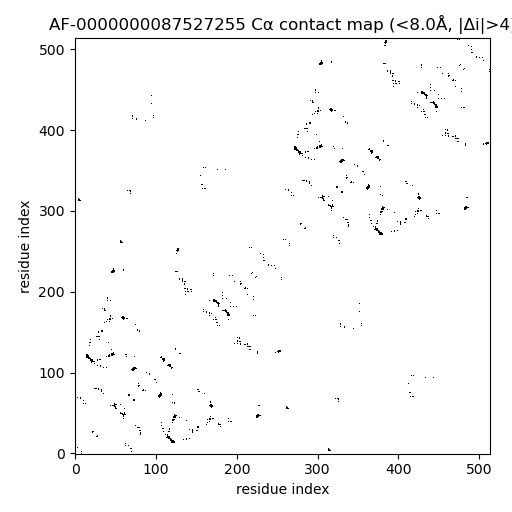1
ATOM 2057 N N . MET B 1 1 ? -11.508 -8.484 15.273 1 51.69 1 MET B N 1
ATOM 2058 C CA . MET B 1 1 ? -12.703 -7.961 14.625 1 51.69 1 MET B CA 1
ATOM 2059 C C . MET B 1 1 ? -12.914 -6.488 14.969 1 51.69 1 MET B C 1
ATOM 2061 O O . MET B 1 1 ? -13.172 -5.668 14.086 1 51.69 1 MET B O 1
ATOM 2065 N N . ASP B 1 2 ? -12.664 -6.129 16.234 1 61.59 2 ASP B N 1
ATOM 2066 C CA . ASP B 1 2 ? -12.891 -4.742 16.625 1 61.59 2 ASP B CA 1
ATOM 2067 C C . ASP B 1 2 ? -11.836 -3.818 16.016 1 61.59 2 ASP B C 1
ATOM 2069 O O . ASP B 1 2 ? -12.141 -2.678 15.656 1 61.59 2 ASP B O 1
ATOM 2073 N N . GLU B 1 3 ? -10.688 -4.367 15.688 1 63.16 3 GLU B N 1
ATOM 2074 C CA . GLU B 1 3 ? -9.594 -3.535 15.188 1 63.16 3 GLU B CA 1
ATOM 2075 C C . GLU B 1 3 ? -9.797 -3.176 13.719 1 63.16 3 GLU B C 1
ATOM 2077 O O . GLU B 1 3 ? -9.539 -2.041 13.312 1 63.16 3 GLU B O 1
ATOM 2082 N N . LEU B 1 4 ? -10.383 -4 12.891 1 72.25 4 LEU B N 1
ATOM 2083 C CA . LEU B 1 4 ? -10.375 -3.85 11.438 1 72.25 4 LEU B CA 1
ATOM 2084 C C . LEU B 1 4 ? -11.641 -3.145 10.969 1 72.25 4 LEU B C 1
ATOM 2086 O O . LEU B 1 4 ? -11.656 -2.551 9.883 1 72.25 4 LEU B O 1
ATOM 2090 N N . GLN B 1 5 ? -12.75 -3.201 11.781 1 75.5 5 GLN B N 1
ATOM 2091 C CA . GLN B 1 5 ? -14.008 -2.529 11.477 1 75.5 5 GLN B CA 1
ATOM 2092 C C . GLN B 1 5 ? -14.484 -2.869 10.062 1 75.5 5 GLN B C 1
ATOM 2094 O O . GLN B 1 5 ? -14.625 -4.043 9.719 1 75.5 5 GLN B O 1
ATOM 2099 N N . LEU B 1 6 ? -14.953 -1.916 9.258 1 67.12 6 LEU B N 1
ATOM 2100 C CA . LEU B 1 6 ? -15.539 -2.152 7.941 1 67.12 6 LEU B CA 1
ATOM 2101 C C . LEU B 1 6 ? -14.562 -2.895 7.035 1 67.12 6 LEU B C 1
ATOM 2103 O O . LEU B 1 6 ? -14.969 -3.754 6.25 1 67.12 6 LEU B O 1
ATOM 2107 N N . VAL B 1 7 ? -13.336 -2.531 7.094 1 68.5 7 VAL B N 1
ATOM 2108 C CA . VAL B 1 7 ? -12.328 -3.199 6.277 1 68.5 7 VAL B CA 1
ATOM 2109 C C . VAL B 1 7 ? -12.336 -4.699 6.57 1 68.5 7 VAL B C 1
ATOM 2111 O O . VAL B 1 7 ? -12.273 -5.516 5.648 1 68.5 7 VAL B O 1
ATOM 2114 N N . GLY B 1 8 ? -12.414 -4.98 7.848 1 69.56 8 GLY B N 1
ATOM 2115 C CA . GLY B 1 8 ? -12.469 -6.383 8.234 1 69.56 8 GLY B CA 1
ATOM 2116 C C . GLY B 1 8 ? -13.75 -7.07 7.801 1 69.56 8 GLY B C 1
ATOM 2117 O O . GLY B 1 8 ? -13.719 -8.219 7.359 1 69.56 8 GLY B O 1
ATOM 2118 N N . ARG B 1 9 ? -14.812 -6.359 7.883 1 65 9 ARG B N 1
ATOM 2119 C CA . ARG B 1 9 ? -16.125 -6.93 7.562 1 65 9 ARG B CA 1
ATOM 2120 C C . ARG B 1 9 ? -16.234 -7.246 6.074 1 65 9 ARG B C 1
ATOM 2122 O O . ARG B 1 9 ? -17 -8.117 5.676 1 65 9 ARG B O 1
ATOM 2129 N N . GLN B 1 10 ? -15.5 -6.566 5.328 1 71.12 10 GLN B N 1
ATOM 2130 C CA . GLN B 1 10 ? -15.562 -6.766 3.883 1 71.12 10 GLN B CA 1
ATOM 2131 C C . GLN B 1 10 ? -14.625 -7.891 3.441 1 71.12 10 GLN B C 1
ATOM 2133 O O . GLN B 1 10 ? -14.719 -8.375 2.312 1 71.12 10 GLN B O 1
ATOM 2138 N N . PHE B 1 11 ? -13.898 -8.312 4.484 1 68.06 11 PHE B N 1
ATOM 2139 C CA . PHE B 1 11 ? -12.867 -9.273 4.113 1 68.06 11 PHE B CA 1
ATOM 2140 C C . PHE B 1 11 ? -13.375 -10.703 4.246 1 68.06 11 PHE B C 1
ATOM 2142 O O . PHE B 1 11 ? -13.062 -11.391 5.215 1 68.06 11 PHE B O 1
ATOM 2149 N N . ILE B 1 12 ? -14.312 -11.141 3.523 1 58.19 12 ILE B N 1
ATOM 2150 C CA . ILE B 1 12 ? -14.773 -12.523 3.443 1 58.19 12 ILE B CA 1
ATOM 2151 C C . ILE B 1 12 ? -14.227 -13.18 2.176 1 58.19 12 ILE B C 1
ATOM 2153 O O . ILE B 1 12 ? -14.898 -13.195 1.142 1 58.19 12 ILE B O 1
ATOM 2157 N N . THR B 1 13 ? -12.969 -13.43 2.268 1 69.56 13 THR B N 1
ATOM 2158 C CA . THR B 1 13 ? -12.344 -13.961 1.061 1 69.56 13 THR B CA 1
ATOM 2159 C C . THR B 1 13 ? -11.539 -15.219 1.38 1 69.56 13 THR B C 1
ATOM 2161 O O . THR B 1 13 ? -11.211 -15.469 2.541 1 69.56 13 THR B O 1
ATOM 2164 N N . GLN B 1 14 ? -11.461 -16.031 0.407 1 79.38 14 GLN B N 1
ATOM 2165 C CA . GLN B 1 14 ? -10.648 -17.234 0.509 1 79.38 14 GLN B CA 1
ATOM 2166 C C . GLN B 1 14 ? -9.328 -17.078 -0.234 1 79.38 14 GLN B C 1
ATOM 2168 O O . GLN B 1 14 ? -9.297 -16.578 -1.357 1 79.38 14 GLN B O 1
ATOM 2173 N N . GLY B 1 15 ? -8.273 -17.344 0.53 1 86.94 15 GLY B N 1
ATOM 2174 C CA . GLY B 1 15 ? -6.938 -17.312 -0.047 1 86.94 15 GLY B CA 1
ATOM 2175 C C . GLY B 1 15 ? -6.188 -18.625 0.102 1 86.94 15 GLY B C 1
ATOM 2176 O O . GLY B 1 15 ? -6.637 -19.516 0.82 1 86.94 15 GLY B O 1
ATOM 2177 N N . MET B 1 16 ? -5.203 -18.812 -0.726 1 91.12 16 MET B N 1
ATOM 2178 C CA . MET B 1 16 ? -4.32 -19.969 -0.672 1 91.12 16 MET B CA 1
ATOM 2179 C C . MET B 1 16 ? -2.916 -19.562 -0.235 1 91.12 16 MET B C 1
ATOM 2181 O O . MET B 1 16 ? -2.324 -18.656 -0.808 1 91.12 16 MET B O 1
ATOM 2185 N N . HIS B 1 17 ? -2.49 -20.281 0.831 1 94.94 17 HIS B N 1
ATOM 2186 C CA . HIS B 1 17 ? -1.132 -20.062 1.313 1 94.94 17 HIS B CA 1
ATOM 2187 C C . HIS B 1 17 ? -0.29 -21.328 1.162 1 94.94 17 HIS B C 1
ATOM 2189 O O . HIS B 1 17 ? -0.77 -22.438 1.421 1 94.94 17 HIS B O 1
ATOM 2195 N N . VAL B 1 18 ? 0.908 -21.188 0.723 1 97.5 18 VAL B N 1
ATOM 2196 C CA . VAL B 1 18 ? 1.816 -22.312 0.556 1 97.5 18 VAL B CA 1
ATOM 2197 C C . VAL B 1 18 ? 3.098 -22.078 1.349 1 97.5 18 VAL B C 1
ATOM 2199 O O . VAL B 1 18 ? 3.725 -21.016 1.218 1 97.5 18 VAL B O 1
ATOM 2202 N N . HIS B 1 19 ? 3.461 -23.031 2.213 1 98 19 HIS B N 1
ATOM 2203 C CA . HIS B 1 19 ? 4.711 -23.016 2.965 1 98 19 HIS B CA 1
ATOM 2204 C C . HIS B 1 19 ? 5.781 -23.844 2.266 1 98 19 HIS B C 1
ATOM 2206 O O . HIS B 1 19 ? 5.543 -25 1.916 1 98 19 HIS B O 1
ATOM 2212 N N . VAL B 1 20 ? 6.91 -23.25 2.002 1 98.5 20 VAL B N 1
ATOM 2213 C CA . VAL B 1 20 ? 8.039 -23.953 1.403 1 98.5 20 VAL B CA 1
ATOM 2214 C C . VAL B 1 20 ? 9.219 -23.969 2.375 1 98.5 20 VAL B C 1
ATOM 2216 O O . VAL B 1 20 ? 9.695 -22.906 2.793 1 98.5 20 VAL B O 1
ATOM 2219 N N . GLY B 1 21 ? 9.727 -25.125 2.693 1 98.06 21 GLY B N 1
ATOM 2220 C CA . GLY B 1 21 ? 10.859 -25.25 3.596 1 98.06 21 GLY B CA 1
ATOM 2221 C C . GLY B 1 21 ? 12.125 -24.625 3.053 1 98.06 21 GLY B C 1
ATOM 2222 O O . GLY B 1 21 ? 12.414 -24.719 1.858 1 98.06 21 GLY B O 1
ATOM 2223 N N . MET B 1 22 ? 12.875 -23.953 3.881 1 98.12 22 MET B N 1
ATOM 2224 C CA . MET B 1 22 ? 14.125 -23.281 3.541 1 98.12 22 MET B CA 1
ATOM 2225 C C . MET B 1 22 ? 15.289 -23.875 4.328 1 98.12 22 MET B C 1
ATOM 2227 O O . MET B 1 22 ? 15.117 -24.312 5.469 1 98.12 22 MET B O 1
ATOM 2231 N N . PRO B 1 23 ? 16.453 -23.844 3.764 1 97.38 23 PRO B N 1
ATOM 2232 C CA . PRO B 1 23 ? 17.594 -24.406 4.473 1 97.38 23 PRO B CA 1
ATOM 2233 C C . PRO B 1 23 ? 18.062 -23.547 5.641 1 97.38 23 PRO B C 1
ATOM 2235 O O . PRO B 1 23 ? 18.672 -24.062 6.59 1 97.38 23 PRO B O 1
ATOM 2238 N N . ASP B 1 24 ? 17.922 -22.234 5.566 1 97.75 24 ASP B N 1
ATOM 2239 C CA . ASP B 1 24 ? 18.328 -21.312 6.625 1 97.75 24 ASP B CA 1
ATOM 2240 C C . ASP B 1 24 ? 17.641 -19.953 6.477 1 97.75 24 ASP B C 1
ATOM 2242 O O . ASP B 1 24 ? 16.922 -19.719 5.496 1 97.75 24 ASP B O 1
ATOM 2246 N N . GLY B 1 25 ? 17.859 -19.125 7.441 1 98 25 GLY B N 1
ATOM 2247 C CA . GLY B 1 25 ? 17.203 -17.828 7.488 1 98 25 GLY B CA 1
ATOM 2248 C C . GLY B 1 25 ? 17.625 -16.906 6.359 1 98 25 GLY B C 1
ATOM 2249 O O . GLY B 1 25 ? 16.781 -16.234 5.75 1 98 25 GLY B O 1
ATOM 2250 N N . ASP B 1 26 ? 18.875 -16.812 6.105 1 98.25 26 ASP B N 1
ATOM 2251 C CA . ASP B 1 26 ? 19.391 -15.938 5.059 1 98.25 26 ASP B CA 1
ATOM 2252 C C . ASP B 1 26 ? 18.812 -16.312 3.697 1 98.25 26 ASP B C 1
ATOM 2254 O O . ASP B 1 26 ? 18.422 -15.438 2.922 1 98.25 26 ASP B O 1
ATOM 2258 N N . THR B 1 27 ? 18.75 -17.594 3.424 1 98.31 27 THR B N 1
ATOM 2259 C CA . THR B 1 27 ? 18.141 -18.047 2.178 1 98.31 27 THR B CA 1
ATOM 2260 C C . THR B 1 27 ? 16.656 -17.703 2.131 1 98.31 27 THR B C 1
ATOM 2262 O O . THR B 1 27 ? 16.141 -17.281 1.089 1 98.31 27 THR B O 1
ATOM 2265 N N . ALA B 1 28 ? 15.992 -17.875 3.26 1 98.56 28 ALA B N 1
ATOM 2266 C CA . ALA B 1 28 ? 14.57 -17.531 3.334 1 98.56 28 ALA B CA 1
ATOM 2267 C C . ALA B 1 28 ? 14.328 -16.078 2.967 1 98.56 28 ALA B C 1
ATOM 2269 O O . ALA B 1 28 ? 13.438 -15.773 2.172 1 98.56 28 ALA B O 1
ATOM 2270 N N . ILE B 1 29 ? 15.172 -15.195 3.508 1 98.62 29 ILE B N 1
ATOM 2271 C CA . ILE B 1 29 ? 14.984 -13.773 3.266 1 98.62 29 ILE B CA 1
ATOM 2272 C C . ILE B 1 29 ? 15.375 -13.438 1.828 1 98.62 29 ILE B C 1
ATOM 2274 O O . ILE B 1 29 ? 14.719 -12.625 1.171 1 98.62 29 ILE B O 1
ATOM 2278 N N . LYS B 1 30 ? 16.422 -14.047 1.339 1 98.62 30 LYS B N 1
ATOM 2279 C CA . LYS B 1 30 ? 16.781 -13.891 -0.068 1 98.62 30 LYS B CA 1
ATOM 2280 C C . LYS B 1 30 ? 15.609 -14.234 -0.977 1 98.62 30 LYS B C 1
ATOM 2282 O O . LYS B 1 30 ? 15.273 -13.461 -1.879 1 98.62 30 LYS B O 1
ATOM 2287 N N . VAL B 1 31 ? 14.984 -15.383 -0.731 1 98.75 31 VAL B N 1
ATOM 2288 C CA . VAL B 1 31 ? 13.844 -15.828 -1.52 1 98.75 31 VAL B CA 1
ATOM 2289 C C . VAL B 1 31 ? 12.695 -14.836 -1.377 1 98.75 31 VAL B C 1
ATOM 2291 O O . VAL B 1 31 ? 12.062 -14.461 -2.369 1 98.75 31 VAL B O 1
ATOM 2294 N N . CYS B 1 32 ? 12.445 -14.359 -0.158 1 98.75 32 CYS B N 1
ATOM 2295 C CA . CYS B 1 32 ? 11.375 -13.391 0.064 1 98.75 32 CYS B CA 1
ATOM 2296 C C . CYS B 1 32 ? 11.617 -12.117 -0.737 1 98.75 32 CYS B C 1
ATOM 2298 O O . CYS B 1 32 ? 10.711 -11.625 -1.407 1 98.75 32 CYS B O 1
ATOM 2300 N N . ASP B 1 33 ? 12.836 -11.633 -0.699 1 98.69 33 ASP B N 1
ATOM 2301 C CA . ASP B 1 33 ? 13.18 -10.391 -1.374 1 98.69 33 ASP B CA 1
ATOM 2302 C C . ASP B 1 33 ? 13.047 -10.531 -2.889 1 98.69 33 ASP B C 1
ATOM 2304 O O . ASP B 1 33 ? 12.508 -9.641 -3.557 1 98.69 33 ASP B O 1
ATOM 2308 N N . ILE B 1 34 ? 13.477 -11.617 -3.43 1 98.62 34 ILE B N 1
ATOM 2309 C CA . ILE B 1 34 ? 13.57 -11.758 -4.879 1 98.62 34 ILE B CA 1
ATOM 2310 C C . ILE B 1 34 ? 12.219 -12.188 -5.441 1 98.62 34 ILE B C 1
ATOM 2312 O O . ILE B 1 34 ? 11.852 -11.797 -6.551 1 98.62 34 ILE B O 1
ATOM 2316 N N . ILE B 1 35 ? 11.438 -12.977 -4.699 1 98.69 35 ILE B N 1
ATOM 2317 C CA . ILE B 1 35 ? 10.172 -13.492 -5.215 1 98.69 35 ILE B CA 1
ATOM 2318 C C . ILE B 1 35 ? 9.125 -12.391 -5.234 1 98.69 35 ILE B C 1
ATOM 2320 O O . ILE B 1 35 ? 8.156 -12.453 -5.992 1 98.69 35 ILE B O 1
ATOM 2324 N N . GLN B 1 36 ? 9.258 -11.359 -4.398 1 98.38 36 GLN B N 1
ATOM 2325 C CA . GLN B 1 36 ? 8.242 -10.336 -4.195 1 98.38 36 GLN B CA 1
ATOM 2326 C C . GLN B 1 36 ? 7.824 -9.711 -5.52 1 98.38 36 GLN B C 1
ATOM 2328 O O . GLN B 1 36 ? 6.633 -9.625 -5.824 1 98.38 36 GLN B O 1
ATOM 2333 N N . PRO B 1 37 ? 8.742 -9.352 -6.426 1 97.38 37 PRO B N 1
ATOM 2334 C CA . PRO B 1 37 ? 8.32 -8.742 -7.691 1 97.38 37 PRO B CA 1
ATOM 2335 C C . PRO B 1 37 ? 7.645 -9.742 -8.625 1 97.38 37 PRO B C 1
ATOM 2337 O O . PRO B 1 37 ? 7.035 -9.352 -9.625 1 97.38 37 PRO B O 1
ATOM 2340 N N . TYR B 1 38 ? 7.676 -11.023 -8.32 1 98.38 38 TYR B N 1
ATOM 2341 C CA . TYR B 1 38 ? 7.145 -12.039 -9.211 1 98.38 38 TYR B CA 1
ATOM 2342 C C . TYR B 1 38 ? 5.863 -12.641 -8.656 1 98.38 38 TYR B C 1
ATOM 2344 O O . TYR B 1 38 ? 5.172 -13.406 -9.336 1 98.38 38 TYR B O 1
ATOM 2352 N N . LEU B 1 39 ? 5.547 -12.281 -7.41 1 98.75 39 LEU B N 1
ATOM 2353 C CA . LEU B 1 39 ? 4.332 -12.766 -6.766 1 98.75 39 LEU B CA 1
ATOM 2354 C C . LEU B 1 39 ? 3.104 -12.43 -7.605 1 98.75 39 LEU B C 1
ATOM 2356 O O . LEU B 1 39 ? 2.164 -13.227 -7.68 1 98.75 39 LEU B O 1
ATOM 2360 N N . PRO B 1 40 ? 3.105 -11.258 -8.297 1 98.62 40 PRO B N 1
ATOM 2361 C CA . PRO B 1 40 ? 1.919 -10.922 -9.078 1 98.62 40 PRO B CA 1
ATOM 2362 C C . PRO B 1 40 ? 1.652 -11.914 -10.211 1 98.62 40 PRO B C 1
ATOM 2364 O O . PRO B 1 40 ? 0.517 -12.031 -10.68 1 98.62 40 PRO B O 1
ATOM 2367 N N . ILE B 1 41 ? 2.664 -12.625 -10.703 1 98.69 41 ILE B N 1
ATOM 2368 C CA . ILE B 1 41 ? 2.439 -13.672 -11.695 1 98.69 41 ILE B CA 1
ATOM 2369 C C . ILE B 1 41 ? 1.579 -14.781 -11.086 1 98.69 41 ILE B C 1
ATOM 2371 O O . ILE B 1 41 ? 0.636 -15.258 -11.719 1 98.69 41 ILE B O 1
ATOM 2375 N N . LEU B 1 42 ? 1.904 -15.141 -9.844 1 98.62 42 LEU B N 1
ATOM 2376 C CA . LEU B 1 42 ? 1.12 -16.141 -9.133 1 98.62 42 LEU B CA 1
ATOM 2377 C C . LEU B 1 42 ? -0.303 -15.648 -8.891 1 98.62 42 LEU B C 1
ATOM 2379 O O . LEU B 1 42 ? -1.257 -16.422 -8.984 1 98.62 42 LEU B O 1
ATOM 2383 N N . LEU B 1 43 ? -0.429 -14.367 -8.586 1 98.38 43 LEU B N 1
ATOM 2384 C CA . LEU B 1 43 ? -1.743 -13.766 -8.398 1 98.38 43 LEU B CA 1
ATOM 2385 C C . LEU B 1 43 ? -2.562 -13.828 -9.68 1 98.38 43 LEU B C 1
ATOM 2387 O O . LEU B 1 43 ? -3.732 -14.219 -9.656 1 98.38 43 LEU B O 1
ATOM 2391 N N . ALA B 1 44 ? -1.951 -13.461 -10.797 1 98.31 44 ALA B N 1
ATOM 2392 C CA . ALA B 1 44 ? -2.641 -13.5 -12.086 1 98.31 44 ALA B CA 1
ATOM 2393 C C . ALA B 1 44 ? -3.113 -14.914 -12.414 1 98.31 44 ALA B C 1
ATOM 2395 O O . ALA B 1 44 ? -4.25 -15.109 -12.852 1 98.31 44 ALA B O 1
ATOM 2396 N N . LEU B 1 45 ? -2.281 -15.859 -12.141 1 97.81 45 LEU B N 1
ATOM 2397 C CA . LEU B 1 45 ? -2.584 -17.25 -12.43 1 97.81 45 LEU B CA 1
ATOM 2398 C C . LEU B 1 45 ? -3.721 -17.75 -11.547 1 97.81 45 LEU B C 1
ATOM 2400 O O . LEU B 1 45 ? -4.523 -18.594 -11.969 1 97.81 45 LEU B O 1
ATOM 2404 N N . SER B 1 46 ? -3.807 -17.25 -10.359 1 97 46 SER B N 1
ATOM 2405 C CA . SER B 1 46 ? -4.742 -17.781 -9.375 1 97 46 SER B CA 1
ATOM 2406 C C . SER B 1 46 ? -6.004 -16.922 -9.289 1 97 46 SER B C 1
ATOM 2408 O O . SER B 1 46 ? -6.906 -17.219 -8.5 1 97 46 SER B O 1
ATOM 2410 N N . SER B 1 47 ? -6.086 -15.859 -10.062 1 95.75 47 SER B N 1
ATOM 2411 C CA . SER B 1 47 ? -7.18 -14.906 -9.906 1 95.75 47 SER B CA 1
ATOM 2412 C C . SER B 1 47 ? -8.539 -15.602 -9.984 1 95.75 47 SER B C 1
ATOM 2414 O O . SER B 1 47 ? -8.789 -16.375 -10.914 1 95.75 47 SER B O 1
ATOM 2416 N N . SER B 1 48 ? -9.4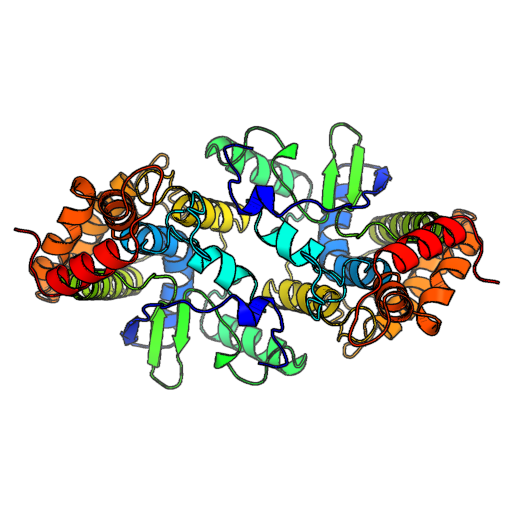45 -15.336 -8.992 1 94.12 48 SER B N 1
ATOM 2417 C CA . SER B 1 48 ? -10.711 -16.062 -8.891 1 94.12 48 SER B CA 1
ATOM 2418 C C . SER B 1 48 ? -11.742 -15.273 -8.094 1 94.12 48 SER B C 1
ATOM 2420 O O . SER B 1 48 ? -12.656 -15.852 -7.508 1 94.12 48 SER B O 1
ATOM 2422 N N . SER B 1 49 ? -11.617 -13.992 -8.047 1 93.06 49 SER B N 1
ATOM 2423 C CA . SER B 1 49 ? -12.539 -13.195 -7.25 1 93.06 49 SER B CA 1
ATOM 2424 C C . SER B 1 49 ? -12.984 -11.945 -8 1 93.06 49 SER B C 1
ATOM 2426 O O . SER B 1 49 ? -12.766 -10.828 -7.543 1 93.06 49 SER B O 1
ATOM 2428 N N . PRO B 1 50 ? -13.734 -12.164 -9.102 1 91.81 50 PRO B N 1
ATOM 2429 C CA . PRO B 1 50 ? -14.156 -11.031 -9.93 1 91.81 50 PRO B CA 1
ATOM 2430 C C . PRO B 1 50 ? -15.398 -10.328 -9.383 1 91.81 50 PRO B C 1
ATOM 2432 O O . PRO B 1 50 ? -15.695 -9.195 -9.773 1 91.81 50 PRO B O 1
ATOM 2435 N N . PHE B 1 51 ? -16.109 -10.969 -8.492 1 88.56 51 PHE B N 1
ATOM 2436 C CA . PHE B 1 51 ? -17.375 -10.422 -8.008 1 88.56 51 PHE B CA 1
ATOM 2437 C C . PHE B 1 51 ? -17.266 -10.023 -6.539 1 88.56 51 PHE B C 1
ATOM 2439 O O . PHE B 1 51 ? -16.516 -10.641 -5.781 1 88.56 51 PHE B O 1
ATOM 2446 N N . PHE B 1 52 ? -17.922 -8.984 -6.129 1 87.44 52 PHE B N 1
ATOM 2447 C CA . PHE B 1 52 ? -18.047 -8.531 -4.75 1 87.44 52 PHE B CA 1
ATOM 2448 C C . PHE B 1 52 ? -19.438 -8 -4.473 1 87.44 52 PHE B C 1
ATOM 2450 O O . PHE B 1 52 ? -19.922 -7.094 -5.16 1 87.44 52 PHE B O 1
ATOM 2457 N N . ARG B 1 53 ? -20.125 -8.57 -3.49 1 83.81 53 ARG B N 1
ATOM 2458 C CA . ARG B 1 53 ? -21.484 -8.203 -3.129 1 83.81 53 ARG B CA 1
ATOM 2459 C C . ARG B 1 53 ? -22.406 -8.242 -4.348 1 83.81 53 ARG B C 1
ATOM 2461 O O . ARG B 1 53 ? -23.141 -7.297 -4.598 1 83.81 53 ARG B O 1
ATOM 2468 N N . GLY B 1 54 ? -22.203 -9.266 -5.16 1 80.56 54 GLY B N 1
ATOM 2469 C CA . GLY B 1 54 ? -23.109 -9.539 -6.277 1 80.56 54 GLY B CA 1
ATOM 2470 C C . GLY B 1 54 ? -22.797 -8.703 -7.504 1 80.56 54 GLY B C 1
ATOM 2471 O O . GLY B 1 54 ? -23.5 -8.789 -8.508 1 80.56 54 GLY B O 1
ATOM 2472 N N . GLN B 1 55 ? -21.766 -7.945 -7.41 1 85.56 55 GLN B N 1
ATOM 2473 C CA . GLN B 1 55 ? -21.438 -7.078 -8.539 1 85.56 55 GLN B CA 1
ATOM 2474 C C . GLN B 1 55 ? -20.094 -7.461 -9.156 1 85.56 55 GLN B C 1
ATOM 2476 O O . GLN B 1 55 ? -19.156 -7.828 -8.445 1 85.56 55 GLN B O 1
ATOM 2481 N N . ASP B 1 56 ? -20.094 -7.414 -10.5 1 88.31 56 ASP B N 1
ATOM 2482 C CA . ASP B 1 56 ? -18.797 -7.531 -11.172 1 88.31 56 ASP B CA 1
ATOM 2483 C C . ASP B 1 56 ? -17.906 -6.324 -10.867 1 88.31 56 ASP B C 1
ATOM 2485 O O . ASP B 1 56 ? -18.25 -5.195 -11.227 1 88.31 56 ASP B O 1
ATOM 2489 N N . THR B 1 57 ? -16.797 -6.531 -10.211 1 89.88 57 THR B N 1
ATOM 2490 C CA . THR B 1 57 ? -15.953 -5.449 -9.727 1 89.88 57 THR B CA 1
ATOM 2491 C C . THR B 1 57 ? -15.109 -4.867 -10.852 1 89.88 57 THR B C 1
ATOM 2493 O O . THR B 1 57 ? -14.539 -3.781 -10.719 1 89.88 57 THR B O 1
ATOM 2496 N N . GLY B 1 58 ? -14.977 -5.598 -12 1 92.06 58 GLY B N 1
ATOM 2497 C CA . GLY B 1 58 ? -14.039 -5.242 -13.055 1 92.06 58 GLY B CA 1
ATOM 2498 C C . GLY B 1 58 ? -12.641 -5.77 -12.812 1 92.06 58 GLY B C 1
ATOM 2499 O O . GLY B 1 58 ? -11.781 -5.684 -13.688 1 92.06 58 GLY B O 1
ATOM 2500 N N . PHE B 1 59 ? -12.391 -6.34 -11.648 1 94.5 59 PHE B N 1
ATOM 2501 C CA . PHE B 1 59 ? -11.109 -6.922 -11.289 1 94.5 59 PHE B CA 1
ATOM 2502 C C . PHE B 1 59 ? -11.109 -8.43 -11.508 1 94.5 59 PHE B C 1
ATOM 2504 O O . PHE B 1 59 ? -12.172 -9.055 -11.516 1 94.5 59 PHE B O 1
ATOM 2511 N N . GLN B 1 60 ? -9.938 -8.922 -11.766 1 95.75 60 GLN B N 1
ATOM 2512 C CA . GLN B 1 60 ? -9.789 -10.375 -11.773 1 95.75 60 GLN B CA 1
ATOM 2513 C C . GLN B 1 60 ? -9.633 -10.914 -10.352 1 95.75 60 GLN B C 1
ATOM 2515 O O . GLN B 1 60 ? -10.078 -12.023 -10.047 1 95.75 60 GLN B O 1
ATOM 2520 N N . SER B 1 61 ? -9.008 -10.219 -9.508 1 95.69 61 SER B N 1
ATOM 2521 C CA . SER B 1 61 ? -8.852 -10.523 -8.094 1 95.69 61 SER B CA 1
ATOM 2522 C C . SER B 1 61 ? -9.211 -9.32 -7.223 1 95.69 61 SER B C 1
ATOM 2524 O O . SER B 1 61 ? -8.336 -8.539 -6.859 1 95.69 61 SER B O 1
ATOM 2526 N N . TYR B 1 62 ? -10.43 -9.25 -6.852 1 93 62 TYR B N 1
ATOM 2527 C CA . TYR B 1 62 ? -10.844 -8.156 -5.977 1 93 62 TYR B CA 1
ATOM 2528 C C . TYR B 1 62 ? -10.469 -8.453 -4.527 1 93 62 TYR B C 1
ATOM 2530 O O . TYR B 1 62 ? -10.32 -7.535 -3.719 1 93 62 TYR B O 1
ATOM 2538 N N . ARG B 1 63 ? -10.336 -9.719 -4.199 1 92.38 63 ARG B N 1
ATOM 2539 C CA . ARG B 1 63 ? -9.828 -10.102 -2.885 1 92.38 63 ARG B CA 1
ATOM 2540 C C . ARG B 1 63 ? -8.539 -9.344 -2.555 1 92.38 63 ARG B C 1
ATOM 2542 O O . ARG B 1 63 ? -8.352 -8.898 -1.42 1 92.38 63 ARG B O 1
ATOM 2549 N N . THR B 1 64 ? -7.648 -9.234 -3.518 1 94 64 THR B N 1
ATOM 2550 C CA . THR B 1 64 ? -6.371 -8.555 -3.342 1 94 64 THR B CA 1
ATOM 2551 C C . THR B 1 64 ? -6.578 -7.121 -2.859 1 94 64 THR B C 1
ATOM 2553 O O . THR B 1 64 ? -5.879 -6.656 -1.957 1 94 64 THR B O 1
ATOM 2556 N N . LYS B 1 65 ? -7.496 -6.449 -3.434 1 91.81 65 LYS B N 1
ATOM 2557 C CA . LYS B 1 65 ? -7.77 -5.059 -3.078 1 91.81 65 LYS B CA 1
ATOM 2558 C C . LYS B 1 65 ? -8.359 -4.953 -1.676 1 91.81 65 LYS B C 1
ATOM 2560 O O . LYS B 1 65 ? -8.07 -4.012 -0.94 1 91.81 65 LYS B O 1
ATOM 2565 N N . LEU B 1 66 ? -9.18 -5.902 -1.287 1 90.06 66 LEU B N 1
ATOM 2566 C CA . LEU B 1 66 ? -9.711 -5.934 0.072 1 90.06 66 LEU B CA 1
ATOM 2567 C C . LEU B 1 66 ? -8.602 -6.203 1.082 1 90.06 66 LEU B C 1
ATOM 2569 O O . LEU B 1 66 ? -8.562 -5.582 2.146 1 90.06 66 LEU B O 1
ATOM 2573 N N . PHE B 1 67 ? -7.73 -7.09 0.681 1 90.62 67 PHE B N 1
ATOM 2574 C CA . PHE B 1 67 ? -6.629 -7.469 1.559 1 90.62 67 PHE B CA 1
ATOM 2575 C C . PHE B 1 67 ? -5.688 -6.289 1.782 1 90.62 67 PHE B C 1
ATOM 2577 O O . PHE B 1 67 ? -5.18 -6.098 2.889 1 90.62 67 PHE B O 1
ATOM 2584 N N . GLU B 1 68 ? -5.477 -5.531 0.788 1 90.38 68 GLU B N 1
ATOM 2585 C CA . GLU B 1 68 ? -4.547 -4.406 0.842 1 90.38 68 GLU B CA 1
ATOM 2586 C C . GLU B 1 68 ? -5.031 -3.334 1.812 1 90.38 68 GLU B C 1
ATOM 2588 O O . GLU B 1 68 ? -4.262 -2.461 2.219 1 90.38 68 GLU B O 1
ATOM 2593 N N . LEU B 1 69 ? -6.281 -3.391 2.217 1 88.94 69 LEU B N 1
ATOM 2594 C CA . LEU B 1 69 ? -6.836 -2.404 3.137 1 88.94 69 LEU B CA 1
ATOM 2595 C C . LEU B 1 69 ? -6.461 -2.732 4.578 1 88.94 69 LEU B C 1
ATOM 2597 O O . LEU B 1 69 ? -6.625 -1.897 5.473 1 88.94 69 LEU B O 1
ATOM 2601 N N . LEU B 1 70 ? -5.961 -3.902 4.797 1 88.56 70 LEU B N 1
ATOM 2602 C CA . LEU B 1 70 ? -5.551 -4.316 6.137 1 88.56 70 LEU B CA 1
ATOM 2603 C C . LEU B 1 70 ? -4.23 -3.658 6.527 1 88.56 70 LEU B C 1
ATOM 2605 O O . LEU B 1 70 ? -3.418 -3.326 5.66 1 88.56 70 LEU B O 1
ATOM 2609 N N . PRO B 1 71 ? -4.078 -3.455 7.855 1 89.69 71 PRO B N 1
ATOM 2610 C CA . PRO B 1 71 ? -2.822 -2.842 8.289 1 89.69 71 PRO B CA 1
ATOM 2611 C C . PRO B 1 71 ? -1.612 -3.74 8.047 1 89.69 71 PRO B C 1
ATOM 2613 O O . PRO B 1 71 ? -1.686 -4.953 8.266 1 89.69 71 PRO B O 1
ATOM 2616 N N . LEU B 1 72 ? -0.51 -3.188 7.594 1 93.62 72 LEU B N 1
ATOM 2617 C CA . LEU B 1 72 ? 0.77 -3.867 7.434 1 93.62 72 LEU B CA 1
ATOM 2618 C C . LEU B 1 72 ? 0.635 -5.066 6.5 1 93.62 72 LEU B C 1
ATOM 2620 O O . LEU B 1 72 ? 1.234 -6.117 6.738 1 93.62 72 LEU B O 1
ATOM 2624 N N . ALA B 1 73 ? -0.184 -4.977 5.512 1 94.5 73 ALA B N 1
ATOM 2625 C CA . ALA B 1 73 ? -0.444 -6.074 4.582 1 94.5 73 ALA B CA 1
ATOM 2626 C C . ALA B 1 73 ? 0.261 -5.836 3.248 1 94.5 73 ALA B C 1
ATOM 2628 O O . ALA B 1 73 ? 0.626 -4.703 2.924 1 94.5 73 ALA B O 1
ATOM 2629 N N . GLY B 1 74 ? 0.463 -6.906 2.525 1 96.56 74 GLY B N 1
ATOM 2630 C CA . GLY B 1 74 ? 0.874 -6.809 1.133 1 96.56 74 GLY B CA 1
ATOM 2631 C C . GLY B 1 74 ? 2.373 -6.656 0.962 1 96.56 74 GLY B C 1
ATOM 2632 O O . GLY B 1 74 ? 3.148 -7.453 1.494 1 96.56 74 GLY B O 1
ATOM 2633 N N . ILE B 1 75 ? 2.758 -5.617 0.235 1 97.88 75 ILE B N 1
ATOM 2634 C CA . ILE B 1 75 ? 4.141 -5.367 -0.152 1 97.88 75 ILE B CA 1
ATOM 2635 C C . ILE B 1 75 ? 4.945 -4.922 1.067 1 97.88 75 ILE B C 1
ATOM 2637 O O . ILE B 1 75 ? 4.457 -4.141 1.888 1 97.88 75 ILE B O 1
ATOM 2641 N N . PHE B 1 76 ? 6.133 -5.418 1.24 1 97.38 76 PHE B N 1
ATOM 2642 C CA . PHE B 1 76 ? 7.02 -5.027 2.33 1 97.38 76 PHE B CA 1
ATOM 2643 C C . PHE B 1 76 ? 8.32 -4.449 1.786 1 97.38 76 PHE B C 1
ATOM 2645 O O . PHE B 1 76 ? 8.578 -4.508 0.582 1 97.38 76 PHE B O 1
ATOM 2652 N N . GLY B 1 77 ? 9.117 -3.818 2.613 1 97.12 77 GLY B N 1
ATOM 2653 C CA . GLY B 1 77 ? 10.391 -3.234 2.225 1 97.12 77 GLY B CA 1
ATOM 2654 C C . GLY B 1 77 ? 11.508 -4.254 2.129 1 97.12 77 GLY B C 1
ATOM 2655 O O . GLY B 1 77 ? 11.391 -5.367 2.646 1 97.12 77 GLY B O 1
ATOM 2656 N N . TYR B 1 78 ? 12.578 -3.826 1.437 1 97.81 78 TYR B N 1
ATOM 2657 C CA . TYR B 1 78 ? 13.75 -4.672 1.24 1 97.81 78 TYR B CA 1
ATOM 2658 C C . TYR B 1 78 ? 14.359 -5.078 2.576 1 97.81 78 TYR B C 1
ATOM 2660 O O . TYR B 1 78 ? 14.602 -4.227 3.439 1 97.81 78 TYR B O 1
ATOM 2668 N N . LEU B 1 79 ? 14.656 -6.371 2.777 1 98.12 79 LEU B N 1
ATOM 2669 C CA . LEU B 1 79 ? 15.164 -6.895 4.043 1 98.12 79 LEU B CA 1
ATOM 2670 C C . LEU B 1 79 ? 16.641 -7.23 3.936 1 98.12 79 LEU B C 1
ATOM 2672 O O . LEU B 1 79 ? 17.406 -7.051 4.898 1 98.12 79 LEU B O 1
ATOM 2676 N N . GLY B 1 80 ? 17.078 -7.793 2.861 1 98 80 GLY B N 1
ATOM 2677 C CA . GLY B 1 80 ? 18.469 -8.047 2.57 1 98 80 GLY B CA 1
ATOM 2678 C C . GLY B 1 80 ? 18.953 -9.398 3.062 1 98 80 GLY B C 1
ATOM 2679 O O . GLY B 1 80 ? 19.438 -10.219 2.277 1 98 80 GLY B O 1
ATOM 2680 N N . ASN B 1 81 ? 18.906 -9.68 4.32 1 98.12 81 ASN B N 1
ATOM 2681 C CA . ASN B 1 81 ? 19.281 -10.922 4.977 1 98.12 81 ASN B CA 1
ATOM 2682 C C . ASN B 1 81 ? 18.5 -11.125 6.277 1 98.12 81 ASN B C 1
ATOM 2684 O O . ASN B 1 81 ? 17.625 -10.328 6.617 1 98.12 81 ASN B O 1
ATOM 2688 N N . TRP B 1 82 ? 18.828 -12.227 6.918 1 98.19 82 TRP B N 1
ATOM 2689 C CA . TRP B 1 82 ? 18.109 -12.555 8.148 1 98.19 82 TRP B CA 1
ATOM 2690 C C . TRP B 1 82 ? 18.281 -11.445 9.188 1 98.19 82 TRP B C 1
ATOM 2692 O O . TRP B 1 82 ? 17.344 -11.109 9.906 1 98.19 82 TRP B O 1
ATOM 2702 N N . GLN B 1 83 ? 19.438 -10.938 9.312 1 98.44 83 GLN B N 1
ATOM 2703 C CA . GLN B 1 83 ? 19.688 -9.852 10.258 1 98.44 83 GLN B CA 1
ATOM 2704 C C . GLN B 1 83 ? 18.812 -8.641 9.953 1 98.44 83 GLN B C 1
ATOM 2706 O O . GLN B 1 83 ? 18.25 -8.031 10.867 1 98.44 83 GLN B O 1
ATOM 2711 N N . GLY B 1 84 ? 18.766 -8.258 8.641 1 98.19 84 GLY B N 1
ATOM 2712 C CA . GLY B 1 84 ? 17.891 -7.168 8.25 1 98.19 84 GLY B CA 1
ATOM 2713 C C . GLY B 1 84 ? 16.438 -7.418 8.609 1 98.19 84 GLY B C 1
ATOM 2714 O O . GLY B 1 84 ? 15.734 -6.516 9.078 1 98.19 84 GLY B O 1
ATOM 2715 N N . PHE B 1 85 ? 16.031 -8.641 8.414 1 98.38 85 PHE B N 1
ATOM 2716 C CA . PHE B 1 85 ? 14.68 -9.047 8.797 1 98.38 85 PHE B CA 1
ATOM 2717 C C . PHE B 1 85 ? 14.477 -8.914 10.297 1 98.38 85 PHE B C 1
ATOM 2719 O O . PHE B 1 85 ? 13.484 -8.328 10.75 1 98.38 85 PHE B O 1
ATOM 2726 N N . ALA B 1 86 ? 15.359 -9.438 11.039 1 97.94 86 ALA B N 1
ATOM 2727 C CA . ALA B 1 86 ? 15.266 -9.391 12.5 1 97.94 86 ALA B CA 1
ATOM 2728 C C . ALA B 1 86 ? 15.234 -7.953 13.008 1 97.94 86 ALA B C 1
ATOM 2730 O O . ALA B 1 86 ? 14.469 -7.621 13.914 1 97.94 86 ALA B O 1
ATOM 2731 N N . GLU B 1 87 ? 16.031 -7.156 12.43 1 98 87 GLU B N 1
ATOM 2732 C CA . GLU B 1 87 ? 16.078 -5.746 12.812 1 98 87 GLU B CA 1
ATOM 2733 C C . GLU B 1 87 ? 14.742 -5.059 12.531 1 98 87 GLU B C 1
ATOM 2735 O O . GLU B 1 87 ? 14.266 -4.27 13.344 1 98 87 GLU B O 1
ATOM 2740 N N . GLU B 1 88 ? 14.18 -5.34 11.383 1 97.62 88 GLU B N 1
ATOM 2741 C CA . GLU B 1 88 ? 12.891 -4.762 11.031 1 97.62 88 GLU B CA 1
ATOM 2742 C C . GLU B 1 88 ? 11.805 -5.215 12 1 97.62 88 GLU B C 1
ATOM 2744 O O . GLU B 1 88 ? 11.023 -4.395 12.492 1 97.62 88 GLU B O 1
ATOM 2749 N N . VAL B 1 89 ? 11.773 -6.469 12.273 1 97.44 89 VAL B N 1
ATOM 2750 C CA . VAL B 1 89 ? 10.773 -7.023 13.18 1 97.44 89 VAL B CA 1
ATOM 2751 C C . VAL B 1 89 ? 10.961 -6.445 14.578 1 97.44 89 VAL B C 1
ATOM 2753 O O . VAL B 1 89 ? 9.984 -6.074 15.242 1 97.44 89 VAL B O 1
ATOM 2756 N N . ASN B 1 90 ? 12.164 -6.363 15.016 1 97.5 90 ASN B N 1
ATOM 2757 C CA . ASN B 1 90 ? 12.461 -5.781 16.312 1 97.5 90 ASN B CA 1
ATOM 2758 C C . ASN B 1 90 ? 12.023 -4.32 16.391 1 97.5 90 ASN B C 1
ATOM 2760 O O . ASN B 1 90 ? 11.508 -3.871 17.422 1 97.5 90 ASN B O 1
ATOM 2764 N N . ASN B 1 91 ? 12.328 -3.633 15.328 1 95.94 91 ASN B N 1
ATOM 2765 C CA . ASN B 1 91 ? 11.914 -2.236 15.25 1 95.94 91 ASN B CA 1
ATOM 2766 C C . ASN B 1 91 ? 10.406 -2.09 15.391 1 95.94 91 ASN B C 1
ATOM 2768 O O . ASN B 1 91 ? 9.922 -1.24 16.141 1 95.94 91 ASN B O 1
ATOM 2772 N N . LEU B 1 92 ? 9.641 -2.875 14.711 1 96.81 92 LEU B N 1
ATOM 2773 C CA . LEU B 1 92 ? 8.188 -2.852 14.773 1 96.81 92 LEU B CA 1
ATOM 2774 C C . LEU B 1 92 ? 7.691 -3.223 16.172 1 96.81 92 LEU B C 1
ATOM 2776 O O . LEU B 1 92 ? 6.734 -2.629 16.672 1 96.81 92 LEU B O 1
ATOM 2780 N N . HIS B 1 93 ? 8.352 -4.172 16.766 1 96.5 93 HIS B N 1
ATOM 2781 C CA . HIS B 1 93 ? 8.016 -4.562 18.125 1 96.5 93 HIS B CA 1
ATOM 2782 C C . HIS B 1 93 ? 8.281 -3.426 19.109 1 96.5 93 HIS B C 1
ATOM 2784 O O . HIS B 1 93 ? 7.445 -3.141 19.969 1 96.5 93 HIS B O 1
ATOM 2790 N N . ALA B 1 94 ? 9.383 -2.844 18.953 1 94.62 94 ALA B N 1
ATOM 2791 C CA . ALA B 1 94 ? 9.797 -1.774 19.859 1 94.62 94 ALA B CA 1
ATOM 2792 C C . ALA B 1 94 ? 8.797 -0.619 19.844 1 94.62 94 ALA B C 1
ATOM 2794 O O . ALA B 1 94 ? 8.562 0.028 20.859 1 94.62 94 ALA B O 1
ATOM 2795 N N . HIS B 1 95 ? 8.234 -0.421 18.703 1 93.94 95 HIS B N 1
ATOM 2796 C CA . HIS B 1 95 ? 7.273 0.664 18.547 1 93.94 95 HIS B CA 1
ATOM 2797 C C . HIS B 1 95 ? 5.844 0.167 18.75 1 93.94 95 HIS B C 1
ATOM 2799 O O . HIS B 1 95 ? 4.887 0.902 18.516 1 93.94 95 HIS B O 1
ATOM 2805 N N . GLN B 1 96 ? 5.699 -1.074 19.078 1 93.5 96 GLN B N 1
ATOM 2806 C CA . GLN B 1 96 ? 4.414 -1.705 19.359 1 93.5 96 GLN B CA 1
ATOM 2807 C C . GLN B 1 96 ? 3.506 -1.685 18.141 1 93.5 96 GLN B C 1
ATOM 2809 O O . GLN B 1 96 ? 2.285 -1.571 18.266 1 93.5 96 GLN B O 1
ATOM 2814 N N . ALA B 1 97 ? 4.223 -1.635 17.031 1 94.5 97 ALA B N 1
ATOM 2815 C CA . ALA B 1 97 ? 3.449 -1.702 15.789 1 94.5 97 ALA B CA 1
ATOM 2816 C C . ALA B 1 97 ? 2.916 -3.113 15.547 1 94.5 97 ALA B C 1
ATOM 2818 O O . ALA B 1 97 ? 1.923 -3.297 14.844 1 94.5 97 ALA B O 1
ATOM 2819 N N . ILE B 1 98 ? 3.646 -4.098 16.094 1 95.69 98 ILE B N 1
ATOM 2820 C CA . ILE B 1 98 ? 3.205 -5.484 16.047 1 95.69 98 ILE B CA 1
ATOM 2821 C C . ILE B 1 98 ? 3.422 -6.148 17.406 1 95.69 98 ILE B C 1
ATOM 2823 O O . ILE B 1 98 ? 4.273 -5.711 18.188 1 95.69 98 ILE B O 1
ATOM 2827 N N . LYS B 1 99 ? 2.586 -7.086 17.75 1 94.69 99 LYS B N 1
ATOM 2828 C CA . LYS B 1 99 ? 2.795 -7.926 18.922 1 94.69 99 LYS B CA 1
ATOM 2829 C C . LYS B 1 99 ? 3.492 -9.227 18.547 1 94.69 99 LYS B C 1
ATOM 2831 O O . LYS B 1 99 ? 4.312 -9.742 19.312 1 94.69 99 LYS B O 1
ATOM 2836 N N . ARG B 1 100 ? 3.119 -9.805 17.422 1 93.62 100 ARG B N 1
ATOM 2837 C CA . ARG B 1 100 ? 3.674 -11.055 16.891 1 93.62 100 ARG B CA 1
ATOM 2838 C C . ARG B 1 100 ? 3.891 -10.961 15.391 1 93.62 100 ARG B C 1
ATOM 2840 O O . ARG B 1 100 ? 3.305 -10.102 14.727 1 93.62 100 ARG B O 1
ATOM 2847 N N . LEU B 1 101 ? 4.773 -11.844 14.859 1 92.69 101 LEU B N 1
ATOM 2848 C CA . LEU B 1 101 ? 5.086 -11.883 13.438 1 92.69 101 LEU B CA 1
ATOM 2849 C C . LEU B 1 101 ? 3.824 -12.086 12.602 1 92.69 101 LEU B C 1
ATOM 2851 O O . LEU B 1 101 ? 3.721 -11.57 11.492 1 92.69 101 LEU B O 1
ATOM 2855 N N . LYS B 1 102 ? 2.875 -12.727 13.148 1 90.69 102 LYS B N 1
ATOM 2856 C CA . LYS B 1 102 ? 1.638 -13.047 12.445 1 90.69 102 LYS B CA 1
ATOM 2857 C C . LYS B 1 102 ? 0.808 -11.789 12.195 1 90.69 102 LYS B C 1
ATOM 2859 O O . LYS B 1 102 ? -0.147 -11.805 11.422 1 90.69 102 LYS B O 1
ATOM 2864 N N . ASP B 1 103 ? 1.194 -10.688 12.852 1 93.12 103 ASP B N 1
ATOM 2865 C CA . ASP B 1 103 ? 0.518 -9.414 12.625 1 93.12 103 ASP B CA 1
ATOM 2866 C C . ASP B 1 103 ? 0.96 -8.789 11.305 1 93.12 103 ASP B C 1
ATOM 2868 O O . ASP B 1 103 ? 0.351 -7.82 10.836 1 93.12 103 ASP B O 1
ATOM 2872 N N . LEU B 1 104 ? 2.021 -9.32 10.734 1 95.12 104 LEU B N 1
ATOM 2873 C CA . LEU B 1 104 ? 2.471 -8.883 9.414 1 95.12 104 LEU B CA 1
ATOM 2874 C C . LEU B 1 104 ? 1.776 -9.68 8.312 1 95.12 104 LEU B C 1
ATOM 2876 O O . LEU B 1 104 ? 2.07 -10.859 8.117 1 95.12 104 LEU B O 1
ATOM 2880 N N . TRP B 1 105 ? 0.909 -9.031 7.605 1 94.38 105 TRP B N 1
ATOM 2881 C CA . TRP B 1 105 ? 0.136 -9.688 6.555 1 94.38 105 TRP B CA 1
ATOM 2882 C C . TRP B 1 105 ? 0.784 -9.477 5.191 1 94.38 105 TRP B C 1
ATOM 2884 O O . TRP B 1 105 ? 0.117 -9.07 4.234 1 94.38 105 TRP B O 1
ATOM 2894 N N . TRP B 1 106 ? 2.008 -9.875 5.156 1 97.38 106 TRP B N 1
ATOM 2895 C CA . TRP B 1 106 ? 2.787 -9.727 3.93 1 97.38 106 TRP B CA 1
ATOM 2896 C C . TRP B 1 106 ? 2.379 -10.766 2.896 1 97.38 106 TRP B C 1
ATOM 2898 O O . TRP B 1 106 ? 1.908 -11.852 3.25 1 97.38 106 TRP B O 1
ATOM 2908 N N . ASP B 1 107 ? 2.527 -10.43 1.595 1 98 107 ASP B N 1
ATOM 2909 C CA . ASP B 1 107 ? 2.213 -11.344 0.501 1 98 107 ASP B CA 1
ATOM 2910 C C . ASP B 1 107 ? 3.133 -12.562 0.521 1 98 107 ASP B C 1
ATOM 2912 O O . ASP B 1 107 ? 2.811 -13.602 -0.061 1 98 107 ASP B O 1
ATOM 2916 N N . VAL B 1 108 ? 4.281 -12.398 1.007 1 98.44 108 VAL B N 1
ATOM 2917 C CA . VAL B 1 108 ? 5.238 -13.461 1.298 1 98.44 108 VAL B CA 1
ATOM 2918 C C . VAL B 1 108 ? 6.008 -13.125 2.574 1 98.44 108 VAL B C 1
ATOM 2920 O O . VAL B 1 108 ? 6.363 -11.969 2.807 1 98.44 108 VAL B O 1
ATOM 2923 N N . ARG B 1 109 ? 6.172 -14.117 3.391 1 97.44 109 ARG B N 1
ATOM 2924 C CA . ARG B 1 109 ? 6.883 -13.859 4.637 1 97.44 109 ARG B CA 1
ATOM 2925 C C . ARG B 1 109 ? 7.574 -15.117 5.148 1 97.44 109 ARG B C 1
ATOM 2927 O O . ARG B 1 109 ? 7.117 -16.234 4.883 1 97.44 109 ARG B O 1
ATOM 2934 N N . PRO B 1 110 ? 8.695 -14.898 5.836 1 97.31 110 PRO B N 1
ATOM 2935 C CA . PRO B 1 110 ? 9.281 -16.062 6.5 1 97.31 110 PRO B CA 1
ATOM 2936 C C . PRO B 1 110 ? 8.445 -16.547 7.684 1 97.31 110 PRO B C 1
ATOM 2938 O O . PRO B 1 110 ? 7.73 -15.766 8.305 1 97.31 110 PRO B O 1
ATOM 2941 N N . SER B 1 111 ? 8.445 -17.75 7.863 1 95.62 111 SER B N 1
ATOM 2942 C CA . SER B 1 111 ? 7.895 -18.391 9.062 1 95.62 111 SER B CA 1
ATOM 2943 C C . SER B 1 111 ? 8.984 -19.094 9.867 1 95.62 111 SER B C 1
ATOM 2945 O O . SER B 1 111 ? 9.18 -20.297 9.734 1 95.62 111 SER B O 1
ATOM 2947 N N . PRO B 1 112 ? 9.547 -18.328 10.773 1 92.31 112 PRO B N 1
ATOM 2948 C CA . PRO B 1 112 ? 10.68 -18.891 11.508 1 92.31 112 PRO B CA 1
ATOM 2949 C C . PRO B 1 112 ? 10.312 -20.141 12.305 1 92.31 112 PRO B C 1
ATOM 2951 O O . PRO B 1 112 ? 11.117 -21.062 12.438 1 92.31 112 PRO B O 1
ATOM 2954 N N . GLY B 1 113 ? 9.172 -20.172 12.875 1 90.62 113 GLY B N 1
ATOM 2955 C CA . GLY B 1 113 ? 8.734 -21.328 13.648 1 90.62 113 GLY B CA 1
ATOM 2956 C C . GLY B 1 113 ? 8.734 -22.625 12.852 1 90.62 113 GLY B C 1
ATOM 2957 O O . GLY B 1 113 ? 9.055 -23.688 13.375 1 90.62 113 GLY B O 1
ATOM 2958 N N . PHE B 1 114 ? 8.484 -22.516 11.539 1 91.38 114 PHE B N 1
ATOM 2959 C CA . PHE B 1 114 ? 8.367 -23.688 10.672 1 91.38 114 PHE B CA 1
ATOM 2960 C C . PHE B 1 114 ? 9.609 -23.844 9.805 1 91.38 114 PHE B C 1
ATOM 2962 O O . PHE B 1 114 ? 9.805 -24.875 9.172 1 91.38 114 PHE B O 1
ATOM 2969 N N . GLY B 1 115 ? 10.414 -22.797 9.805 1 96.19 115 GLY B N 1
ATOM 2970 C CA . GLY B 1 115 ? 11.547 -22.797 8.898 1 96.19 115 GLY B CA 1
ATOM 2971 C C . GLY B 1 115 ? 11.141 -22.703 7.438 1 96.19 115 GLY B C 1
ATOM 2972 O O . GLY B 1 115 ? 11.734 -23.375 6.578 1 96.19 115 GLY B O 1
ATOM 2973 N N . THR B 1 116 ? 10.039 -21.984 7.148 1 97.69 116 THR B N 1
ATOM 2974 C CA . THR B 1 116 ? 9.508 -21.938 5.793 1 97.69 116 THR B CA 1
ATOM 2975 C C . THR B 1 116 ? 9.359 -20.5 5.32 1 97.69 116 THR B C 1
ATOM 2977 O O . THR B 1 116 ? 9.477 -19.562 6.117 1 97.69 116 THR B O 1
ATOM 2980 N N . VAL B 1 117 ? 9.273 -20.328 4.051 1 98.56 117 VAL B N 1
ATOM 2981 C CA . VAL B 1 117 ? 8.703 -19.141 3.418 1 98.56 117 VAL B CA 1
ATOM 2982 C C . VAL B 1 117 ? 7.246 -19.406 3.053 1 98.56 117 VAL B C 1
ATOM 2984 O O . VAL B 1 117 ? 6.918 -20.422 2.445 1 98.56 117 VAL B O 1
ATOM 2987 N N . GLU B 1 118 ? 6.426 -18.531 3.51 1 98.38 118 GLU B N 1
ATOM 2988 C CA . GLU B 1 118 ? 4.992 -18.641 3.258 1 98.38 118 GLU B CA 1
ATOM 2989 C C . GLU B 1 118 ? 4.555 -17.672 2.164 1 98.38 118 GLU B C 1
ATOM 2991 O O . GLU B 1 118 ? 4.664 -16.453 2.326 1 98.38 118 GLU B O 1
ATOM 2996 N N . VAL B 1 119 ? 4.109 -18.172 1.064 1 98.5 119 VAL B N 1
ATOM 2997 C CA . VAL B 1 119 ? 3.547 -17.375 -0.017 1 98.5 119 VAL B CA 1
ATOM 2998 C C . VAL B 1 119 ? 2.037 -17.234 0.171 1 98.5 119 VAL B C 1
ATOM 3000 O O . VAL B 1 119 ? 1.321 -18.234 0.25 1 98.5 119 VAL B O 1
ATOM 3003 N N . ARG B 1 120 ? 1.537 -15.969 0.165 1 97.12 120 ARG B N 1
ATOM 3004 C CA . ARG B 1 120 ? 0.178 -15.727 0.641 1 97.12 120 ARG B CA 1
ATOM 3005 C C . ARG B 1 120 ? -0.627 -14.93 -0.381 1 97.12 120 ARG B C 1
ATOM 3007 O O . ARG B 1 120 ? -1.764 -14.539 -0.112 1 97.12 120 ARG B O 1
ATOM 3014 N N . ILE B 1 121 ? -0.116 -14.719 -1.581 1 97.69 121 ILE B N 1
ATOM 3015 C CA . ILE B 1 121 ? -0.679 -13.727 -2.484 1 97.69 121 ILE B CA 1
ATOM 3016 C C . ILE B 1 121 ? -1.841 -14.328 -3.268 1 97.69 121 ILE B C 1
ATOM 3018 O O . ILE B 1 121 ? -2.68 -13.609 -3.809 1 97.69 121 ILE B O 1
ATOM 3022 N N . CYS B 1 122 ? -2.033 -15.633 -3.348 1 97.31 122 CYS B N 1
ATOM 3023 C CA . CYS B 1 122 ? -2.918 -16.297 -4.293 1 97.31 122 CYS B CA 1
ATOM 3024 C C . CYS B 1 122 ? -4.367 -16.234 -3.82 1 97.31 122 CYS B C 1
ATOM 3026 O O . CYS B 1 122 ? -4.641 -16.375 -2.627 1 97.31 122 CYS B O 1
ATOM 3028 N N . ASP B 1 123 ? -5.27 -16.078 -4.797 1 95.19 123 ASP B N 1
ATOM 3029 C CA . ASP B 1 123 ? -6.652 -16.469 -4.551 1 95.19 123 ASP B CA 1
ATOM 3030 C C . ASP B 1 123 ? -6.781 -17.984 -4.422 1 95.19 123 ASP B C 1
ATOM 3032 O O . ASP B 1 123 ? -5.867 -18.719 -4.801 1 95.19 123 ASP B O 1
ATOM 3036 N N . LEU B 1 124 ? -7.863 -18.391 -3.852 1 89.5 124 LEU B N 1
ATOM 3037 C CA . LEU B 1 124 ? -8.164 -19.812 -3.938 1 89.5 124 LEU B CA 1
ATOM 3038 C C . LEU B 1 124 ? -8.734 -20.156 -5.309 1 89.5 124 LEU B C 1
ATOM 3040 O O . LEU B 1 124 ? -9.797 -19.672 -5.688 1 89.5 124 LEU B O 1
ATOM 3044 N N . PRO B 1 125 ? -7.988 -21 -6.047 1 85 125 PRO B N 1
ATOM 3045 C CA . PRO B 1 125 ? -8.516 -21.391 -7.352 1 85 125 PRO B CA 1
ATOM 3046 C C . PRO B 1 125 ? -9.812 -22.203 -7.238 1 85 125 PRO B C 1
ATOM 3048 O O . PRO B 1 125 ? -10.094 -22.781 -6.188 1 85 125 PRO B O 1
ATOM 3051 N N . CYS B 1 126 ? -10.461 -22.281 -8.344 1 82.94 126 CYS B N 1
ATOM 3052 C CA . CYS B 1 126 ? -11.758 -22.953 -8.359 1 82.94 126 CYS B CA 1
ATOM 3053 C C . CYS B 1 126 ? -11.594 -24.438 -8.641 1 82.94 126 CYS B C 1
ATOM 3055 O O . CYS B 1 126 ? -12.547 -25.219 -8.531 1 82.94 126 CYS B O 1
ATOM 3057 N N . ARG B 1 127 ? -10.422 -24.859 -9.023 1 85.31 127 ARG B N 1
ATOM 3058 C CA . ARG B 1 127 ? -10.18 -26.25 -9.359 1 85.31 127 ARG B CA 1
ATOM 3059 C C . ARG B 1 127 ? -9.039 -26.828 -8.523 1 85.31 127 ARG B C 1
ATOM 3061 O O . ARG B 1 127 ? -8.039 -26.156 -8.273 1 85.31 127 ARG B O 1
ATOM 3068 N N . PHE B 1 128 ? -9.18 -28.047 -8.156 1 87 128 PHE B N 1
ATOM 3069 C CA . PHE B 1 128 ? -8.18 -28.734 -7.344 1 87 128 PHE B CA 1
ATOM 3070 C C . PHE B 1 128 ? -6.859 -28.844 -8.094 1 87 128 PHE B C 1
ATOM 3072 O O . PHE B 1 128 ? -5.793 -28.625 -7.516 1 87 128 PHE B O 1
ATOM 3079 N N . TYR B 1 129 ? -6.906 -29.156 -9.32 1 87.19 129 TYR B N 1
ATOM 3080 C CA . TYR B 1 129 ? -5.688 -29.328 -10.102 1 87.19 129 TYR B CA 1
ATOM 3081 C C . TYR B 1 129 ? -4.914 -28.016 -10.203 1 87.19 129 TYR B C 1
ATOM 3083 O O . TYR B 1 129 ? -3.682 -28.016 -10.242 1 87.19 129 TYR B O 1
ATOM 3091 N N . SER B 1 130 ? -5.695 -26.938 -10.219 1 90.44 130 SER B N 1
ATOM 3092 C CA . SER B 1 130 ? -5.039 -25.625 -10.219 1 90.44 130 SER B CA 1
ATOM 3093 C C . SER B 1 130 ? -4.309 -25.375 -8.906 1 90.44 130 SER B C 1
ATOM 3095 O O . SER B 1 130 ? -3.238 -24.766 -8.891 1 90.44 130 SER B O 1
ATOM 3097 N N . ILE B 1 131 ? -4.883 -25.875 -7.816 1 92.5 131 ILE B N 1
ATOM 3098 C CA . ILE B 1 131 ? -4.25 -25.75 -6.508 1 92.5 131 ILE B CA 1
ATOM 3099 C C . ILE B 1 131 ? -2.924 -26.516 -6.5 1 92.5 131 ILE B C 1
ATOM 3101 O O . ILE B 1 131 ? -1.898 -25.984 -6.07 1 92.5 131 ILE B O 1
ATOM 3105 N N . LEU B 1 132 ? -2.955 -27.734 -7.047 1 94.31 132 LEU B N 1
ATOM 3106 C CA . LEU B 1 132 ? -1.749 -28.562 -7.086 1 94.31 132 LEU B CA 1
ATOM 3107 C C . LEU B 1 132 ? -0.705 -27.938 -8.016 1 94.31 132 LEU B C 1
ATOM 3109 O O . LEU B 1 132 ? 0.486 -27.938 -7.691 1 94.31 132 LEU B O 1
ATOM 3113 N N . GLY B 1 133 ? -1.169 -27.484 -9.156 1 96.25 133 GLY B N 1
ATOM 3114 C CA . GLY B 1 133 ? -0.262 -26.828 -10.086 1 96.25 133 GLY B CA 1
ATOM 3115 C C . GLY B 1 133 ? 0.401 -25.594 -9.5 1 96.25 133 GLY B C 1
ATOM 3116 O O . GLY B 1 133 ? 1.614 -25.422 -9.625 1 96.25 133 GLY B O 1
ATOM 3117 N N . LEU B 1 134 ? -0.397 -24.766 -8.859 1 97.19 134 LEU B N 1
ATOM 3118 C CA . LEU B 1 134 ? 0.137 -23.562 -8.227 1 97.19 134 LEU B CA 1
ATOM 3119 C C . LEU B 1 134 ? 1.126 -23.922 -7.125 1 97.19 134 LEU B C 1
ATOM 3121 O O . LEU B 1 134 ? 2.166 -23.281 -6.98 1 97.19 134 LEU B O 1
ATOM 3125 N N . THR B 1 135 ? 0.787 -24.906 -6.312 1 97.69 135 THR B N 1
ATOM 3126 C CA . THR B 1 135 ? 1.681 -25.375 -5.254 1 97.69 135 THR B CA 1
ATOM 3127 C C . THR B 1 135 ? 3.023 -25.812 -5.832 1 97.69 135 THR B C 1
ATOM 3129 O O . THR B 1 135 ? 4.078 -25.422 -5.32 1 97.69 135 THR B O 1
ATOM 3132 N N . ALA B 1 136 ? 2.967 -26.562 -6.922 1 98.19 136 ALA B N 1
ATOM 3133 C CA . ALA B 1 136 ? 4.184 -27.031 -7.586 1 98.19 136 ALA B CA 1
ATOM 3134 C C . ALA B 1 136 ? 5.004 -25.859 -8.109 1 98.19 136 ALA B C 1
ATOM 3136 O O . ALA B 1 136 ? 6.227 -25.844 -7.984 1 98.19 136 ALA B O 1
ATOM 3137 N N . VAL B 1 137 ? 4.363 -24.906 -8.695 1 98.62 137 VAL B N 1
ATOM 3138 C CA . VAL B 1 137 ? 5.035 -23.734 -9.25 1 98.62 137 VAL B CA 1
ATOM 3139 C C . VAL B 1 137 ? 5.711 -22.953 -8.125 1 98.62 137 VAL B C 1
ATOM 3141 O O . VAL B 1 137 ? 6.871 -22.547 -8.25 1 98.62 137 VAL B O 1
ATOM 3144 N N . ILE B 1 138 ? 4.98 -22.703 -7.016 1 98.75 138 ILE B N 1
ATOM 3145 C CA . ILE B 1 138 ? 5.504 -21.953 -5.887 1 98.75 138 ILE B CA 1
ATOM 3146 C C . ILE B 1 138 ? 6.723 -22.672 -5.305 1 98.75 138 ILE B C 1
ATOM 3148 O O . ILE B 1 138 ? 7.75 -22.031 -5.039 1 98.75 138 ILE B O 1
ATOM 3152 N N . GLN B 1 139 ? 6.617 -23.969 -5.117 1 98.62 139 GLN B N 1
ATOM 3153 C CA . GLN B 1 139 ? 7.73 -24.75 -4.602 1 98.62 139 GLN B CA 1
ATOM 3154 C C . GLN B 1 139 ? 8.953 -24.641 -5.512 1 98.62 139 GLN B C 1
ATOM 3156 O O . GLN B 1 139 ? 10.062 -24.391 -5.043 1 98.62 139 GLN B O 1
ATOM 3161 N N . ALA B 1 140 ? 8.703 -24.859 -6.77 1 98.75 140 ALA B N 1
ATOM 3162 C CA . ALA B 1 140 ? 9.797 -24.844 -7.738 1 98.75 140 ALA B CA 1
ATOM 3163 C C . ALA B 1 140 ? 10.422 -23.453 -7.836 1 98.75 140 ALA B C 1
ATOM 3165 O O . ALA B 1 140 ? 11.641 -23.328 -7.949 1 98.75 140 ALA B O 1
ATOM 3166 N N . LEU B 1 141 ? 9.586 -22.438 -7.848 1 98.75 141 LEU B N 1
ATOM 3167 C CA . LEU B 1 141 ? 10.086 -21.062 -7.922 1 98.75 141 LEU B CA 1
ATOM 3168 C C . LEU B 1 141 ? 10.938 -20.734 -6.703 1 98.75 141 LEU B C 1
ATOM 3170 O O . LEU B 1 141 ? 12.031 -20.172 -6.84 1 98.75 141 LEU B O 1
ATOM 3174 N N . ALA B 1 142 ? 10.453 -21.016 -5.516 1 98.69 142 ALA B N 1
ATOM 3175 C CA . ALA B 1 142 ? 11.219 -20.781 -4.293 1 98.69 142 ALA B CA 1
ATOM 3176 C C . ALA B 1 142 ? 12.562 -21.5 -4.34 1 98.69 142 ALA B C 1
ATOM 3178 O O . ALA B 1 142 ? 13.594 -20.938 -3.979 1 98.69 142 ALA B O 1
ATOM 3179 N N . ALA B 1 143 ? 12.555 -22.766 -4.777 1 98.56 143 ALA B N 1
ATOM 3180 C CA . ALA B 1 143 ? 13.789 -23.531 -4.887 1 98.56 143 ALA B CA 1
ATOM 3181 C C . ALA B 1 143 ? 14.734 -22.906 -5.902 1 98.56 143 ALA B C 1
ATOM 3183 O O . ALA B 1 143 ? 15.938 -22.781 -5.648 1 98.56 143 ALA B O 1
ATOM 3184 N N . CYS B 1 144 ? 14.141 -22.562 -7.023 1 98.31 144 CYS B N 1
ATOM 3185 C CA . CYS B 1 144 ? 14.93 -21.906 -8.062 1 98.31 144 CYS B CA 1
ATOM 3186 C C . CYS B 1 144 ? 15.609 -20.656 -7.523 1 98.31 144 CYS B C 1
ATOM 3188 O O . CYS B 1 144 ? 16.812 -20.469 -7.719 1 98.31 144 CYS B O 1
ATOM 3190 N N . LEU B 1 145 ? 14.914 -19.812 -6.832 1 98.31 145 LEU B N 1
ATOM 3191 C CA . LEU B 1 145 ? 15.422 -18.562 -6.309 1 98.31 145 LEU B CA 1
ATOM 3192 C C . LEU B 1 145 ? 16.438 -18.797 -5.188 1 98.31 145 LEU B C 1
ATOM 3194 O O . LEU B 1 145 ? 17.375 -18.031 -5.02 1 98.31 145 LEU B O 1
ATOM 3198 N N . ALA B 1 146 ? 16.219 -19.828 -4.406 1 97.94 146 ALA B N 1
ATOM 3199 C CA . ALA B 1 146 ? 17.156 -20.203 -3.354 1 97.94 146 ALA B CA 1
ATOM 3200 C C . ALA B 1 146 ? 18.516 -20.594 -3.941 1 97.94 146 ALA B C 1
ATOM 3202 O O . ALA B 1 146 ? 19.562 -20.344 -3.332 1 97.94 146 ALA B O 1
ATOM 3203 N N . GLU B 1 147 ? 18.484 -21.156 -5.141 1 97.06 147 GLU B N 1
ATOM 3204 C CA . GLU B 1 147 ? 19.672 -21.766 -5.707 1 97.06 147 GLU B CA 1
ATOM 3205 C C . GLU B 1 147 ? 20.359 -20.828 -6.695 1 97.06 147 GLU B C 1
ATOM 3207 O O . GLU B 1 147 ? 21.531 -21 -7.012 1 97.06 147 GLU B O 1
ATOM 3212 N N . ILE B 1 148 ? 19.641 -19.859 -7.145 1 95.44 148 ILE B N 1
ATOM 3213 C CA . ILE B 1 148 ? 20.172 -19.016 -8.203 1 95.44 148 ILE B CA 1
ATOM 3214 C C . ILE B 1 148 ? 21.297 -18.141 -7.656 1 95.44 148 ILE B C 1
ATOM 3216 O O . ILE B 1 148 ? 21.281 -17.766 -6.48 1 95.44 148 ILE B O 1
ATOM 3220 N N . ASN B 1 149 ? 22.266 -17.844 -8.508 1 94.12 149 ASN B N 1
ATOM 3221 C CA . ASN B 1 149 ? 23.359 -16.953 -8.148 1 94.12 149 ASN B CA 1
ATOM 3222 C C . ASN B 1 149 ? 22.984 -15.492 -8.398 1 94.12 149 ASN B C 1
ATOM 3224 O O . ASN B 1 149 ? 23.547 -14.844 -9.281 1 94.12 149 ASN B O 1
ATOM 3228 N N . LEU B 1 15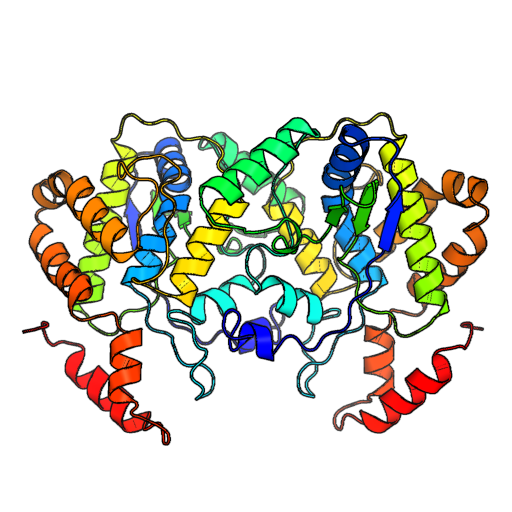0 ? 22.094 -15.016 -7.734 1 93.81 150 LEU B N 1
ATOM 3229 C CA . LEU B 1 150 ? 21.578 -13.648 -7.781 1 93.81 150 LEU B CA 1
ATOM 3230 C C . LEU B 1 150 ? 21.453 -13.07 -6.379 1 93.81 150 LEU B C 1
ATOM 3232 O O . LEU B 1 150 ? 20.906 -13.727 -5.484 1 93.81 150 LEU B O 1
ATOM 3236 N N . SER B 1 151 ? 22.062 -11.906 -6.215 1 94.19 151 SER B N 1
ATOM 3237 C CA . SER B 1 151 ? 21.891 -11.203 -4.949 1 94.19 151 SER B CA 1
ATOM 3238 C C . SER B 1 151 ? 20.641 -10.328 -4.973 1 94.19 151 SER B C 1
ATOM 3240 O O . SER B 1 151 ? 20.344 -9.68 -5.98 1 94.19 151 SER B O 1
ATOM 3242 N N . SER B 1 152 ? 19.922 -10.406 -3.908 1 96.88 152 SER B N 1
ATOM 3243 C CA . SER B 1 152 ? 18.781 -9.516 -3.807 1 96.88 152 SER B CA 1
ATOM 3244 C C . SER B 1 152 ? 19.219 -8.055 -3.725 1 96.88 152 SER B C 1
ATOM 3246 O O . SER B 1 152 ? 20.359 -7.766 -3.346 1 96.88 152 SER B O 1
ATOM 3248 N N . ARG B 1 153 ? 18.375 -7.148 -4.16 1 96.94 153 ARG B N 1
ATOM 3249 C CA . ARG B 1 153 ? 18.578 -5.707 -4.121 1 96.94 153 ARG B CA 1
ATOM 3250 C C . ARG B 1 153 ? 17.266 -4.965 -3.955 1 96.94 153 ARG B C 1
ATOM 3252 O O . ARG B 1 153 ? 16.203 -5.504 -4.27 1 96.94 153 ARG B O 1
ATOM 3259 N N . PRO B 1 154 ? 17.375 -3.707 -3.428 1 96.25 154 PRO B N 1
ATOM 3260 C CA . PRO B 1 154 ? 16.141 -2.906 -3.395 1 96.25 154 PRO B CA 1
ATOM 3261 C C . PRO B 1 154 ? 15.547 -2.684 -4.785 1 96.25 154 PRO B C 1
ATOM 3263 O O . PRO B 1 154 ? 16.281 -2.533 -5.758 1 96.25 154 PRO B O 1
ATOM 3266 N N . VAL B 1 155 ? 14.266 -2.73 -4.848 1 96.44 155 VAL B N 1
ATOM 3267 C CA . VAL B 1 155 ? 13.57 -2.479 -6.109 1 96.44 155 VAL B CA 1
ATOM 3268 C C . VAL B 1 155 ? 12.555 -1.353 -5.926 1 96.44 155 VAL B C 1
ATOM 3270 O O . VAL B 1 155 ? 12.234 -0.973 -4.797 1 96.44 155 VAL B O 1
ATOM 3273 N N . SER B 1 156 ? 12.094 -0.799 -7.02 1 96.81 156 SER B N 1
ATOM 3274 C CA . SER B 1 156 ? 11.117 0.289 -7.008 1 96.81 156 SER B CA 1
ATOM 3275 C C . SER B 1 156 ? 9.805 -0.154 -6.379 1 96.81 156 SER B C 1
ATOM 3277 O O . SER B 1 156 ? 9.172 -1.1 -6.855 1 96.81 156 SER B O 1
ATOM 3279 N N . LEU B 1 157 ? 9.422 0.562 -5.309 1 97.62 157 LEU B N 1
ATOM 3280 C CA . LEU B 1 157 ? 8.125 0.312 -4.695 1 97.62 157 LEU B CA 1
ATOM 3281 C C . LEU B 1 157 ? 6.996 0.542 -5.699 1 97.62 157 LEU B C 1
ATOM 3283 O O . LEU B 1 157 ? 6.012 -0.201 -5.715 1 97.62 157 LEU B O 1
ATOM 3287 N N . GLN B 1 158 ? 7.164 1.494 -6.539 1 96.94 158 GLN B N 1
ATOM 3288 C CA . GLN B 1 158 ? 6.129 1.828 -7.516 1 96.94 158 GLN B CA 1
ATOM 3289 C C . GLN B 1 158 ? 5.965 0.713 -8.547 1 96.94 158 GLN B C 1
ATOM 3291 O O . GLN B 1 158 ? 4.848 0.418 -8.977 1 96.94 158 GLN B O 1
ATOM 3296 N N . LEU B 1 159 ? 7.016 0.15 -8.93 1 96.94 159 LEU B N 1
ATOM 3297 C CA . LEU B 1 159 ? 6.914 -0.942 -9.891 1 96.94 159 LEU B CA 1
ATOM 3298 C C . LEU B 1 159 ? 6.293 -2.178 -9.25 1 96.94 159 LEU B C 1
ATOM 3300 O O . LEU B 1 159 ? 5.57 -2.928 -9.906 1 96.94 159 LEU B O 1
ATOM 3304 N N . LEU B 1 160 ? 6.668 -2.414 -7.945 1 97.81 160 LEU B N 1
ATOM 3305 C CA . LEU B 1 160 ? 6 -3.492 -7.227 1 97.81 160 LEU B CA 1
ATOM 3306 C C . LEU B 1 160 ? 4.492 -3.275 -7.199 1 97.81 160 LEU B C 1
ATOM 3308 O O . LEU B 1 160 ? 3.723 -4.195 -7.488 1 97.81 160 LEU B O 1
ATOM 3312 N N . LYS B 1 161 ? 4.113 -2.059 -6.855 1 97.5 161 LYS B N 1
ATOM 3313 C CA . LYS B 1 161 ? 2.697 -1.704 -6.805 1 97.5 161 LYS B CA 1
ATOM 3314 C C . LYS B 1 161 ? 2.045 -1.841 -8.18 1 97.5 161 LYS B C 1
ATOM 3316 O O . LYS B 1 161 ? 0.914 -2.32 -8.289 1 97.5 161 LYS B O 1
ATOM 3321 N N . TYR B 1 162 ? 2.729 -1.433 -9.188 1 96.75 162 TYR B N 1
ATOM 3322 C CA . TYR B 1 162 ? 2.217 -1.497 -10.547 1 96.75 162 TYR B CA 1
ATOM 3323 C C . TYR B 1 162 ? 1.924 -2.938 -10.953 1 96.75 162 TYR B C 1
ATOM 3325 O O . TYR B 1 162 ? 0.834 -3.24 -11.445 1 96.75 162 TYR B O 1
ATOM 3333 N N . ASN B 1 163 ? 2.914 -3.795 -10.805 1 97.81 163 ASN B N 1
ATOM 3334 C CA . ASN B 1 163 ? 2.725 -5.203 -11.148 1 97.81 163 ASN B CA 1
ATOM 3335 C C . ASN B 1 163 ? 1.531 -5.801 -10.406 1 97.81 163 ASN B C 1
ATOM 3337 O O . ASN B 1 163 ? 0.742 -6.543 -11 1 97.81 163 ASN B O 1
ATOM 3341 N N . LYS B 1 164 ? 1.448 -5.512 -9.141 1 97.81 164 LYS B N 1
ATOM 3342 C CA . LYS B 1 164 ? 0.367 -6.078 -8.336 1 97.81 164 LYS B CA 1
ATOM 3343 C C . LYS B 1 164 ? -0.991 -5.562 -8.805 1 97.81 164 LYS B C 1
ATOM 3345 O O . LYS B 1 164 ? -1.954 -6.324 -8.891 1 97.81 164 LYS B O 1
ATOM 3350 N N . TRP B 1 165 ? -1.061 -4.258 -9.117 1 96.88 165 TRP B N 1
ATOM 3351 C CA . TRP B 1 165 ? -2.289 -3.682 -9.656 1 96.88 165 TRP B CA 1
ATOM 3352 C C . TRP B 1 165 ? -2.678 -4.355 -10.969 1 96.88 165 TRP B C 1
ATOM 3354 O O . TRP B 1 165 ? -3.834 -4.738 -11.156 1 96.88 165 TRP B O 1
ATOM 3364 N N . GLN B 1 166 ? -1.737 -4.48 -11.828 1 97.12 166 GLN B N 1
ATOM 3365 C CA . GLN B 1 166 ? -1.988 -5.07 -13.141 1 97.12 166 GLN B CA 1
ATOM 3366 C C . GLN B 1 166 ? -2.504 -6.5 -13.008 1 97.12 166 GLN B C 1
ATOM 3368 O O . GLN B 1 166 ? -3.43 -6.898 -13.719 1 97.12 166 GLN B O 1
ATOM 3373 N N . ALA B 1 167 ? -1.908 -7.23 -12.117 1 98.06 167 ALA B N 1
ATOM 3374 C CA . ALA B 1 167 ? -2.336 -8.609 -11.906 1 98.06 167 ALA B CA 1
ATOM 3375 C C . ALA B 1 167 ? -3.754 -8.664 -11.344 1 98.06 167 ALA B C 1
ATOM 3377 O O . ALA B 1 167 ? -4.574 -9.469 -11.789 1 98.06 167 ALA B O 1
ATOM 3378 N N . ALA B 1 168 ? -4.004 -7.824 -10.375 1 97 168 ALA B N 1
ATOM 3379 C CA . ALA B 1 168 ? -5.309 -7.828 -9.719 1 97 168 ALA B CA 1
ATOM 3380 C C . ALA B 1 168 ? -6.402 -7.375 -10.688 1 97 168 ALA B C 1
ATOM 3382 O O . ALA B 1 168 ? -7.496 -7.949 -10.711 1 97 168 ALA B O 1
ATOM 3383 N N . ARG B 1 169 ? -6.109 -6.371 -11.484 1 96.56 169 ARG B N 1
ATOM 3384 C CA . ARG B 1 169 ? -7.098 -5.727 -12.344 1 96.56 169 ARG B CA 1
ATOM 3385 C C . ARG B 1 169 ? -7.32 -6.531 -13.625 1 96.56 169 ARG B C 1
ATOM 3387 O O . ARG B 1 169 ? -8.461 -6.777 -14.016 1 96.56 169 ARG B O 1
ATOM 3394 N N . TYR B 1 170 ? -6.207 -6.977 -14.234 1 96.25 170 TYR B N 1
ATOM 3395 C CA . TYR B 1 170 ? -6.316 -7.492 -15.594 1 96.25 170 TYR B CA 1
ATOM 3396 C C . TYR B 1 170 ? -5.93 -8.961 -15.656 1 96.25 170 TYR B C 1
ATOM 3398 O O . TYR B 1 170 ? -6.027 -9.594 -16.703 1 96.25 170 TYR B O 1
ATOM 3406 N N . GLY B 1 171 ? -5.531 -9.516 -14.523 1 96.81 171 GLY B N 1
ATOM 3407 C CA . GLY B 1 171 ? -5.125 -10.906 -14.531 1 96.81 171 GLY B CA 1
ATOM 3408 C C . GLY B 1 171 ? -4.059 -11.219 -15.562 1 96.81 171 GLY B C 1
ATOM 3409 O O . GLY B 1 171 ? -3.047 -10.516 -15.648 1 96.81 171 GLY B O 1
ATOM 3410 N N . LEU B 1 172 ? -4.293 -12.266 -16.328 1 97.81 172 LEU B N 1
ATOM 3411 C CA . LEU B 1 172 ? -3.303 -12.758 -17.281 1 97.81 172 LEU B CA 1
ATOM 3412 C C . LEU B 1 172 ? -3.115 -11.773 -18.422 1 97.81 172 LEU B C 1
ATOM 3414 O O . LEU B 1 172 ? -2.111 -11.836 -19.141 1 97.81 172 LEU B O 1
ATOM 3418 N N . ASP B 1 173 ? -4.008 -10.859 -18.625 1 96.62 173 ASP B N 1
ATOM 3419 C CA . ASP B 1 173 ? -3.955 -9.938 -19.75 1 96.62 173 ASP B CA 1
ATOM 3420 C C . ASP B 1 173 ? -3.293 -8.625 -19.344 1 96.62 173 ASP B C 1
ATOM 3422 O O . ASP B 1 173 ? -3.109 -7.734 -20.188 1 96.62 173 ASP B O 1
ATOM 3426 N N . GLY B 1 174 ? -2.973 -8.508 -18.062 1 97.06 174 GLY B N 1
ATOM 3427 C CA . GLY B 1 174 ? -2.27 -7.312 -17.609 1 97.06 174 GLY B CA 1
ATOM 3428 C C . GLY B 1 174 ? -0.816 -7.281 -18.047 1 97.06 174 GLY B C 1
ATOM 3429 O O . GLY B 1 174 ? -0.284 -8.281 -18.531 1 97.06 174 GLY B O 1
ATOM 3430 N N . ARG B 1 175 ? -0.245 -6.121 -17.891 1 96.94 175 ARG B N 1
ATOM 3431 C CA . ARG B 1 175 ? 1.172 -5.938 -18.188 1 96.94 175 ARG B CA 1
ATOM 3432 C C . ARG B 1 175 ? 2.035 -6.293 -16.984 1 96.94 175 ARG B C 1
ATOM 3434 O O . ARG B 1 175 ? 1.652 -6.031 -15.844 1 96.94 175 ARG B O 1
ATOM 3441 N N . PHE B 1 176 ? 3.201 -6.883 -17.281 1 97.94 176 PHE B N 1
ATOM 3442 C CA . PHE B 1 176 ? 4.141 -7.289 -16.25 1 97.94 176 PHE B CA 1
ATOM 3443 C C . PHE B 1 176 ? 5.516 -6.68 -16.484 1 97.94 176 PHE B C 1
ATOM 3445 O O . PHE B 1 176 ? 6.012 -6.684 -17.609 1 97.94 176 PHE B O 1
ATOM 3452 N N . VAL B 1 177 ? 6.109 -6.109 -15.461 1 97.06 177 VAL B N 1
ATOM 3453 C CA . VAL B 1 177 ? 7.473 -5.598 -15.508 1 97.06 177 VAL B CA 1
ATOM 3454 C C . VAL B 1 177 ? 8.414 -6.566 -14.797 1 97.06 177 VAL B C 1
ATOM 3456 O O . VAL B 1 177 ? 8.234 -6.863 -13.617 1 97.06 177 VAL B O 1
ATOM 3459 N N . ASP B 1 178 ? 9.398 -7.105 -15.516 1 97 178 ASP B N 1
ATOM 3460 C CA . ASP B 1 178 ? 10.398 -8.023 -14.969 1 97 178 ASP B CA 1
ATOM 3461 C C . ASP B 1 178 ? 11.531 -7.262 -14.281 1 97 178 ASP B C 1
ATOM 3463 O O . ASP B 1 178 ? 12.594 -7.066 -14.875 1 97 178 ASP B O 1
ATOM 3467 N N . ILE B 1 179 ? 11.406 -7.035 -13.062 1 94.19 179 ILE B N 1
ATOM 3468 C CA . ILE B 1 179 ? 12.211 -6.062 -12.328 1 94.19 179 ILE B CA 1
ATOM 3469 C C . ILE B 1 179 ? 13.641 -6.59 -12.172 1 94.19 179 ILE B C 1
ATOM 3471 O O . ILE B 1 179 ? 14.602 -5.832 -12.305 1 94.19 179 ILE B O 1
ATOM 3475 N N . TYR B 1 180 ? 13.828 -7.887 -11.906 1 95.06 180 TYR B N 1
ATOM 3476 C CA . TYR B 1 180 ? 15.164 -8.453 -11.719 1 95.06 180 TYR B CA 1
ATOM 3477 C C . TYR B 1 180 ? 15.734 -8.953 -13.039 1 95.06 180 TYR B C 1
ATOM 3479 O O . TYR B 1 180 ? 16.906 -9.32 -13.117 1 95.06 180 TYR B O 1
ATOM 3487 N N . GLY B 1 181 ? 14.883 -9.047 -14.062 1 94.62 181 GLY B N 1
ATOM 3488 C CA . GLY B 1 181 ? 15.32 -9.547 -15.359 1 94.62 181 GLY B CA 1
ATOM 3489 C C . GLY B 1 181 ? 15.422 -11.055 -15.414 1 94.62 181 GLY B C 1
ATOM 3490 O O . GLY B 1 181 ? 16.125 -11.602 -16.266 1 94.62 181 GLY B O 1
ATOM 3491 N N . LEU B 1 182 ? 14.766 -11.727 -14.531 1 95.19 182 LEU B N 1
ATOM 3492 C CA . LEU B 1 182 ? 14.852 -13.18 -14.461 1 95.19 182 LEU B CA 1
ATOM 3493 C C . LEU B 1 182 ? 14.195 -13.828 -15.672 1 95.19 182 LEU B C 1
ATOM 3495 O O . LEU B 1 182 ? 14.555 -14.938 -16.062 1 95.19 182 LEU B O 1
ATOM 3499 N N . LEU B 1 183 ? 13.18 -13.125 -16.188 1 96.19 183 LEU B N 1
ATOM 3500 C CA . LEU B 1 183 ? 12.414 -13.711 -17.281 1 96.19 183 LEU B CA 1
ATOM 3501 C C . LEU B 1 183 ? 12.922 -13.211 -18.641 1 96.19 183 LEU B C 1
ATOM 3503 O O . LEU B 1 183 ? 12.438 -13.641 -19.688 1 96.19 183 LEU B O 1
ATOM 3507 N N . GLY B 1 184 ? 13.891 -12.289 -18.703 1 88.94 184 GLY B N 1
ATOM 3508 C CA . GLY B 1 184 ? 14.656 -11.914 -19.875 1 88.94 184 GLY B CA 1
ATOM 3509 C C . GLY B 1 184 ? 13.938 -10.914 -20.766 1 88.94 184 GLY B C 1
ATOM 3510 O O . GLY B 1 184 ? 14.305 -10.734 -21.922 1 88.94 184 GLY B O 1
ATOM 3511 N N . SER B 1 185 ? 12.773 -10.312 -20.359 1 79.44 185 SER B N 1
ATOM 3512 C CA . SER B 1 185 ? 12.039 -9.336 -21.156 1 79.44 185 SER B CA 1
ATOM 3513 C C . SER B 1 185 ? 11.383 -8.273 -20.281 1 79.44 185 SER B C 1
ATOM 3515 O O . SER B 1 185 ? 10.992 -8.555 -19.156 1 79.44 185 SER B O 1
ATOM 3517 N N . SER B 1 186 ? 11.328 -7.047 -20.875 1 76.5 186 SER B N 1
ATOM 3518 C CA . SER B 1 186 ? 10.766 -5.957 -20.094 1 76.5 186 SER B CA 1
ATOM 3519 C C . SER B 1 186 ? 9.336 -5.645 -20.516 1 76.5 186 SER B C 1
ATOM 3521 O O . SER B 1 186 ? 8.617 -4.914 -19.828 1 76.5 186 SER B O 1
ATOM 3523 N N . ASP B 1 187 ? 8.789 -6.184 -21.469 1 84.06 187 ASP B N 1
ATOM 3524 C CA . ASP B 1 187 ? 7.438 -5.93 -21.953 1 84.06 187 ASP B CA 1
ATOM 3525 C C . ASP B 1 187 ? 6.656 -7.234 -22.109 1 84.06 187 ASP B C 1
ATOM 3527 O O . ASP B 1 187 ? 6.637 -7.836 -23.188 1 84.06 187 ASP B O 1
ATOM 3531 N N . LEU B 1 188 ? 6.152 -7.66 -21.016 1 95.31 188 LEU B N 1
ATOM 3532 C CA . LEU B 1 188 ? 5.414 -8.914 -20.984 1 95.31 188 LEU B CA 1
ATOM 3533 C C . LEU B 1 188 ? 3.988 -8.703 -20.5 1 95.31 188 LEU B C 1
ATOM 3535 O O . LEU B 1 188 ? 3.736 -7.816 -19.672 1 95.31 188 LEU B O 1
ATOM 3539 N N . THR B 1 189 ? 3.094 -9.461 -21.141 1 97.06 189 THR B N 1
ATOM 3540 C CA . THR B 1 189 ? 1.853 -9.688 -20.406 1 97.06 189 THR B CA 1
ATOM 3541 C C . THR B 1 189 ? 2.059 -10.711 -19.297 1 97.06 189 THR B C 1
ATOM 3543 O O . THR B 1 189 ? 3.057 -11.438 -19.297 1 97.06 189 THR B O 1
ATOM 3546 N N . PHE B 1 190 ? 1.167 -10.773 -18.359 1 98.19 190 PHE B N 1
ATOM 3547 C CA . PHE B 1 190 ? 1.272 -11.789 -17.312 1 98.19 190 PHE B CA 1
ATOM 3548 C C . PHE B 1 190 ? 1.189 -13.188 -17.906 1 98.19 190 PHE B C 1
ATOM 3550 O O . PHE B 1 190 ? 1.793 -14.125 -17.391 1 98.19 190 PHE B O 1
ATOM 3557 N N . ARG B 1 191 ? 0.429 -13.336 -19.031 1 97.75 191 ARG B N 1
ATOM 3558 C CA . ARG B 1 191 ? 0.381 -14.602 -19.75 1 97.75 191 ARG B CA 1
ATOM 3559 C C . ARG B 1 191 ? 1.768 -15.008 -20.234 1 97.75 191 ARG B C 1
ATOM 3561 O O . ARG B 1 191 ? 2.197 -16.141 -20.031 1 97.75 191 ARG B O 1
ATOM 3568 N N . GLN B 1 192 ? 2.402 -14.094 -20.875 1 97.44 192 GLN B N 1
ATOM 3569 C CA . GLN B 1 192 ? 3.756 -14.336 -21.375 1 97.44 192 GLN B CA 1
ATOM 3570 C C . GLN B 1 192 ? 4.73 -14.555 -20.219 1 97.44 192 GLN B C 1
ATOM 3572 O O . GLN B 1 192 ? 5.602 -15.422 -20.297 1 97.44 192 GLN B O 1
ATOM 3577 N N . ALA B 1 193 ? 4.633 -13.766 -19.172 1 98.19 193 ALA B N 1
ATOM 3578 C CA . ALA B 1 193 ? 5.492 -13.898 -18 1 98.19 193 ALA B CA 1
ATOM 3579 C C . ALA B 1 193 ? 5.332 -15.273 -17.344 1 98.19 193 ALA B C 1
ATOM 3581 O O . ALA B 1 193 ? 6.316 -15.883 -16.922 1 98.19 193 ALA B O 1
ATOM 3582 N N . ALA B 1 194 ? 4.09 -15.727 -17.234 1 98.19 194 ALA B N 1
ATOM 3583 C CA . ALA B 1 194 ? 3.83 -17.047 -16.672 1 98.19 194 ALA B CA 1
ATOM 3584 C C . ALA B 1 194 ? 4.5 -18.141 -17.5 1 98.19 194 ALA B C 1
ATOM 3586 O O . ALA B 1 194 ? 5.125 -19.047 -16.938 1 98.19 194 ALA B O 1
ATOM 3587 N N . ASP B 1 195 ? 4.332 -18.047 -18.781 1 97.06 195 ASP B N 1
ATOM 3588 C CA . ASP B 1 195 ? 4.957 -19.016 -19.672 1 97.06 195 ASP B CA 1
ATOM 3589 C C . ASP B 1 195 ? 6.473 -19.047 -19.469 1 97.06 195 ASP B C 1
ATOM 3591 O O . ASP B 1 195 ? 7.07 -20.125 -19.375 1 97.06 195 ASP B O 1
ATOM 3595 N N . LYS B 1 196 ? 7.109 -17.906 -19.438 1 97.44 196 LYS B N 1
ATOM 3596 C CA . LYS B 1 196 ? 8.547 -17.797 -19.219 1 97.44 196 LYS B CA 1
ATOM 3597 C C . LYS B 1 196 ? 8.938 -18.312 -17.844 1 97.44 196 LYS B C 1
ATOM 3599 O O . LYS B 1 196 ? 9.992 -18.938 -17.672 1 97.44 196 LYS B O 1
ATOM 3604 N N . LEU B 1 197 ? 8.133 -18.016 -16.875 1 97.94 197 LEU B N 1
ATOM 3605 C CA . LEU B 1 197 ? 8.391 -18.516 -15.531 1 97.94 197 LEU B CA 1
ATOM 3606 C C . LEU B 1 197 ? 8.375 -20.031 -15.492 1 97.94 197 LEU B C 1
ATOM 3608 O O . LEU B 1 197 ? 9.227 -20.656 -14.852 1 97.94 197 LEU B O 1
ATOM 3612 N N . PHE B 1 198 ? 7.391 -20.625 -16.188 1 97.88 198 PHE B N 1
ATOM 3613 C CA . PHE B 1 198 ? 7.309 -22.078 -16.25 1 97.88 198 PHE B CA 1
ATOM 3614 C C . PHE B 1 198 ? 8.578 -22.672 -16.875 1 97.88 198 PHE B C 1
ATOM 3616 O O . PHE B 1 198 ? 9.078 -23.703 -16.406 1 97.88 198 PHE B O 1
ATOM 3623 N N . GLN B 1 199 ? 9.062 -22 -17.859 1 96.88 199 GLN B N 1
ATOM 3624 C CA . GLN B 1 199 ? 10.305 -22.438 -18.469 1 96.88 199 GLN B CA 1
ATOM 3625 C C . GLN B 1 199 ? 11.477 -22.297 -17.5 1 96.88 199 GLN B C 1
ATOM 3627 O O . GLN B 1 199 ? 12.32 -23.203 -17.406 1 96.88 199 GLN B O 1
ATOM 3632 N N . LEU B 1 200 ? 11.516 -21.219 -16.828 1 96.75 200 LEU B N 1
ATOM 3633 C CA . LEU B 1 200 ? 12.586 -20.938 -15.875 1 96.75 200 LEU B CA 1
ATOM 3634 C C . LEU B 1 200 ? 12.656 -22.016 -14.805 1 96.75 200 LEU B C 1
ATOM 3636 O O . LEU B 1 200 ? 13.75 -22.438 -14.406 1 96.75 200 LEU B O 1
ATOM 3640 N N . ILE B 1 201 ? 11.523 -22.531 -14.352 1 98 201 ILE B N 1
ATOM 3641 C CA . ILE B 1 201 ? 11.531 -23.406 -13.188 1 98 201 ILE B CA 1
ATOM 3642 C C . ILE B 1 201 ? 11.492 -24.859 -13.648 1 98 201 ILE B C 1
ATOM 3644 O O . ILE B 1 201 ? 11.523 -25.781 -12.82 1 98 201 ILE B O 1
ATOM 3648 N N . GLN B 1 202 ? 11.438 -25.141 -14.906 1 97.75 202 GLN B N 1
ATOM 3649 C CA . GLN B 1 202 ? 11.273 -26.469 -15.469 1 97.75 202 GLN B CA 1
ATOM 3650 C C . GLN B 1 202 ? 12.336 -27.422 -14.93 1 97.75 202 GLN B C 1
ATOM 3652 O O . GLN B 1 202 ? 12.023 -28.547 -14.531 1 97.75 202 GLN B O 1
ATOM 3657 N N . PRO B 1 203 ? 13.664 -27.047 -14.906 1 98 203 PRO B N 1
ATOM 3658 C CA . PRO B 1 203 ? 14.656 -27.969 -14.359 1 98 203 PRO B CA 1
ATOM 3659 C C . PRO B 1 203 ? 14.336 -28.406 -12.93 1 98 203 PRO B C 1
ATOM 3661 O O . PRO B 1 203 ? 14.586 -29.547 -12.555 1 98 203 PRO B O 1
ATOM 3664 N N . VAL B 1 204 ? 13.758 -27.516 -12.148 1 98.12 204 VAL B N 1
ATOM 3665 C CA . VAL B 1 204 ? 13.445 -27.812 -10.758 1 98.12 204 VAL B CA 1
ATOM 3666 C C . VAL B 1 204 ? 12.219 -28.734 -10.688 1 98.12 204 VAL B C 1
ATOM 3668 O O . VAL B 1 204 ? 12.203 -29.688 -9.914 1 98.12 204 VAL B O 1
ATOM 3671 N N . THR B 1 205 ? 11.188 -28.375 -11.516 1 98.06 205 THR B N 1
ATOM 3672 C CA . THR B 1 205 ? 10 -29.203 -11.484 1 98.06 205 THR B CA 1
ATOM 3673 C C . THR B 1 205 ? 10.32 -30.625 -11.977 1 98.06 205 THR B C 1
ATOM 3675 O O . THR B 1 205 ? 9.727 -31.594 -11.516 1 98.06 205 THR B O 1
ATOM 3678 N N . ASP B 1 206 ? 11.25 -30.766 -12.859 1 98.06 206 ASP B N 1
ATOM 3679 C CA . ASP B 1 206 ? 11.727 -32.062 -13.281 1 98.06 206 ASP B CA 1
ATOM 3680 C C . ASP B 1 206 ? 12.383 -32.812 -12.125 1 98.06 206 ASP B C 1
ATOM 3682 O O . ASP B 1 206 ? 12.062 -33.969 -11.859 1 98.06 206 ASP B O 1
ATOM 3686 N N . ARG B 1 207 ? 13.273 -32.094 -11.453 1 98.12 207 ARG B N 1
ATOM 3687 C CA . ARG B 1 207 ? 13.984 -32.656 -10.312 1 98.12 207 ARG B CA 1
ATOM 3688 C C . ARG B 1 207 ? 13 -33.094 -9.234 1 98.12 207 ARG B C 1
ATOM 3690 O O . ARG B 1 207 ? 13.195 -34.156 -8.609 1 98.12 207 ARG B O 1
ATOM 3697 N N . PHE B 1 208 ? 11.922 -32.344 -9.055 1 97.75 208 PHE B N 1
ATOM 3698 C CA . PHE B 1 208 ? 10.969 -32.594 -7.988 1 97.75 208 PHE B CA 1
ATOM 3699 C C . PHE B 1 208 ? 9.867 -33.531 -8.469 1 97.75 208 PHE B C 1
ATOM 3701 O O . PHE B 1 208 ? 9.016 -33.969 -7.68 1 97.75 208 PHE B O 1
ATOM 3708 N N . HIS B 1 209 ? 9.805 -33.906 -9.758 1 97.69 209 HIS B N 1
ATOM 3709 C CA . HIS B 1 209 ? 8.805 -34.781 -10.383 1 97.69 209 HIS B CA 1
ATOM 3710 C C . HIS B 1 209 ? 7.406 -34.156 -10.25 1 97.69 209 HIS B C 1
ATOM 3712 O O . HIS B 1 209 ? 6.449 -34.875 -9.914 1 97.69 209 HIS B O 1
ATOM 3718 N N . THR B 1 210 ? 7.371 -32.875 -10.438 1 96.81 210 THR B N 1
ATOM 3719 C CA . THR B 1 210 ? 6.094 -32.188 -10.32 1 96.81 210 THR B CA 1
ATOM 3720 C C . THR B 1 210 ? 5.719 -31.516 -11.641 1 96.81 210 THR B C 1
ATOM 3722 O O . THR B 1 210 ? 4.793 -30.703 -11.688 1 96.81 210 THR B O 1
ATOM 3725 N N . THR B 1 211 ? 6.387 -31.828 -12.703 1 96.62 211 THR B N 1
ATOM 3726 C CA . THR B 1 211 ? 6.148 -31.234 -14.016 1 96.62 211 THR B CA 1
ATOM 3727 C C . THR B 1 211 ? 4.711 -31.484 -14.469 1 96.62 211 THR B C 1
ATOM 3729 O O . THR B 1 211 ? 4.109 -30.625 -15.117 1 96.62 211 THR B O 1
ATOM 3732 N N . GLY B 1 212 ? 4.18 -32.594 -14.156 1 94.75 212 GLY B N 1
ATOM 3733 C CA . GLY B 1 212 ? 2.809 -32.906 -14.531 1 94.75 212 GLY B CA 1
ATOM 3734 C C . GLY B 1 212 ? 1.794 -31.938 -13.961 1 94.75 212 GLY B C 1
ATOM 3735 O O . GLY B 1 212 ? 0.842 -31.562 -14.648 1 94.75 212 GLY B O 1
ATOM 3736 N N . TYR B 1 213 ? 2.01 -31.578 -12.719 1 94.94 213 TYR B N 1
ATOM 3737 C CA . TYR B 1 213 ? 1.11 -30.625 -12.086 1 94.94 213 TYR B CA 1
ATOM 3738 C C . TYR B 1 213 ? 1.2 -29.25 -12.766 1 94.94 213 TYR B C 1
ATOM 3740 O O . TYR B 1 213 ? 0.184 -28.594 -12.961 1 94.94 213 TYR B O 1
ATOM 3748 N N . VAL B 1 214 ? 2.414 -28.859 -13.133 1 95.81 214 VAL B N 1
ATOM 3749 C CA . VAL B 1 214 ? 2.633 -27.562 -13.773 1 95.81 214 VAL B CA 1
ATOM 3750 C C . VAL B 1 214 ? 1.986 -27.547 -15.156 1 95.81 214 VAL B C 1
ATOM 3752 O O . VAL B 1 214 ? 1.409 -26.547 -15.57 1 95.81 214 VAL B O 1
ATOM 3755 N N . ARG B 1 215 ? 2.049 -28.641 -15.828 1 93.06 215 ARG B N 1
ATOM 3756 C CA . ARG B 1 215 ? 1.451 -28.75 -17.156 1 93.06 215 ARG B CA 1
ATOM 3757 C C . ARG B 1 215 ? -0.054 -28.516 -17.109 1 93.06 215 ARG B C 1
ATOM 3759 O O . ARG B 1 215 ? -0.621 -27.875 -18 1 93.06 215 ARG B O 1
ATOM 3766 N N . GLU B 1 216 ? -0.641 -29.047 -16.109 1 87.88 216 GLU B N 1
ATOM 3767 C CA . GLU B 1 216 ? -2.076 -28.844 -15.938 1 87.88 216 GLU B CA 1
ATOM 3768 C C . GLU B 1 216 ? -2.395 -27.359 -15.719 1 87.88 216 GLU B C 1
ATOM 3770 O O . GLU B 1 216 ? -3.395 -26.859 -16.234 1 87.88 216 GLU B O 1
ATOM 3775 N N . LEU B 1 217 ? -1.535 -26.703 -14.977 1 91.38 217 LEU B N 1
ATOM 3776 C CA . LEU B 1 217 ? -1.729 -25.281 -14.703 1 91.38 217 LEU B CA 1
ATOM 3777 C C . LEU B 1 217 ? -1.521 -24.469 -15.969 1 91.38 217 LEU B C 1
ATOM 3779 O O . LEU B 1 217 ? -2.182 -23.438 -16.172 1 91.38 217 LEU B O 1
ATOM 3783 N N . CYS B 1 218 ? -0.696 -24.984 -16.812 1 92.56 218 CYS B N 1
ATOM 3784 C CA . CYS B 1 218 ? -0.39 -24.281 -18.062 1 92.56 218 CYS B CA 1
ATOM 3785 C C . CYS B 1 218 ? -1.642 -24.109 -18.922 1 92.56 218 CYS B C 1
ATOM 3787 O O . CYS B 1 218 ? -1.753 -23.156 -19.688 1 92.56 218 CYS B O 1
ATOM 3789 N N . LYS B 1 219 ? -2.572 -24.922 -18.734 1 90.56 219 LYS B N 1
ATOM 3790 C CA . LYS B 1 219 ? -3.805 -24.875 -19.516 1 90.56 219 LYS B CA 1
ATOM 3791 C C . LYS B 1 219 ? -4.574 -23.594 -19.25 1 90.56 219 LYS B C 1
ATOM 3793 O O . LYS B 1 219 ? -5.355 -23.141 -20.094 1 90.56 219 LYS B O 1
ATOM 3798 N N . ILE B 1 220 ? -4.312 -23.031 -18.125 1 92.69 220 ILE B N 1
ATOM 3799 C CA . ILE B 1 220 ? -5.008 -21.812 -17.734 1 92.69 220 ILE B CA 1
ATOM 3800 C C . ILE B 1 220 ? -4.602 -20.656 -18.656 1 92.69 220 ILE B C 1
ATOM 3802 O O . ILE B 1 220 ? -5.363 -19.719 -18.859 1 92.69 220 ILE B O 1
ATOM 3806 N N . LEU B 1 221 ? -3.445 -20.719 -19.234 1 95.38 221 LEU B N 1
ATOM 3807 C CA . LEU B 1 221 ? -2.959 -19.656 -20.109 1 95.38 221 LEU B CA 1
ATOM 3808 C C . LEU B 1 221 ? -3.828 -19.547 -21.359 1 95.38 221 LEU B C 1
ATOM 3810 O O . LEU B 1 221 ? -3.961 -18.469 -21.938 1 95.38 221 LEU B O 1
ATOM 3814 N N . GLU B 1 222 ? -4.457 -20.625 -21.688 1 92.88 222 GLU B N 1
ATOM 3815 C CA . GLU B 1 222 ? -5.328 -20.656 -22.859 1 92.88 222 GLU B CA 1
ATOM 3816 C C . GLU B 1 222 ? -6.797 -20.578 -22.453 1 92.88 222 GLU B C 1
ATOM 3818 O O . GLU B 1 222 ? -7.598 -19.906 -23.109 1 92.88 222 GLU B O 1
ATOM 3823 N N . GLN B 1 223 ? -7.152 -21.234 -21.406 1 90.69 223 GLN B N 1
ATOM 3824 C CA . GLN B 1 223 ? -8.547 -21.438 -21.047 1 90.69 223 GLN B CA 1
ATOM 3825 C C . GLN B 1 223 ? -9.055 -20.312 -20.141 1 90.69 223 GLN B C 1
ATOM 3827 O O . GLN B 1 223 ? -10.266 -20.125 -19.984 1 90.69 223 GLN B O 1
ATOM 3832 N N . GLY B 1 224 ? -8.117 -19.609 -19.5 1 92.25 224 GLY B N 1
ATOM 3833 C CA . GLY B 1 224 ? -8.516 -18.562 -18.578 1 92.25 224 GLY B CA 1
ATOM 3834 C C . GLY B 1 224 ? -8.477 -19 -17.125 1 92.25 224 GLY B C 1
ATOM 3835 O O . GLY B 1 224 ? -8.328 -20.188 -16.828 1 92.25 224 GLY B O 1
ATOM 3836 N N . THR B 1 225 ? -8.625 -18.078 -16.297 1 93.31 225 THR B N 1
ATOM 3837 C CA . THR B 1 225 ? -8.531 -18.297 -14.867 1 93.31 225 THR B CA 1
ATOM 3838 C C . THR B 1 225 ? -9.914 -18.562 -14.273 1 93.31 225 THR B C 1
ATOM 3840 O O . THR B 1 225 ? -10.914 -18.594 -14.992 1 93.31 225 THR B O 1
ATOM 3843 N N . GLY B 1 226 ? -9.922 -18.812 -12.875 1 91.5 226 GLY B N 1
ATOM 3844 C CA . GLY B 1 226 ? -11.188 -18.953 -12.18 1 91.5 226 GLY B CA 1
ATOM 3845 C C . GLY B 1 226 ? -12.102 -17.75 -12.344 1 91.5 226 GLY B C 1
ATOM 3846 O O . GLY B 1 226 ? -13.32 -17.891 -12.438 1 91.5 226 GLY B O 1
ATOM 3847 N N . ALA B 1 227 ? -11.523 -16.594 -12.359 1 93.31 227 ALA B N 1
ATOM 3848 C CA . ALA B 1 227 ? -12.305 -15.375 -12.547 1 93.31 227 ALA B CA 1
ATOM 3849 C C . ALA B 1 227 ? -12.992 -15.367 -13.914 1 93.31 227 ALA B C 1
ATOM 3851 O O . ALA B 1 227 ? -14.164 -15.008 -14.023 1 93.31 227 ALA B O 1
ATOM 3852 N N . ASP B 1 228 ? -12.273 -15.75 -14.922 1 92.56 228 ASP B N 1
ATOM 3853 C CA . ASP B 1 228 ? -12.836 -15.82 -16.266 1 92.56 228 ASP B CA 1
ATOM 3854 C C . ASP B 1 228 ? -13.992 -16.812 -16.328 1 92.56 228 ASP B C 1
ATOM 3856 O O . ASP B 1 228 ? -15.039 -16.516 -16.906 1 92.56 228 ASP B O 1
ATOM 3860 N N . ARG B 1 229 ? -13.758 -17.906 -15.758 1 90.31 229 ARG B N 1
ATOM 3861 C CA . ARG B 1 229 ? -14.781 -18.953 -15.758 1 90.31 229 ARG B CA 1
ATOM 3862 C C . ARG B 1 229 ? -16.031 -18.484 -15 1 90.31 229 ARG B C 1
ATOM 3864 O O . ARG B 1 229 ? -17.156 -18.75 -15.438 1 90.31 229 ARG B O 1
ATOM 3871 N N . GLN B 1 230 ? -15.828 -17.875 -13.891 1 90.56 230 GLN B N 1
ATOM 3872 C CA . GLN B 1 230 ? -16.938 -17.344 -13.117 1 90.56 230 GLN B CA 1
ATOM 3873 C C . GLN B 1 230 ? -17.781 -16.375 -13.938 1 90.56 230 GLN B C 1
ATOM 3875 O O . GLN B 1 230 ? -19.016 -16.438 -13.93 1 90.56 230 GLN B O 1
ATOM 3880 N N . ARG B 1 231 ? -17.172 -15.523 -14.617 1 89.62 231 ARG B N 1
ATOM 3881 C CA . ARG B 1 231 ? -17.891 -14.555 -15.438 1 89.62 231 ARG B CA 1
ATOM 3882 C C . ARG B 1 231 ? -18.656 -15.258 -16.562 1 89.62 231 ARG B C 1
ATOM 3884 O O . ARG B 1 231 ? -19.766 -14.859 -16.891 1 89.62 231 ARG B O 1
ATOM 3891 N N . GLN B 1 232 ? -18 -16.219 -17.141 1 88 232 GLN B N 1
ATOM 3892 C CA . GLN B 1 232 ? -18.641 -16.984 -18.203 1 88 232 GLN B CA 1
ATOM 3893 C C . GLN B 1 232 ? -19.906 -17.672 -17.688 1 88 232 GLN B C 1
ATOM 3895 O O . GLN B 1 232 ? -20.922 -17.688 -18.359 1 88 232 GLN B O 1
ATOM 3900 N N . LEU B 1 233 ? -19.812 -18.219 -16.516 1 86.94 233 LEU B N 1
ATOM 3901 C CA . LEU B 1 233 ? -20.906 -19 -15.953 1 86.94 233 LEU B CA 1
ATOM 3902 C C . LEU B 1 233 ? -22 -18.078 -15.398 1 86.94 233 LEU B C 1
ATOM 3904 O O . LEU B 1 233 ? -23.188 -18.438 -15.438 1 86.94 233 LEU B O 1
ATOM 3908 N N . ALA B 1 234 ? -21.578 -17.062 -14.773 1 84.38 234 ALA B N 1
ATOM 3909 C CA . ALA B 1 234 ? -22.547 -16.156 -14.156 1 84.38 234 ALA B CA 1
ATOM 3910 C C . ALA B 1 234 ? -23.453 -15.508 -15.211 1 84.38 234 ALA B C 1
ATOM 3912 O O . ALA B 1 234 ? -24.594 -15.164 -14.93 1 84.38 234 ALA B O 1
ATOM 3913 N N . GLY B 1 235 ? -23.062 -15.617 -16.391 1 72.38 235 GLY B N 1
ATOM 3914 C CA . GLY B 1 235 ? -23.906 -15.141 -17.469 1 72.38 235 GLY B CA 1
ATOM 3915 C C . GLY B 1 235 ? -23.938 -13.625 -17.578 1 72.38 235 GLY B C 1
ATOM 3916 O O . GLY B 1 235 ? -23.125 -12.938 -16.969 1 72.38 235 GLY B O 1
ATOM 3917 N N . GLY B 1 236 ? -24.859 -13.07 -18.5 1 63.41 236 GLY B N 1
ATOM 3918 C CA . GLY B 1 236 ? -24.969 -11.68 -18.922 1 63.41 236 GLY B CA 1
ATOM 3919 C C . GLY B 1 236 ? -25.578 -10.781 -17.859 1 63.41 236 GLY B C 1
ATOM 3920 O O . GLY B 1 236 ? -25.234 -10.898 -16.672 1 63.41 236 GLY B O 1
ATOM 3921 N N . GLU B 1 237 ? -26.688 -10.109 -18.094 1 59.19 237 GLU B N 1
ATOM 3922 C CA . GLU B 1 237 ? -27.266 -9.023 -17.312 1 59.19 237 GLU B CA 1
ATOM 3923 C C . GLU B 1 237 ? -27.781 -9.531 -15.961 1 59.19 237 GLU B C 1
ATOM 3925 O O . GLU B 1 237 ? -27.578 -8.883 -14.938 1 59.19 237 GLU B O 1
ATOM 3930 N N . LYS B 1 238 ? -28.5 -10.625 -16.062 1 60.03 238 LYS B N 1
ATOM 3931 C CA . LYS B 1 238 ? -29 -11.227 -14.82 1 60.03 238 LYS B CA 1
ATOM 3932 C C . LYS B 1 238 ? -28.109 -12.375 -14.375 1 60.03 238 LYS B C 1
ATOM 3934 O O . LYS B 1 238 ? -28.219 -13.5 -14.875 1 60.03 238 LYS B O 1
ATOM 3939 N N . LYS B 1 239 ? -27.125 -11.961 -13.352 1 71 239 LYS B N 1
ATOM 3940 C CA . LYS B 1 239 ? -26.141 -12.93 -12.906 1 71 239 LYS B CA 1
ATOM 3941 C C . LYS B 1 239 ? -26.781 -14.07 -12.125 1 71 239 LYS B C 1
ATOM 3943 O O . LYS B 1 239 ? -27.578 -13.828 -11.211 1 71 239 LYS B O 1
ATOM 3948 N N . ASN B 1 240 ? -26.531 -15.266 -12.656 1 78.44 240 ASN B N 1
ATOM 3949 C CA . ASN B 1 240 ? -27.016 -16.453 -11.953 1 78.44 240 ASN B CA 1
ATOM 3950 C C . ASN B 1 240 ? -25.938 -17.078 -11.078 1 78.44 240 ASN B C 1
ATOM 3952 O O . ASN B 1 240 ? -25.297 -18.047 -11.484 1 78.44 240 ASN B O 1
ATOM 3956 N N . PHE B 1 241 ? -25.797 -16.547 -9.93 1 84.38 241 PHE B N 1
ATOM 3957 C CA . PHE B 1 241 ? -24.734 -16.953 -9.031 1 84.38 241 PHE B CA 1
ATOM 3958 C C . PHE B 1 241 ? -24.953 -18.375 -8.531 1 84.38 241 PHE B C 1
ATOM 3960 O O . PHE B 1 241 ? -24 -19.125 -8.32 1 84.38 241 PHE B O 1
ATOM 3967 N N . LYS B 1 242 ? -26.156 -18.656 -8.344 1 81.31 242 LYS B N 1
ATOM 3968 C CA . LYS B 1 242 ? -26.469 -20 -7.863 1 81.31 242 LYS B CA 1
ATOM 3969 C C . LYS B 1 242 ? -25.984 -21.062 -8.859 1 81.31 242 LYS B C 1
ATOM 3971 O O . LYS B 1 242 ? -25.312 -22.016 -8.484 1 81.31 242 LYS B O 1
ATOM 3976 N N . GLU B 1 243 ? -26.344 -20.859 -10.062 1 80.44 243 GLU B N 1
ATOM 3977 C CA . GLU B 1 243 ? -25.938 -21.797 -11.102 1 80.44 243 GLU B CA 1
ATOM 3978 C C . GLU B 1 243 ? -24.422 -21.812 -11.266 1 80.44 243 GLU B C 1
ATOM 3980 O O . GLU B 1 243 ? -23.828 -22.859 -11.5 1 80.44 243 GLU B O 1
ATOM 3985 N N . MET B 1 244 ? -23.844 -20.672 -11.188 1 83.31 244 MET B N 1
ATOM 3986 C CA . MET B 1 244 ? -22.391 -20.578 -11.266 1 83.31 244 MET B CA 1
ATOM 3987 C C . MET B 1 244 ? -21.734 -21.406 -10.18 1 83.31 244 MET B C 1
ATOM 3989 O O . MET B 1 244 ? -20.812 -22.188 -10.461 1 83.31 244 MET B O 1
ATOM 3993 N N . ILE B 1 245 ? -22.219 -21.328 -8.977 1 82.38 245 ILE B N 1
ATOM 3994 C CA . ILE B 1 245 ? -21.641 -22.016 -7.832 1 82.38 245 ILE B CA 1
ATOM 3995 C C . ILE B 1 245 ? -21.797 -23.531 -8.008 1 82.38 245 ILE B C 1
ATOM 3997 O O . ILE B 1 245 ? -20.859 -24.297 -7.738 1 82.38 245 ILE B O 1
ATOM 4001 N N . ILE B 1 246 ? -22.922 -23.906 -8.516 1 80.31 246 ILE B N 1
ATOM 4002 C CA . ILE B 1 246 ? -23.188 -25.328 -8.742 1 80.31 246 ILE B CA 1
ATOM 4003 C C . ILE B 1 246 ? -22.219 -25.859 -9.805 1 80.31 246 ILE B C 1
ATOM 4005 O O . ILE B 1 246 ? -21.625 -26.922 -9.633 1 80.31 246 ILE B O 1
ATOM 4009 N N . SER B 1 247 ? -22.078 -25.094 -10.781 1 82.06 247 SER B N 1
ATOM 4010 C CA . SER B 1 247 ? -21.188 -25.5 -11.859 1 82.06 247 SER B CA 1
ATOM 4011 C C . SER B 1 247 ? -19.734 -25.594 -11.383 1 82.06 247 SER B C 1
ATOM 4013 O O . SER B 1 247 ? -19.031 -26.562 -11.695 1 82.06 247 SER B O 1
ATOM 4015 N N . LEU B 1 248 ? -19.344 -24.703 -10.68 1 82.38 248 LEU B N 1
ATOM 4016 C CA . LEU B 1 248 ? -17.969 -24.688 -10.172 1 82.38 248 LEU B CA 1
ATOM 4017 C C . LEU B 1 248 ? -17.719 -25.844 -9.219 1 82.38 248 LEU B C 1
ATOM 4019 O O . LEU B 1 248 ? -16.641 -26.453 -9.227 1 82.38 248 LEU B O 1
ATOM 4023 N N . ARG B 1 249 ? -18.688 -26.125 -8.406 1 77.75 249 ARG B N 1
ATOM 4024 C CA . ARG B 1 249 ? -18.562 -27.25 -7.484 1 77.75 249 ARG B CA 1
ATOM 4025 C C . ARG B 1 249 ? -18.406 -28.562 -8.242 1 77.75 249 ARG B C 1
ATOM 4027 O O . ARG B 1 249 ? -17.578 -29.391 -7.879 1 77.75 249 ARG B O 1
ATOM 4034 N N . ASN B 1 250 ? -19.109 -28.672 -9.273 1 75.81 250 ASN B N 1
ATOM 4035 C CA . ASN B 1 250 ? -19.047 -29.891 -10.07 1 75.81 250 ASN B CA 1
ATOM 4036 C C . ASN B 1 250 ? -17.719 -30.016 -10.797 1 75.81 250 ASN B C 1
ATOM 4038 O O . ASN B 1 250 ? -17.234 -31.141 -11.023 1 75.81 250 ASN B O 1
ATOM 4042 N N . ASP B 1 251 ? -17.203 -28.906 -11.062 1 75.25 251 ASP B N 1
ATOM 4043 C CA . ASP B 1 251 ? -15.969 -28.891 -11.859 1 75.25 251 ASP B CA 1
ATOM 4044 C C . ASP B 1 251 ? -14.742 -28.938 -10.961 1 75.25 251 ASP B C 1
ATOM 4046 O O . ASP B 1 251 ? -13.609 -29.062 -11.445 1 75.25 251 ASP B O 1
ATOM 4050 N N . TYR B 1 252 ? -15.023 -28.938 -9.695 1 77.56 252 TYR B N 1
ATOM 4051 C CA . TYR B 1 252 ? -13.914 -28.75 -8.766 1 77.56 252 TYR B CA 1
ATOM 4052 C C . TYR B 1 252 ? -12.891 -29.859 -8.898 1 77.56 252 TYR B C 1
ATOM 4054 O O . TYR B 1 252 ? -11.68 -29.609 -8.898 1 77.56 252 TYR B O 1
ATOM 4062 N N . TRP B 1 253 ? -13.383 -31.062 -9.062 1 71.94 253 TRP B N 1
ATOM 4063 C CA . TRP B 1 253 ? -12.484 -32.219 -9.055 1 71.94 253 TRP B CA 1
ATOM 4064 C C . TRP B 1 253 ? -12.117 -32.625 -10.477 1 71.94 253 TRP B C 1
ATOM 4066 O O . TRP B 1 253 ? -11.32 -33.531 -10.68 1 71.94 253 TRP B O 1
ATOM 4076 N N . LEU B 1 254 ? -12.75 -31.969 -11.469 1 68.06 254 LEU B N 1
ATOM 4077 C CA . LEU B 1 254 ? -12.555 -32.375 -12.859 1 68.06 254 LEU B CA 1
ATOM 4078 C C . LEU B 1 254 ? -11.258 -31.812 -13.422 1 68.06 254 LEU B C 1
ATOM 4080 O O . LEU B 1 254 ? -10.898 -30.672 -13.125 1 68.06 254 LEU B O 1
ATOM 4084 N N . ARG B 1 255 ? -10.516 -32.812 -14.031 1 60.09 255 ARG B N 1
ATOM 4085 C CA . ARG B 1 255 ? -9.336 -32.375 -14.773 1 60.09 255 ARG B CA 1
ATOM 4086 C C . ARG B 1 255 ? -9.727 -31.75 -16.094 1 60.09 255 ARG B C 1
ATOM 4088 O O . ARG B 1 255 ? -10.703 -32.156 -16.734 1 60.09 255 ARG B O 1
ATOM 4095 N N . GLU B 1 256 ? -9.383 -30.484 -16.266 1 51.75 256 GLU B N 1
ATOM 4096 C CA . GLU B 1 256 ? -9.672 -29.922 -17.578 1 51.75 256 GLU B CA 1
ATOM 4097 C C . GLU B 1 256 ? -9.266 -30.875 -18.703 1 51.75 256 GLU B C 1
ATOM 4099 O O . GLU B 1 256 ? -8.172 -31.453 -18.672 1 51.75 256 GLU B O 1
ATOM 4104 N N . GLN B 1 257 ? -10.312 -31.594 -19.328 1 48.22 257 GLN B N 1
ATOM 4105 C CA . GLN B 1 257 ? -10.047 -32.5 -20.438 1 48.22 257 GLN B CA 1
ATOM 4106 C C . GLN B 1 257 ? -9.328 -31.766 -21.578 1 48.22 257 GLN B C 1
ATOM 4108 O O . GLN B 1 257 ? -9.547 -30.562 -21.781 1 48.22 257 GLN B O 1
#

Foldseek 3Di:
DVVCPPLVVQQPFAWDKAWAADPDFFLLLLLVQQCLQVLLLLALLQQADQDGPRDRPLWSHVSLVSQVSQPQAEDDFRQQGNVSVVVVVVVCVVVPVDDDPVSHRYCWDDDPVRNTIMHINHGHFLAPLLVLLSNLLVNLSSVLSSPDPDGGDGWDPVLSVQSNCQCGNPRQQGWGAPGRCLLVDGTDGSLRVLVSSCVSSVVVCVVVVSNVSNVLSNCCSPVPTNSVLLDVQLDDDRGDNVRSVVVSVVCHHPRPD/DVVCPPLVVQQPFAWDKAWAADPDFFLLLLLVQQCLQVLLLLALLQQADQDGPRDRPLWSHVSLVSQVSQPQAEDDWRQQGNVSVVVVVVVCVVVPVDDDPVSHRYCWDDDPVRNTIMHINHGHFLAPLLSLLSNLLVNLSSVLSSPDPDGGDGWDPVLSVQSNCQCGNPRQQGWGAPGRCLLVDGTDGSLRVLVSSCVSSVVVCVVVVSNVSNVLSNVCSPVPGNSVLLDVQLDDDRGDNVRSVVVSVVCHHPRPD

Radius of gyration: 23.89 Å; Cα contacts (8 Å, |Δi|>4): 893; chains: 2; bounding box: 54×70×45 Å

=== Feature glossary ===
The record interleaves many kinds of information about one protein. Here is each kind framed as the question it answers.

Q: What does the local fold look like, residue by residue?
A: A 3Di character summarizes, for each residue, the relative orientation of the Cα frame of its nearest spatial neighbor. Because it encodes fold topology rather than chemistry, 3Di alignments detect remote structural similarity that sequence alignment misses.

Q: Which residues are in helices, strands, or loops?
A: Secondary structure is the local, repeating backbone conformation. DSSP classifies it into eight states by reading the hydrogen-bond network: three helix types (H, G, I), two β types (E, B), two non-regular types (T, S), and unstructured coil (-).

Q: How big and how compact is the whole molecule?
A: Three whole-structure scalars: the radius of gyration (RMS distance of Cα from centroid, in Å), the count of Cα–Cα contacts (pairs closer than 8 Å and separated by more than four residues in sequence — i.e. tertiary, not local, contacts), and the bounding-box dimensions. Together they distinguish compact globular folds from extended fibres or disordered chains.

Q: How confident is the AlphaFold model at each residue?
A: For AlphaFold models, the B-factor field carries pLDDT — the model's own estimate of local accuracy on a 0–100 scale. Regions with pLDDT<50 should be treated as essentially unmodeled; they often correspond to intrinsically disordered segments.

Q: What family and function is it annotated with?
A: Functional annotations link the protein to curated databases. InterPro entries identify conserved domains and families by matching the sequence against member-database signatures (Pfam, PROSITE, CDD, …). Gene Ontology (GO) terms describe molecular function, biological process, and cellular component in a controlled vocabulary. CATH places the structure in a hierarchical fold classification (Class/Architecture/Topology/Homologous-superfamily). The organism is the source species.

Q: What known structures does this most resemble?
A: Nearest PDB neighbors are the top structural matches found by Foldseek when searching this structure against the entire Protein Data Bank. Each hit reports a TM-score (0 to 1; >0.5 almost always implies the same fold) and an E-value. These are *structural* homologs — they may share no detectable sequence similarity.

Q: Which residues are buried vs exposed?
A: Solvent-accessible surface area (SASA) is the area in Å² traced out by the centre of a 1.4 Å probe sphere (a water molecule) rolled over the protein's van der Waals surface (Shrake–Rupley / Lee–Richards construction). Buried residues have near-zero SASA; fully exposed residues can exceed 200 Å². The total SASA scales roughly with the number of surface residues.

Q: What are the backbone torsion angles?
A: φ (phi) and ψ (psi) are the two rotatable backbone dihedrals per residue: φ is the C(i-1)–N–Cα–C torsion, ψ is the N–Cα–C–N(i+1) torsion, both in degrees on (−180°, 180°]. α-helical residues cluster near (−60°, −45°); β-strand residues near (−120°, +130°). A Ramachandran plot is simply a scatter of (φ, ψ) for every residue.

Q: Are the domains correctly placed relative to each other?
A: Predicted aligned error is AlphaFold's pairwise confidence. Unlike pLDDT (per-residue), PAE is per-residue-pair and captures whether two parts of the structure are correctly placed relative to each other. Units are ångströms of expected positional error.

Q: What if only a Cα trace is available?
A: P-SEA three-state annotation labels each residue as helix, strand, or coil based purely on the geometry of the Cα trace. It serves as a fallback when the full backbone (and thus DSSP) is unavailable.

Q: What is the amino-acid chain?
A: This is the polypeptide sequence — one letter per residue, N-terminus first. Length ranges from a few dozen residues for small domains to over a thousand for large multi-domain proteins.

Q: What do the rendered images show?
A: The six renders are orthographic views along the three Cartesian axes in both directions. Representation (cartoon, sticks, or surface) and color scheme (sequence-rainbow or by-chain) vary across proteins so the training set covers all the common visualization conventions.

Q: What do the diagnostic plots show?
A: Plot images: a contact map (which residues are close in 3D, as an N×N binary image), a Ramachandran scatter (backbone torsion angles, revealing secondary-structure composition at a glance), and — for AlphaFold structures — a PAE heatmap (pairwise prediction confidence).

Q: How mobile is each atom in the crystal?
A: B-factor (Debye–Waller factor) reflects atomic displacement in the crystal lattice. It is an experimental observable (units Å²), not a prediction; low values mean the atom is pinned down, high values mean it moves or is heterogeneous across the crystal.

Q: Where is each backbone atom in 3D?
A: The mmCIF table is the protein's shape written out atom by atom. For each backbone N, Cα, C, and carbonyl O, it records an (x, y, z) coordinate triple in Å plus the residue type, chain letter, and residue number.